Protein AF-A0A5B0MNG3-F1 (afdb_monomer_lite)

Radius of gyration: 22.54 Å; chains: 1; bounding box: 66×54×63 Å

Organism: NCBI:txid56615

Foldseek 3Di:
DPDPDDQEAEDEEALQQLSQVQLVQVLVVCCFQAVDDRHHYAYQYYDADPLHDLLSVLGPPLSDDPVVSVVSSVVSHDCPDPVNVVRNVVVLVVVLVVLVPDQADEEEEEAQQPSNLVSCLVNLVRYEYEYCDQFQQDFPDLWTFGDPRCVSPVVSVQSVQVSQRFYEHWACRQQLELPQKQWALVCLVVVVVLPDPRPPSNRPDVPCSHAPPLFQFDDDSLQSPCSRVQSSQVSSLVSLLVQLVVVVVVLVVVLVVLVPDPDDPVVNVVSVVVSVVCNVPRNSSNVSSVVQQVVRDPRGGIGIDGCSVVRSCCVSPPVNVVQQDDKFAWRKDDPDVPPCVTIIRIGGDPPGSYIYSNHGYCPVVSLVVSLVVVCSSVSSHRDHPVPDDVCVSRPDPPPPPDPPDDDDDD

pLDDT: mean 83.77, std 15.49, range [30.83, 97.44]

Sequence (410 aa):
MENTTPTKVFLHGGFWKLRDACAQAMWDYNRETFGITKPEIMTLHGSFGKGLQSFDHAEGKRLLSEEDIQNLKAASLDLNNHEYLKKIDEATKSLKETLKNNDFTTIALKTAPAGLVDIIEEFKHKVAIIWTGPVERVPKSSTWETKYNYYQAPEEGDKLLDMKVPIVIVSPWTGNARMSAIIDKKFMPQYRSLLPKGTIYIPTDLSFPGFHDLASMRLKPTSKFSYYIFALAEGLRDRMIESANVKAADLDAEEELIRSQHLSSAELEEKIDDINMRRASQLHLGFRWKSFRDMDTVDSVFREFCPVDHAVQFVTDPKMKKYVKEVVEVKINRPDKVGRKYQVDVTPERGTNVYIISQMDSKLLESKTQSMISWMATGEKSFNPATTNWQGVYGTRALKGLPSSSSSRN

Secondary structure (DSSP, 8-state):
----S-SEEEEESS-HHHHHHHHHHHHHHHHHHH-PPPPEEEEEE---GGG--HHHHHTTTTTS-HHHHHHHHHTTS-TTSHHHHHHHHHHHHHHHHHHHH-S-EEEEESS--TTTHHHHGGGGGGEEEEE--SEEEPTT-SEEEEPTTTTTSHHHHHHHHHT---EEE--TTTTT-S--SB-BTTTHHHHHHTSPTT-TTS-S-TT---BSSTTTPPP-TT-HHHHHHHHHHHHHHHHHHHHHHHHHHHHHHHHHHHHHS---HHHHHHHHHHHHHHHHHHHHHHHHHHHHHTT-BTTB----B-THHHHTHHHH-TTTGGGEEEEEEEEEE-S-SSS-TTEEEEEE-SS-SEEEEEEE-THHHHHHHHHHHHHHHTT-----TTTS-HHHHHSTTTTTTSPP------

Structure (mmCIF, N/CA/C/O backbone):
data_AF-A0A5B0MNG3-F1
#
_entry.id   AF-A0A5B0MNG3-F1
#
loop_
_atom_site.group_PDB
_atom_site.id
_atom_site.type_symbol
_atom_site.label_atom_id
_atom_site.label_alt_id
_atom_site.label_comp_id
_atom_site.label_asym_id
_atom_site.label_entity_id
_atom_site.label_seq_id
_atom_site.pdbx_PDB_ins_code
_atom_site.Cartn_x
_atom_site.Cartn_y
_atom_site.Cartn_z
_atom_site.occupancy
_atom_site.B_iso_or_equiv
_atom_site.auth_seq_id
_atom_site.auth_comp_id
_atom_site.auth_asym_id
_atom_site.a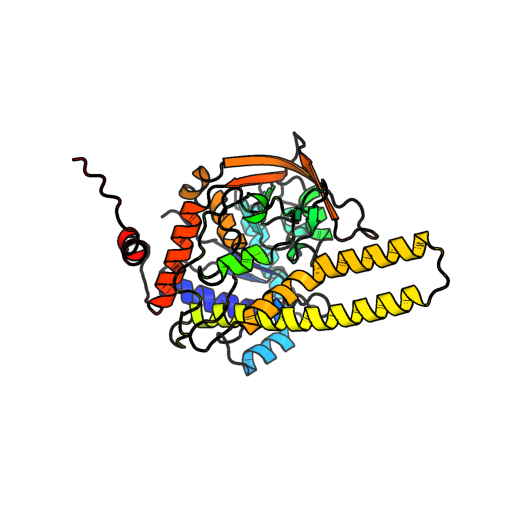uth_atom_id
_atom_site.pdbx_PDB_model_num
ATOM 1 N N . MET A 1 1 ? -23.322 9.751 10.390 1.00 39.62 1 MET A N 1
ATOM 2 C CA . MET A 1 1 ? -22.434 8.811 9.675 1.00 39.62 1 MET A CA 1
ATOM 3 C C . MET A 1 1 ? -21.941 7.845 10.722 1.00 39.62 1 MET A C 1
ATOM 5 O O . MET A 1 1 ? -21.240 8.285 11.618 1.00 39.62 1 MET A O 1
ATOM 9 N N . GLU A 1 2 ? -22.406 6.599 10.691 1.00 39.88 2 GLU A N 1
ATOM 10 C CA . GLU A 1 2 ? -21.869 5.562 11.576 1.00 39.88 2 GLU A CA 1
ATOM 11 C C . GLU A 1 2 ? -20.391 5.316 11.233 1.00 39.88 2 GLU A C 1
ATOM 13 O O . GLU A 1 2 ? -20.006 5.365 10.064 1.00 39.88 2 GLU A O 1
ATOM 18 N N . ASN A 1 3 ? -19.584 5.156 12.282 1.00 49.78 3 ASN A N 1
ATOM 19 C CA . ASN A 1 3 ? -18.121 5.141 12.328 1.00 49.78 3 ASN A CA 1
ATOM 20 C C . ASN A 1 3 ? -17.434 4.382 11.175 1.00 49.78 3 ASN A C 1
ATOM 22 O O . ASN A 1 3 ? -17.271 3.168 11.236 1.00 49.78 3 ASN A O 1
ATOM 26 N N . THR A 1 4 ? -16.930 5.103 10.167 1.00 65.06 4 THR A N 1
ATOM 27 C CA . THR A 1 4 ? -15.977 4.556 9.177 1.00 65.06 4 THR A CA 1
ATOM 28 C C . THR A 1 4 ? -14.515 4.710 9.606 1.00 65.06 4 THR A C 1
ATOM 30 O O . THR A 1 4 ? -13.620 4.243 8.905 1.00 65.06 4 THR A O 1
ATOM 33 N N . THR A 1 5 ? -14.253 5.393 10.723 1.00 81.00 5 THR A N 1
ATOM 34 C CA . THR A 1 5 ? -12.903 5.534 11.280 1.00 81.00 5 THR A CA 1
ATOM 35 C C . THR A 1 5 ? -12.585 4.306 12.131 1.00 81.00 5 THR A C 1
ATOM 37 O O . THR A 1 5 ? -13.405 3.950 12.981 1.00 81.00 5 THR A O 1
ATOM 40 N N . PRO A 1 6 ? -11.431 3.645 11.933 1.00 88.00 6 PRO A N 1
ATOM 41 C CA . PRO A 1 6 ? -11.033 2.537 12.792 1.00 88.00 6 PRO A CA 1
ATOM 42 C C . PRO A 1 6 ? -10.881 3.009 14.243 1.00 88.00 6 PRO A C 1
ATOM 44 O O . PRO A 1 6 ? -10.559 4.166 14.497 1.00 88.00 6 PRO A O 1
ATOM 47 N N . THR A 1 7 ? -11.086 2.107 15.200 1.00 90.69 7 THR A N 1
ATOM 48 C CA . THR A 1 7 ? -10.813 2.381 16.621 1.00 90.69 7 THR A CA 1
ATOM 49 C C . THR A 1 7 ? -9.324 2.263 16.945 1.00 90.69 7 THR A C 1
ATOM 51 O O . THR A 1 7 ? -8.815 2.999 17.789 1.00 90.69 7 THR A O 1
ATOM 54 N N . LYS A 1 8 ? -8.615 1.372 16.242 1.00 94.38 8 LYS A N 1
ATOM 55 C CA . LYS A 1 8 ? -7.176 1.140 16.383 1.00 94.38 8 LYS A CA 1
ATOM 56 C C . LYS A 1 8 ? -6.494 1.018 15.024 1.00 94.38 8 LYS A C 1
ATOM 58 O O . LYS A 1 8 ? -7.077 0.493 14.076 1.00 94.38 8 LYS A O 1
ATOM 63 N N . VAL A 1 9 ? -5.248 1.472 14.948 1.00 94.81 9 VAL A N 1
ATOM 64 C CA . VAL A 1 9 ? -4.362 1.325 13.790 1.00 94.81 9 VAL A CA 1
ATOM 65 C C . VAL A 1 9 ? -3.060 0.694 14.262 1.00 94.81 9 VAL A C 1
ATOM 67 O O . VAL A 1 9 ? -2.307 1.294 15.026 1.00 94.81 9 VAL A O 1
ATOM 70 N N . PHE A 1 10 ? -2.789 -0.515 13.780 1.00 94.38 10 PHE A N 1
ATOM 71 C CA . PHE A 1 10 ? -1.549 -1.224 14.062 1.00 94.38 10 PHE A CA 1
ATOM 72 C C . PHE A 1 10 ? -0.558 -1.005 12.922 1.00 94.38 10 PHE A C 1
ATOM 74 O O . PHE A 1 10 ? -0.834 -1.325 11.766 1.00 94.38 10 PHE A O 1
ATOM 81 N N . LEU A 1 11 ? 0.588 -0.425 13.254 1.00 93.38 11 LEU A N 1
ATOM 82 C CA . LEU A 1 11 ? 1.678 -0.149 12.336 1.00 93.38 11 LEU A CA 1
ATOM 83 C C . LEU A 1 11 ? 2.549 -1.389 12.190 1.00 93.38 11 LEU A C 1
ATOM 85 O O . LEU A 1 11 ? 2.867 -2.068 13.170 1.00 93.38 11 LEU A O 1
ATOM 89 N N . HIS A 1 12 ? 2.933 -1.660 10.950 1.00 88.31 12 HIS A N 1
ATOM 90 C CA . HIS A 1 12 ? 3.654 -2.862 10.581 1.00 88.31 12 HIS A CA 1
ATOM 91 C C . HIS A 1 12 ? 4.812 -2.539 9.635 1.00 88.31 12 HIS A C 1
ATOM 93 O O . HIS A 1 12 ? 4.650 -1.785 8.670 1.00 88.31 12 HIS A O 1
ATOM 99 N N . GLY A 1 13 ? 5.958 -3.167 9.890 1.00 87.56 13 GLY A N 1
ATOM 100 C CA . GLY A 1 13 ? 7.176 -3.080 9.096 1.00 87.56 13 GLY A CA 1
ATOM 101 C C . GLY A 1 13 ? 7.833 -1.698 9.107 1.00 87.56 13 GLY A C 1
ATOM 102 O O . GLY A 1 13 ? 7.415 -0.789 9.824 1.00 87.56 13 GLY A O 1
ATOM 103 N N . GLY A 1 14 ? 8.856 -1.541 8.268 1.00 89.81 14 GLY A N 1
ATOM 104 C CA . GLY A 1 14 ? 9.601 -0.293 8.101 1.00 89.81 14 GLY A CA 1
ATOM 105 C C . GLY A 1 14 ? 10.347 0.170 9.355 1.00 89.81 14 GLY A C 1
ATOM 106 O O . GLY A 1 14 ? 10.505 -0.568 10.330 1.00 89.81 14 GLY A O 1
ATOM 107 N N . PHE A 1 15 ? 10.814 1.419 9.326 1.00 95.25 15 PHE A N 1
ATOM 108 C CA . PHE A 1 15 ? 11.450 2.063 10.475 1.00 95.25 15 PHE A CA 1
ATOM 109 C C . PHE A 1 15 ? 10.381 2.433 11.509 1.00 95.25 15 PHE A C 1
ATOM 111 O O . PHE A 1 15 ? 9.723 3.465 11.378 1.00 95.25 15 PHE A O 1
ATOM 118 N N . TRP A 1 16 ? 10.183 1.583 12.518 1.00 94.50 16 TRP A N 1
ATOM 119 C CA . TRP A 1 16 ? 9.007 1.645 13.391 1.00 94.50 16 TRP A CA 1
ATOM 120 C C . TRP A 1 16 ? 8.792 3.003 14.078 1.00 94.50 16 TRP A C 1
ATOM 122 O O . TRP A 1 16 ? 7.658 3.478 14.117 1.00 94.50 16 TRP A O 1
ATOM 132 N N . LYS A 1 17 ? 9.856 3.681 14.540 1.00 96.44 17 LYS A N 1
ATOM 133 C CA . LYS A 1 17 ? 9.730 5.014 15.159 1.00 96.44 17 LYS A CA 1
ATOM 134 C C . LYS A 1 17 ? 9.356 6.087 14.145 1.00 96.44 17 LYS A C 1
ATOM 136 O O . LYS A 1 17 ? 8.537 6.954 14.437 1.00 96.44 17 LYS A O 1
ATOM 141 N N . LEU A 1 18 ? 9.945 6.033 12.948 1.00 96.81 18 LEU A N 1
ATOM 142 C CA . LEU A 1 18 ? 9.620 6.975 11.877 1.00 96.81 18 LEU A CA 1
ATOM 143 C C . LEU A 1 18 ? 8.167 6.798 11.425 1.00 96.81 18 LEU A C 1
ATOM 145 O O . LEU A 1 18 ? 7.448 7.784 11.266 1.00 96.81 18 LEU A O 1
ATOM 149 N N . ARG A 1 19 ? 7.735 5.546 11.253 1.00 95.31 19 ARG A N 1
ATOM 150 C CA . ARG A 1 19 ? 6.367 5.200 10.866 1.00 95.31 19 ARG A CA 1
ATOM 151 C C . ARG A 1 19 ? 5.354 5.639 11.914 1.00 95.31 19 ARG A C 1
ATOM 153 O O . ARG A 1 19 ? 4.344 6.232 11.547 1.00 95.31 19 ARG A O 1
ATOM 160 N N . ASP A 1 20 ? 5.639 5.408 13.196 1.00 96.31 20 ASP A N 1
ATOM 161 C CA . ASP A 1 20 ? 4.808 5.906 14.295 1.00 96.31 20 ASP A CA 1
ATOM 162 C C . ASP A 1 20 ? 4.703 7.431 14.261 1.00 96.31 20 ASP A C 1
ATOM 164 O O . ASP A 1 20 ? 3.600 7.957 14.140 1.00 96.31 20 ASP A O 1
ATOM 168 N N . ALA A 1 21 ? 5.825 8.153 14.216 1.00 96.94 21 ALA A N 1
ATOM 169 C CA . ALA A 1 21 ? 5.817 9.614 14.149 1.00 96.94 21 ALA A CA 1
ATOM 170 C C . ALA A 1 21 ? 5.014 10.155 12.948 1.00 96.94 21 ALA A C 1
ATOM 172 O O . ALA A 1 21 ? 4.206 11.077 13.098 1.00 96.94 21 ALA A O 1
ATOM 173 N N . CYS A 1 22 ? 5.180 9.556 11.763 1.00 96.19 22 CYS A N 1
ATOM 174 C CA . CYS A 1 22 ? 4.428 9.938 10.567 1.00 96.19 22 CYS A CA 1
ATOM 175 C C . CYS A 1 22 ? 2.927 9.651 10.715 1.00 96.19 22 CYS A C 1
ATOM 177 O O . CYS A 1 22 ? 2.098 10.511 10.404 1.00 96.19 22 CYS A O 1
ATOM 179 N N . ALA A 1 23 ? 2.567 8.463 11.210 1.00 95.56 23 ALA A N 1
ATOM 180 C CA . ALA A 1 23 ? 1.180 8.068 11.416 1.00 95.56 23 ALA A CA 1
ATOM 181 C C . ALA A 1 23 ? 0.486 8.978 12.436 1.00 95.56 23 ALA A C 1
ATOM 183 O O . A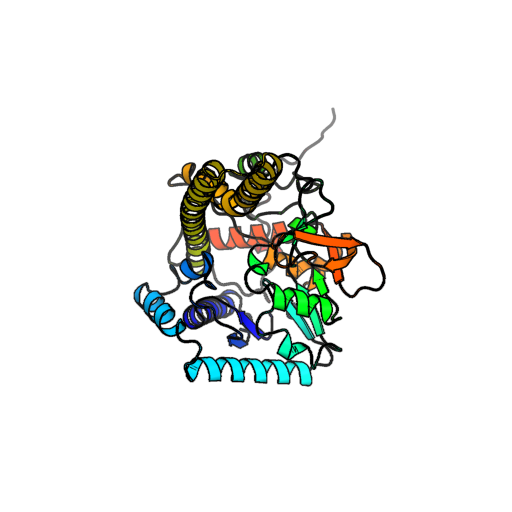LA A 1 23 ? -0.610 9.468 12.164 1.00 95.56 23 ALA A O 1
ATOM 184 N N . GLN A 1 24 ? 1.136 9.261 13.567 1.00 96.56 24 GLN A N 1
ATOM 185 C CA . GLN A 1 24 ? 0.634 10.179 14.589 1.00 96.56 24 GLN A CA 1
ATOM 186 C C . GLN A 1 24 ? 0.382 11.568 13.989 1.00 96.56 24 GLN A C 1
ATOM 188 O O . GLN A 1 24 ? -0.742 12.065 14.057 1.00 96.56 24 GLN A O 1
ATOM 193 N N . ALA A 1 25 ? 1.383 12.143 13.310 1.00 95.25 25 ALA A N 1
ATOM 194 C CA . ALA A 1 25 ? 1.299 13.481 12.727 1.00 95.25 25 ALA A CA 1
ATOM 195 C C . ALA A 1 25 ? 0.199 13.621 11.660 1.00 95.25 25 ALA A C 1
ATOM 197 O O . ALA A 1 25 ? -0.426 14.684 11.557 1.00 95.25 25 ALA A O 1
ATOM 198 N N . MET A 1 26 ? -0.041 12.572 10.864 1.00 94.12 26 MET A N 1
ATOM 199 C CA . MET A 1 26 ? -1.104 12.557 9.857 1.00 94.12 26 MET A CA 1
ATOM 200 C C . MET A 1 26 ? -2.486 12.321 10.459 1.00 94.12 26 MET A C 1
ATOM 202 O O . MET A 1 26 ? -3.450 12.944 10.020 1.00 94.12 26 MET A O 1
ATOM 206 N N . TRP A 1 27 ? -2.608 11.470 11.477 1.00 94.50 27 TRP A N 1
ATOM 207 C CA . TRP A 1 27 ? -3.884 11.268 12.160 1.00 94.50 27 TRP A CA 1
ATOM 208 C C . TRP A 1 27 ? -4.302 12.470 13.006 1.00 94.50 27 TRP A C 1
ATOM 210 O O . TRP A 1 27 ? -5.493 12.775 13.047 1.00 94.50 27 TRP A O 1
ATOM 220 N N . ASP A 1 28 ? -3.357 13.188 13.617 1.00 93.31 28 ASP A N 1
ATOM 221 C CA . ASP A 1 28 ? -3.643 14.467 14.279 1.00 93.31 28 ASP A CA 1
ATOM 222 C C . ASP A 1 28 ? -4.147 15.501 13.273 1.00 93.31 28 ASP A C 1
ATOM 224 O O . ASP A 1 28 ? -5.194 16.115 13.487 1.00 93.31 28 ASP A O 1
ATOM 228 N N . TYR A 1 29 ? -3.473 15.607 12.124 1.00 91.69 29 TYR A N 1
ATOM 229 C CA . TYR A 1 29 ? -3.918 16.477 11.041 1.00 91.69 29 TYR A CA 1
ATOM 230 C C . TYR A 1 29 ? -5.316 16.093 10.530 1.00 91.69 29 TYR A C 1
ATOM 232 O O . TYR A 1 29 ? -6.166 16.964 10.360 1.00 91.69 29 TYR A O 1
ATOM 240 N N . ASN A 1 30 ? -5.595 14.802 10.331 1.00 89.50 30 ASN A N 1
ATOM 241 C CA . ASN A 1 30 ? -6.908 14.326 9.888 1.00 89.50 30 ASN A CA 1
ATOM 242 C C . ASN A 1 30 ? -8.001 14.602 10.932 1.00 89.50 30 ASN A C 1
ATOM 244 O O . ASN A 1 30 ? -9.099 15.014 10.566 1.00 89.50 30 ASN A O 1
ATOM 248 N N . ARG A 1 31 ? -7.712 14.419 12.227 1.00 89.88 31 ARG A N 1
ATOM 249 C CA . ARG A 1 31 ? -8.623 14.779 13.326 1.00 89.88 31 ARG A CA 1
ATOM 250 C C . ARG A 1 31 ? -8.973 16.263 13.280 1.00 89.88 31 ARG A C 1
ATOM 252 O O . ARG A 1 31 ? -10.144 16.608 13.367 1.00 89.88 31 ARG A O 1
ATOM 259 N N . GLU A 1 32 ? -7.981 17.135 13.134 1.00 88.56 32 GLU A N 1
ATOM 260 C CA . GLU A 1 32 ? -8.184 18.591 13.104 1.00 88.56 32 GLU A CA 1
ATOM 261 C C . GLU A 1 32 ? -8.899 19.052 11.831 1.00 88.56 32 GLU A C 1
ATOM 263 O O . GLU A 1 32 ? -9.796 19.892 11.874 1.00 88.56 32 GLU A O 1
ATOM 268 N N . THR A 1 33 ? -8.533 18.467 10.695 1.00 86.62 33 THR A N 1
ATOM 269 C CA . THR A 1 33 ? -9.063 18.834 9.380 1.00 86.62 33 THR A CA 1
ATOM 270 C C . THR A 1 33 ? -10.485 18.343 9.174 1.00 86.62 33 THR A C 1
ATOM 272 O O . THR A 1 33 ? -11.275 19.063 8.570 1.00 86.62 33 THR A O 1
ATOM 275 N N . PHE A 1 34 ? -10.799 17.135 9.653 1.00 84.94 34 PHE A N 1
ATOM 276 C CA . PHE A 1 34 ? -12.069 16.450 9.410 1.00 84.94 34 PHE A CA 1
ATOM 277 C C . PHE A 1 34 ? -12.921 16.273 10.674 1.00 84.94 34 PHE A C 1
ATOM 279 O O . PHE A 1 34 ? -13.953 15.618 10.610 1.00 84.94 34 PHE A O 1
ATOM 286 N N . GLY A 1 35 ? -12.514 16.772 11.842 1.00 85.12 35 GLY A N 1
ATOM 287 C CA . GLY A 1 35 ? -13.282 16.617 13.086 1.00 85.12 35 GLY A CA 1
ATOM 288 C C . GLY A 1 35 ? -13.590 15.160 13.469 1.00 85.12 35 GLY A C 1
ATOM 289 O O . GLY A 1 35 ? -14.636 14.895 14.059 1.00 85.12 35 GLY A O 1
ATOM 290 N N . ILE A 1 36 ? -12.731 14.209 13.088 1.00 86.38 36 ILE A N 1
ATOM 291 C CA . ILE A 1 36 ? -12.908 12.774 13.368 1.00 86.38 36 ILE A CA 1
ATOM 292 C C . ILE A 1 36 ? -12.156 12.353 14.629 1.00 86.38 36 ILE A C 1
ATOM 294 O O . ILE A 1 36 ? -11.116 12.918 14.946 1.00 86.38 36 ILE A O 1
ATOM 298 N N . THR A 1 37 ? -12.618 11.308 15.314 1.00 89.56 37 THR A N 1
ATOM 299 C CA . THR A 1 37 ? -11.865 10.707 16.424 1.00 89.56 37 THR A CA 1
ATOM 300 C C . THR A 1 37 ? -10.580 10.062 15.907 1.00 89.56 37 THR A C 1
ATOM 302 O O . THR A 1 37 ? -10.618 9.256 14.980 1.00 89.56 37 THR A O 1
ATOM 305 N N . LYS A 1 38 ? -9.441 10.404 16.512 1.00 93.00 38 LYS A N 1
ATOM 306 C CA . LYS A 1 38 ? -8.156 9.763 16.215 1.00 93.00 38 LYS A CA 1
ATOM 307 C C . LYS A 1 38 ? -8.147 8.333 16.786 1.00 93.00 38 LYS A C 1
ATOM 309 O O . LYS A 1 38 ? -8.469 8.187 17.966 1.00 93.00 38 LYS A O 1
ATOM 314 N N . PRO A 1 39 ? -7.790 7.302 15.996 1.00 94.62 39 PRO A N 1
ATOM 315 C CA . PRO A 1 39 ? -7.616 5.947 16.509 1.00 94.62 39 PRO A CA 1
ATOM 316 C C . PRO A 1 39 ? -6.438 5.867 17.478 1.00 94.62 39 PRO A C 1
ATOM 318 O O . PRO A 1 39 ? -5.504 6.668 17.415 1.00 94.62 39 PRO A O 1
ATOM 321 N N . GLU A 1 40 ? -6.429 4.835 18.313 1.00 96.00 40 GLU A N 1
ATOM 322 C CA . GLU A 1 40 ? -5.208 4.435 19.010 1.00 96.00 40 GLU A CA 1
ATOM 323 C C . GLU A 1 40 ? -4.222 3.844 17.996 1.00 96.00 40 GLU A C 1
ATOM 325 O O . GLU A 1 40 ? -4.538 2.883 17.293 1.00 96.00 40 GLU A O 1
ATOM 330 N N . ILE A 1 41 ? -3.039 4.446 17.890 1.00 96.94 41 ILE A N 1
ATOM 331 C CA . ILE A 1 41 ? -1.996 4.043 16.944 1.00 96.94 41 ILE A CA 1
ATOM 332 C C . ILE A 1 41 ? -0.907 3.323 17.728 1.00 96.94 41 ILE A C 1
ATOM 334 O O . ILE A 1 41 ? -0.391 3.864 18.706 1.00 96.94 41 ILE A O 1
ATOM 338 N N . MET A 1 42 ? -0.568 2.108 17.307 1.00 96.44 42 MET A N 1
ATOM 339 C CA . MET A 1 42 ? 0.406 1.264 17.999 1.00 96.44 42 MET A CA 1
ATOM 340 C C . MET A 1 42 ? 1.302 0.540 17.005 1.00 96.44 42 MET A C 1
ATOM 342 O O . MET A 1 42 ? 0.856 0.162 15.928 1.00 96.44 42 MET A O 1
ATOM 346 N N . THR A 1 43 ? 2.554 0.287 17.376 1.00 94.88 43 THR A N 1
ATOM 347 C CA . THR A 1 43 ? 3.463 -0.542 16.572 1.00 94.88 43 THR A CA 1
ATOM 348 C C . THR A 1 43 ? 3.270 -2.011 16.920 1.00 94.88 43 THR A C 1
ATOM 350 O O . THR A 1 43 ? 3.405 -2.378 18.081 1.00 94.88 43 THR A O 1
ATOM 353 N N . LEU A 1 44 ? 2.985 -2.844 15.917 1.00 93.06 44 LEU A N 1
ATOM 354 C CA . LEU A 1 44 ? 2.849 -4.296 16.072 1.00 93.06 44 LEU A CA 1
ATOM 355 C C . LEU A 1 44 ? 4.065 -5.065 15.539 1.00 93.06 44 LEU A C 1
ATOM 357 O O . LEU A 1 44 ? 4.328 -6.180 15.976 1.00 93.06 44 LEU A O 1
ATOM 361 N N . HIS A 1 45 ? 4.819 -4.471 14.612 1.00 91.44 45 HIS A N 1
ATOM 362 C CA . HIS A 1 45 ? 6.032 -5.062 14.049 1.00 91.44 45 HIS A CA 1
ATOM 363 C C . HIS A 1 45 ? 6.881 -3.987 13.353 1.00 91.44 45 HIS A C 1
ATOM 365 O O . HIS A 1 45 ? 6.327 -3.134 12.659 1.00 91.44 45 HIS A O 1
ATOM 371 N N . GLY A 1 46 ? 8.207 -4.038 13.499 1.00 90.75 46 GLY A N 1
ATOM 372 C CA . GLY A 1 46 ? 9.180 -3.217 12.764 1.00 90.75 46 GLY A CA 1
ATOM 373 C C . GLY A 1 46 ? 10.041 -4.045 11.804 1.00 90.75 46 GLY A C 1
ATOM 374 O O . GLY A 1 46 ? 10.096 -5.265 11.903 1.00 90.75 46 GLY A O 1
ATOM 375 N N . SER A 1 47 ? 10.734 -3.395 10.867 1.00 89.12 47 SER A N 1
ATOM 376 C CA . SER A 1 47 ? 11.664 -4.057 9.938 1.00 89.12 47 SER A CA 1
ATOM 377 C C . SER A 1 47 ? 13.085 -3.518 10.072 1.00 89.12 47 SER A C 1
ATOM 379 O O . SER A 1 47 ? 13.296 -2.352 10.392 1.00 89.12 47 SER A O 1
ATOM 381 N N . PHE A 1 48 ? 14.067 -4.364 9.760 1.00 86.69 48 PHE A N 1
ATOM 382 C CA . PHE A 1 48 ? 15.483 -4.000 9.716 1.00 86.69 48 PHE A CA 1
ATOM 383 C C . PHE A 1 48 ? 16.193 -4.709 8.554 1.00 86.69 48 PHE A C 1
ATOM 385 O O . PHE A 1 48 ? 15.694 -5.700 8.011 1.00 86.69 48 PHE A O 1
ATOM 392 N N . GLY A 1 49 ? 17.365 -4.201 8.163 1.00 84.56 49 GLY A N 1
ATOM 393 C CA . GLY A 1 49 ? 18.218 -4.817 7.142 1.00 84.56 49 GLY A CA 1
ATOM 394 C C . GLY A 1 49 ? 17.473 -5.114 5.836 1.00 84.56 49 GLY A C 1
ATOM 395 O O . GLY A 1 49 ? 16.838 -4.234 5.260 1.00 84.56 49 GLY A O 1
ATOM 396 N N . LYS A 1 50 ? 17.520 -6.377 5.388 1.00 76.19 50 LYS A N 1
ATOM 397 C CA . LYS A 1 50 ? 16.873 -6.845 4.146 1.00 76.19 50 LYS A CA 1
ATOM 398 C C . LYS A 1 50 ? 15.334 -6.810 4.181 1.00 76.19 50 LYS A C 1
ATOM 400 O O . LYS A 1 50 ? 14.715 -7.005 3.140 1.00 76.19 50 LYS A O 1
ATOM 405 N N . GLY A 1 51 ? 14.720 -6.586 5.346 1.00 78.94 51 GLY A N 1
ATOM 406 C CA . GLY A 1 51 ? 13.269 -6.422 5.472 1.00 78.94 51 GLY A CA 1
ATOM 407 C C . GLY A 1 51 ? 12.765 -5.050 5.007 1.00 78.94 51 GLY A C 1
ATOM 408 O O . GLY A 1 51 ? 11.596 -4.929 4.642 1.00 78.94 51 GLY A O 1
ATOM 409 N N . LEU A 1 52 ? 13.637 -4.035 4.984 1.00 86.81 52 LEU A N 1
ATOM 410 C CA . LEU A 1 52 ? 13.289 -2.677 4.561 1.00 86.81 52 LEU A CA 1
ATOM 411 C C . LEU A 1 52 ? 13.043 -2.599 3.047 1.00 86.81 52 LEU A C 1
ATOM 413 O O . LEU A 1 52 ? 13.754 -3.204 2.246 1.00 86.81 52 LEU A O 1
ATOM 417 N N . GLN A 1 53 ? 12.030 -1.830 2.662 1.00 83.44 53 GLN A N 1
ATOM 418 C CA . GLN A 1 53 ? 11.576 -1.637 1.289 1.00 83.44 53 GLN A CA 1
ATOM 419 C C . GLN A 1 53 ? 11.813 -0.213 0.783 1.00 83.44 53 GLN A C 1
ATOM 421 O O . GLN A 1 53 ? 11.941 0.736 1.555 1.00 83.44 53 GLN A O 1
ATOM 426 N N . SER A 1 54 ? 11.739 -0.031 -0.540 1.00 86.50 54 SER A N 1
ATOM 427 C CA . SER A 1 54 ? 11.829 1.280 -1.202 1.00 86.50 54 SER A CA 1
ATOM 428 C C . SER A 1 54 ? 10.906 2.340 -0.585 1.00 86.50 54 SER A C 1
ATOM 430 O O . SER A 1 54 ? 11.297 3.502 -0.470 1.00 86.50 54 SER A O 1
ATOM 432 N N . PHE A 1 55 ? 9.705 1.945 -0.147 1.00 83.69 55 PHE A N 1
ATOM 433 C CA . PHE A 1 55 ? 8.754 2.841 0.518 1.00 83.69 55 PHE A CA 1
ATOM 434 C C . PHE A 1 55 ? 9.236 3.314 1.897 1.00 83.69 55 PHE A C 1
ATOM 436 O O . PHE A 1 55 ? 9.112 4.496 2.209 1.00 83.69 55 PHE A O 1
ATOM 443 N N . ASP A 1 56 ? 9.856 2.435 2.690 1.00 88.69 56 ASP A N 1
ATOM 444 C CA . ASP A 1 56 ? 10.377 2.769 4.025 1.00 88.69 56 ASP A CA 1
ATOM 445 C C . ASP A 1 56 ? 11.472 3.846 3.937 1.00 88.69 56 ASP A C 1
ATOM 447 O O . ASP A 1 56 ? 11.633 4.690 4.819 1.00 88.69 56 ASP A O 1
ATOM 451 N N . HIS A 1 57 ? 12.212 3.870 2.826 1.00 90.31 57 HIS A N 1
ATOM 452 C CA . HIS A 1 57 ? 13.238 4.879 2.568 1.00 90.31 57 HIS A CA 1
ATOM 453 C C . HIS A 1 57 ? 12.683 6.216 2.054 1.00 90.31 57 HIS A C 1
ATOM 455 O O . HIS A 1 57 ? 13.403 7.220 2.117 1.00 90.31 57 HIS A O 1
ATOM 461 N N . ALA A 1 58 ? 11.441 6.249 1.561 1.00 90.62 58 ALA A N 1
ATOM 462 C CA . ALA A 1 58 ? 10.750 7.460 1.111 1.00 90.62 58 ALA A CA 1
ATOM 463 C C . ALA A 1 58 ? 9.920 8.139 2.221 1.00 90.62 58 ALA A C 1
ATOM 465 O O . ALA A 1 58 ? 9.553 9.306 2.078 1.00 90.62 58 ALA A O 1
ATOM 466 N N . GLU A 1 59 ? 9.647 7.430 3.319 1.00 91.81 59 GLU A N 1
ATOM 467 C CA . GLU A 1 59 ? 8.792 7.875 4.424 1.00 91.81 59 GLU A CA 1
ATOM 468 C C . GLU A 1 59 ? 9.332 9.124 5.156 1.00 91.81 59 GLU A C 1
ATOM 470 O O . GLU A 1 59 ? 10.540 9.347 5.255 1.00 91.81 59 GLU A O 1
ATOM 475 N N . GLY A 1 60 ? 8.414 9.959 5.658 1.00 90.31 60 GLY A N 1
ATOM 476 C CA . GLY A 1 60 ? 8.696 11.149 6.476 1.00 90.31 60 GLY A CA 1
ATOM 477 C C . GLY A 1 60 ? 8.986 12.450 5.724 1.00 90.31 60 GLY A C 1
ATOM 478 O O . GLY A 1 60 ? 8.781 13.531 6.284 1.00 90.31 60 GLY A O 1
ATOM 479 N N . LYS A 1 61 ? 9.401 12.385 4.452 1.00 90.50 61 LYS A N 1
ATOM 480 C CA . LYS A 1 61 ? 9.736 13.579 3.656 1.00 90.50 61 LYS A CA 1
ATOM 481 C C . LYS A 1 61 ? 8.587 14.587 3.639 1.00 90.50 61 LYS A C 1
ATOM 483 O O . LYS A 1 61 ? 7.448 14.220 3.377 1.00 90.50 61 LYS A O 1
ATOM 488 N N . ARG A 1 62 ? 8.905 15.869 3.861 1.00 89.56 62 ARG A N 1
ATOM 489 C CA . ARG A 1 62 ? 7.947 16.998 3.899 1.00 89.56 62 ARG A CA 1
ATOM 490 C C . ARG A 1 62 ? 6.905 16.950 5.028 1.00 89.56 62 ARG A C 1
ATOM 492 O O . ARG A 1 62 ? 6.089 17.864 5.111 1.00 89.56 62 ARG A O 1
ATOM 499 N N . LEU A 1 63 ? 6.955 15.942 5.898 1.00 92.31 63 LEU A N 1
ATOM 500 C CA . LEU A 1 63 ? 6.136 15.849 7.106 1.00 92.31 63 LEU A CA 1
ATOM 501 C C . LEU A 1 63 ? 6.959 16.132 8.367 1.00 92.31 63 LEU A C 1
ATOM 503 O O . LEU A 1 63 ? 6.479 16.822 9.262 1.00 92.31 63 LEU A O 1
ATOM 507 N N . LEU A 1 64 ? 8.190 15.620 8.404 1.00 93.56 64 LEU A N 1
ATOM 508 C CA . LEU A 1 64 ? 9.166 15.796 9.479 1.00 93.56 64 LEU A CA 1
ATOM 509 C C . LEU A 1 64 ? 10.430 16.486 8.938 1.00 93.56 64 LEU A C 1
ATOM 511 O O . LEU A 1 64 ? 10.621 16.572 7.719 1.00 93.56 64 LEU A O 1
ATOM 515 N N . SER A 1 65 ? 11.285 16.990 9.834 1.00 93.94 65 SER A N 1
ATOM 516 C CA . SER A 1 65 ? 12.593 17.524 9.441 1.00 93.94 65 SER A CA 1
ATOM 517 C C . SER A 1 65 ? 13.527 16.394 8.981 1.00 93.94 65 SER A C 1
ATOM 519 O O . SER A 1 65 ? 13.361 15.244 9.384 1.00 93.94 65 SER A O 1
ATOM 521 N N . GLU A 1 66 ? 14.512 16.695 8.127 1.00 94.56 66 GLU A N 1
ATOM 522 C CA . GLU A 1 66 ? 15.463 15.668 7.665 1.00 94.56 66 GLU A CA 1
ATOM 523 C C . GLU A 1 66 ? 16.275 15.086 8.831 1.00 94.56 66 GLU A C 1
ATOM 525 O O . GLU A 1 66 ? 16.500 13.881 8.881 1.00 94.56 66 GLU A O 1
ATOM 530 N N . GLU A 1 67 ? 16.645 15.923 9.802 1.00 96.88 67 GLU A N 1
ATOM 531 C CA . GLU A 1 67 ? 17.323 15.491 11.026 1.00 96.88 67 GLU A CA 1
ATOM 532 C C . GLU A 1 67 ? 16.467 14.493 11.819 1.00 96.88 67 GLU A C 1
ATOM 534 O O . GLU A 1 67 ? 16.938 13.401 12.143 1.00 96.88 67 GLU A O 1
ATOM 539 N N . ASP A 1 68 ? 15.185 14.804 12.047 1.00 97.38 68 ASP A N 1
ATOM 540 C CA . ASP A 1 68 ? 14.262 13.893 12.734 1.00 97.38 68 ASP A CA 1
ATOM 541 C C . ASP A 1 68 ? 14.113 12.571 11.980 1.00 97.38 68 ASP A C 1
ATOM 543 O O . ASP A 1 68 ? 14.112 11.503 12.591 1.00 97.38 68 ASP A O 1
ATOM 547 N N . ILE A 1 69 ? 14.020 12.616 10.647 1.00 96.50 69 ILE A N 1
ATOM 548 C CA . ILE A 1 69 ? 13.917 11.409 9.819 1.00 96.50 69 ILE A CA 1
ATOM 549 C C . ILE A 1 69 ? 15.137 10.511 10.035 1.00 96.50 69 ILE A C 1
ATOM 551 O O . ILE A 1 69 ? 14.971 9.310 10.256 1.00 96.50 69 ILE A O 1
ATOM 555 N N . GLN A 1 70 ? 16.352 11.063 9.979 1.00 96.94 70 GLN A N 1
ATOM 556 C CA . GLN A 1 70 ? 17.572 10.273 10.160 1.00 96.94 70 GLN A CA 1
ATOM 557 C C . GLN A 1 70 ? 17.688 9.728 11.588 1.00 96.94 70 GLN A C 1
ATOM 559 O O . GLN A 1 70 ? 17.977 8.541 11.767 1.00 96.94 70 GLN A O 1
ATOM 564 N N . ASN A 1 71 ? 17.367 10.543 12.595 1.00 97.44 71 ASN A N 1
ATOM 565 C CA . ASN A 1 71 ? 17.383 10.137 13.999 1.00 97.44 71 ASN A CA 1
ATOM 566 C C . ASN A 1 71 ? 16.388 8.999 14.275 1.00 97.44 71 ASN A C 1
ATOM 568 O O . ASN A 1 71 ? 16.742 7.986 14.882 1.00 97.44 71 ASN A O 1
ATOM 572 N N . LEU A 1 72 ? 15.152 9.118 13.781 1.00 97.06 72 LEU A N 1
ATOM 573 C CA . LEU A 1 72 ? 14.116 8.097 13.951 1.00 97.06 72 LEU A CA 1
ATOM 574 C C . LEU A 1 72 ? 14.450 6.809 13.191 1.00 97.06 72 LEU A C 1
ATOM 576 O O . LEU A 1 72 ? 14.181 5.719 13.702 1.00 97.06 72 LEU A O 1
ATOM 580 N N . LYS A 1 73 ? 15.065 6.905 12.002 1.00 96.38 73 LYS A N 1
ATOM 581 C CA . LYS A 1 73 ? 15.562 5.733 11.263 1.00 96.38 73 LYS A CA 1
ATOM 582 C C . LYS A 1 73 ? 16.631 4.998 12.055 1.00 96.38 73 LYS A C 1
ATOM 584 O O . LYS A 1 73 ? 16.480 3.800 12.274 1.00 96.38 73 LYS A O 1
ATOM 589 N N . ALA A 1 74 ? 17.657 5.706 12.527 1.00 95.12 74 ALA A N 1
ATOM 590 C CA . ALA A 1 74 ? 18.739 5.119 13.313 1.00 95.12 74 ALA A CA 1
ATOM 591 C C . ALA A 1 74 ? 18.210 4.443 14.589 1.00 95.12 74 ALA A C 1
ATOM 593 O O . ALA A 1 74 ? 18.539 3.291 14.870 1.00 95.12 74 ALA A O 1
ATOM 594 N N . ALA A 1 75 ? 17.301 5.110 15.304 1.00 94.50 75 ALA A N 1
ATOM 595 C CA . ALA A 1 75 ? 16.682 4.582 16.517 1.00 94.50 75 ALA A CA 1
ATOM 596 C C . ALA A 1 75 ? 15.694 3.420 16.275 1.00 94.50 75 ALA A C 1
ATOM 598 O O . ALA A 1 75 ? 15.225 2.810 17.237 1.00 94.50 75 ALA A O 1
ATOM 599 N N . SER A 1 76 ? 15.371 3.104 15.016 1.00 95.31 76 SER A N 1
ATOM 600 C CA . SER A 1 76 ? 14.500 1.980 14.648 1.00 95.31 76 SER A CA 1
ATOM 601 C C . SER A 1 76 ? 15.261 0.691 14.314 1.00 95.31 76 SER A C 1
ATOM 603 O O . SER A 1 76 ? 14.619 -0.328 14.079 1.00 95.31 76 SER A O 1
ATOM 605 N N . LEU A 1 77 ? 16.599 0.721 14.250 1.00 92.75 77 LEU A N 1
ATOM 606 C CA . LEU A 1 77 ? 17.396 -0.403 13.739 1.00 92.75 77 LEU A CA 1
ATOM 607 C C . LEU A 1 77 ? 17.607 -1.539 14.749 1.00 92.75 77 LEU A C 1
ATOM 609 O O . LEU A 1 77 ? 17.827 -2.675 14.332 1.00 92.75 77 LEU A O 1
ATOM 613 N N . ASP A 1 78 ? 17.541 -1.254 16.051 1.00 91.31 78 ASP A N 1
ATOM 614 C CA . ASP A 1 78 ? 17.679 -2.269 17.098 1.00 91.31 78 ASP A CA 1
ATOM 615 C C . ASP A 1 78 ? 16.305 -2.776 17.554 1.00 91.31 78 ASP A C 1
ATOM 617 O O . ASP A 1 78 ? 15.630 -2.144 18.368 1.00 91.31 78 ASP A O 1
ATOM 621 N N . LEU A 1 79 ? 15.897 -3.933 17.025 1.00 88.94 79 LEU A N 1
ATOM 622 C CA . LEU A 1 79 ? 14.647 -4.604 17.401 1.00 88.94 79 LEU A CA 1
ATOM 623 C C . LEU A 1 79 ? 14.775 -5.483 18.658 1.00 88.94 79 LEU A C 1
ATOM 625 O O . LEU A 1 79 ? 13.809 -6.136 19.040 1.00 88.94 79 LEU A O 1
ATOM 629 N N . ASN A 1 80 ? 15.939 -5.507 19.312 1.00 91.38 80 ASN A N 1
ATOM 630 C CA . ASN A 1 80 ? 16.128 -6.179 20.600 1.00 91.38 80 ASN A CA 1
ATOM 631 C C . ASN A 1 80 ? 16.131 -5.195 21.774 1.00 91.38 80 ASN A C 1
ATOM 633 O O . ASN A 1 80 ? 16.182 -5.619 22.931 1.00 91.38 80 ASN A O 1
ATOM 637 N N . ASN A 1 81 ? 16.075 -3.886 21.510 1.00 93.12 81 ASN A N 1
ATOM 638 C CA . ASN A 1 81 ? 16.058 -2.909 22.587 1.00 93.12 81 ASN A CA 1
ATOM 639 C C . ASN A 1 81 ? 14.768 -3.005 23.422 1.00 93.12 81 ASN A C 1
ATOM 641 O O . ASN A 1 81 ? 13.683 -3.353 22.945 1.00 93.12 81 ASN A O 1
ATOM 645 N N . HIS A 1 82 ? 14.892 -2.664 24.705 1.00 95.00 82 HIS A N 1
ATOM 646 C CA . HIS A 1 82 ? 13.797 -2.769 25.669 1.00 95.00 82 HIS A CA 1
ATOM 647 C C . HIS A 1 82 ? 12.585 -1.894 25.297 1.00 95.00 82 HIS A C 1
ATOM 649 O O . HIS A 1 82 ? 11.447 -2.245 25.599 1.00 95.00 82 HIS A O 1
ATOM 655 N N . GLU A 1 83 ? 12.807 -0.750 24.644 1.00 95.69 83 GLU A N 1
ATOM 656 C CA . GLU A 1 83 ? 11.731 0.158 24.233 1.00 95.69 83 GLU A CA 1
ATOM 657 C C . GLU A 1 83 ? 10.827 -0.476 23.168 1.00 95.69 83 GLU A C 1
ATOM 659 O O . GLU A 1 83 ? 9.606 -0.475 23.323 1.00 95.69 83 GLU A O 1
ATOM 664 N N . TYR A 1 84 ? 11.416 -1.057 22.123 1.00 95.62 84 TYR A N 1
ATOM 665 C CA . TYR A 1 84 ? 10.699 -1.739 21.054 1.00 95.62 84 TYR A CA 1
ATOM 666 C C . TYR A 1 84 ? 9.935 -2.946 21.596 1.00 95.62 84 TYR A C 1
ATOM 668 O O . TYR A 1 84 ? 8.732 -3.056 21.370 1.00 95.62 84 TYR A O 1
ATOM 676 N N . LEU A 1 85 ? 10.592 -3.805 22.384 1.00 96.19 85 LEU A N 1
ATOM 677 C CA . LEU A 1 85 ? 9.943 -4.980 22.978 1.00 96.19 85 LEU A CA 1
ATOM 678 C C . LEU A 1 85 ? 8.741 -4.589 23.846 1.00 96.19 85 LEU A C 1
ATOM 680 O O . LEU A 1 85 ? 7.674 -5.193 23.734 1.00 96.19 85 LEU A O 1
ATOM 684 N N . LYS A 1 86 ? 8.878 -3.529 24.655 1.00 96.69 86 LYS A N 1
ATOM 685 C CA . LYS A 1 86 ? 7.772 -2.988 25.450 1.00 96.69 86 LYS A CA 1
ATOM 686 C C . LYS A 1 86 ? 6.627 -2.486 24.564 1.00 96.69 86 LYS A C 1
ATOM 688 O O . LYS A 1 86 ? 5.470 -2.756 24.869 1.00 96.69 86 LYS A O 1
ATOM 693 N N . LYS A 1 87 ? 6.926 -1.795 23.459 1.00 95.44 87 LYS A N 1
ATOM 694 C CA . LYS A 1 87 ? 5.908 -1.318 22.507 1.00 95.44 87 LYS A CA 1
ATOM 695 C C . LYS A 1 87 ? 5.132 -2.461 21.856 1.00 95.44 87 LYS A C 1
ATOM 697 O O . LYS A 1 87 ? 3.909 -2.368 21.758 1.00 95.44 87 LYS A O 1
ATOM 702 N N . ILE A 1 88 ? 5.815 -3.535 21.459 1.00 95.56 88 ILE A N 1
ATOM 703 C CA . ILE A 1 88 ? 5.163 -4.722 20.891 1.00 95.56 88 ILE A CA 1
ATOM 704 C C . ILE A 1 88 ? 4.293 -5.431 21.937 1.00 95.56 88 ILE A C 1
ATOM 706 O O . ILE A 1 88 ? 3.169 -5.829 21.625 1.00 95.56 88 ILE A O 1
ATOM 710 N N . ASP A 1 89 ? 4.763 -5.553 23.181 1.00 96.62 89 ASP A N 1
ATOM 711 C CA . ASP A 1 89 ? 3.987 -6.142 24.280 1.00 96.62 89 ASP A CA 1
ATOM 712 C C . ASP A 1 89 ? 2.724 -5.318 24.598 1.00 96.62 89 ASP A C 1
ATOM 714 O O . ASP A 1 89 ? 1.628 -5.874 24.698 1.00 96.62 89 ASP A O 1
ATOM 718 N N . GLU A 1 90 ? 2.842 -3.988 24.667 1.00 97.00 90 GLU A N 1
ATOM 719 C CA . GLU A 1 90 ? 1.707 -3.069 24.836 1.00 97.00 90 GLU A CA 1
ATOM 720 C C . GLU A 1 90 ? 0.682 -3.227 23.699 1.00 97.00 90 GLU A C 1
ATOM 722 O O . GLU A 1 90 ? -0.514 -3.385 23.960 1.00 97.00 90 GLU A O 1
ATOM 727 N N . ALA A 1 91 ? 1.138 -3.241 22.441 1.00 96.44 91 ALA A N 1
ATOM 728 C CA . ALA A 1 91 ? 0.272 -3.424 21.276 1.00 96.44 91 ALA A CA 1
ATOM 729 C C . ALA A 1 91 ? -0.429 -4.788 21.279 1.00 96.44 91 ALA A C 1
ATOM 731 O O . ALA A 1 91 ? -1.633 -4.875 21.023 1.00 96.44 91 ALA A O 1
ATOM 732 N N . THR A 1 92 ? 0.304 -5.843 21.633 1.00 96.31 92 THR A N 1
ATOM 733 C CA . THR A 1 92 ? -0.216 -7.209 21.722 1.00 96.31 92 THR A CA 1
ATOM 734 C C . THR A 1 92 ? -1.294 -7.320 22.792 1.00 96.31 92 THR A C 1
ATOM 736 O O . THR A 1 92 ? -2.378 -7.839 22.522 1.00 96.31 92 THR A O 1
ATOM 739 N N . LYS A 1 93 ? -1.040 -6.793 23.995 1.00 96.94 93 LYS A N 1
ATOM 740 C CA . LYS A 1 93 ? -2.016 -6.775 25.094 1.00 96.94 93 LYS A CA 1
ATOM 741 C C . LYS A 1 93 ? -3.273 -5.996 24.714 1.00 96.94 93 LYS A C 1
ATOM 743 O O . LYS A 1 93 ? -4.373 -6.516 24.881 1.00 96.94 93 LYS A O 1
ATOM 748 N N . SER A 1 94 ? -3.106 -4.808 24.131 1.00 96.56 94 SER A N 1
ATOM 749 C CA . SER A 1 94 ? -4.207 -3.947 23.675 1.00 96.56 94 SER A CA 1
ATOM 750 C C . SER A 1 94 ? -5.081 -4.638 22.612 1.00 96.56 94 SER A C 1
ATOM 752 O O . SER A 1 94 ? -6.317 -4.596 22.681 1.00 96.56 94 SER A O 1
ATOM 754 N N . LEU A 1 95 ? -4.466 -5.349 21.656 1.00 95.88 95 LEU A N 1
ATOM 755 C CA . LEU A 1 95 ? -5.196 -6.144 20.665 1.00 95.88 95 LEU A CA 1
ATOM 756 C C . LEU A 1 95 ? -5.914 -7.338 21.306 1.00 95.88 95 LEU A C 1
ATOM 758 O O . LEU A 1 95 ? -7.103 -7.526 21.056 1.00 95.88 95 LEU A O 1
ATOM 762 N N . LYS A 1 96 ? -5.238 -8.119 22.158 1.00 96.81 96 LYS A N 1
ATOM 763 C CA . LYS A 1 96 ? -5.848 -9.267 22.850 1.00 96.81 96 LYS A CA 1
ATOM 764 C C . LYS A 1 96 ? -7.036 -8.857 23.714 1.00 96.81 96 LYS A C 1
ATOM 766 O O . LYS A 1 96 ? -8.057 -9.536 23.696 1.00 96.81 96 LYS A O 1
ATOM 771 N N . GLU A 1 97 ? -6.934 -7.745 24.436 1.00 96.88 97 GLU A N 1
ATOM 772 C CA . GLU A 1 97 ? -8.035 -7.206 25.234 1.00 96.88 97 GLU A CA 1
ATOM 773 C C . GLU A 1 97 ? -9.230 -6.818 24.354 1.00 96.88 97 GLU A C 1
ATOM 775 O O . GLU A 1 97 ? -10.364 -7.195 24.646 1.00 96.88 97 GLU A O 1
ATOM 780 N N . THR A 1 98 ? -8.975 -6.151 23.226 1.00 95.69 98 THR A N 1
ATOM 781 C CA . THR A 1 98 ? -10.024 -5.804 22.252 1.00 95.69 98 THR A CA 1
ATOM 782 C C . THR A 1 98 ? -10.708 -7.046 21.706 1.00 95.69 98 THR A C 1
ATOM 784 O O . THR A 1 98 ? -11.934 -7.126 21.693 1.00 95.69 98 THR A O 1
ATOM 787 N N . LEU A 1 99 ? -9.918 -8.037 21.286 1.00 96.44 99 LEU A N 1
ATOM 788 C CA . LEU A 1 99 ? -10.444 -9.297 20.787 1.00 96.44 99 LEU A CA 1
ATOM 789 C C . LEU A 1 99 ? -11.260 -9.990 21.868 1.00 96.44 99 LEU A C 1
ATOM 791 O O . LEU A 1 99 ? -12.369 -10.408 21.573 1.00 96.44 99 LEU A O 1
ATOM 795 N N . LYS A 1 100 ? -10.774 -10.061 23.114 1.00 96.94 100 LYS A N 1
ATOM 796 C CA . LYS A 1 100 ? -11.477 -10.668 24.252 1.00 96.94 100 LYS A CA 1
ATOM 797 C C . LYS A 1 100 ? -12.836 -10.017 24.512 1.00 96.94 100 LYS A C 1
ATOM 799 O O . LYS A 1 100 ? -13.802 -10.757 24.671 1.00 96.94 100 LYS A O 1
ATOM 804 N N . ASN A 1 101 ? -12.893 -8.687 24.520 1.00 95.94 101 ASN A N 1
ATOM 805 C CA . ASN A 1 101 ? -14.078 -7.918 24.903 1.00 95.94 101 ASN A CA 1
ATOM 806 C C . ASN A 1 101 ? -15.130 -7.812 23.790 1.00 95.94 101 ASN A C 1
ATOM 808 O O . ASN A 1 101 ? -16.305 -7.624 24.087 1.00 95.94 101 ASN A O 1
ATOM 812 N N . ASN A 1 102 ? -14.726 -7.928 22.525 1.00 95.50 102 ASN A N 1
ATOM 813 C CA . ASN A 1 102 ? -15.655 -7.888 21.402 1.00 95.50 102 ASN A CA 1
ATOM 814 C C . ASN A 1 102 ? -16.292 -9.262 21.144 1.00 95.50 102 ASN A C 1
ATOM 816 O O . ASN A 1 102 ? -15.604 -10.289 21.157 1.00 95.50 102 ASN A O 1
ATOM 820 N N . ASP A 1 103 ? -17.578 -9.258 20.783 1.00 95.56 103 ASP A N 1
ATOM 821 C CA . ASP A 1 103 ? -18.279 -10.443 20.265 1.00 95.56 103 ASP A CA 1
ATOM 822 C C . ASP A 1 103 ? -17.724 -10.870 18.902 1.00 95.56 103 ASP A C 1
ATOM 824 O O . ASP A 1 103 ? -17.595 -12.056 18.607 1.00 95.56 103 ASP A O 1
ATOM 828 N N . PHE A 1 104 ? -17.373 -9.887 18.069 1.00 95.06 104 PHE A N 1
ATOM 829 C CA . PHE A 1 104 ? -16.793 -10.096 16.751 1.00 95.06 104 PHE A CA 1
ATOM 830 C C . PHE A 1 104 ? -15.901 -8.918 16.358 1.00 95.06 104 PHE A C 1
ATOM 832 O O . PHE A 1 104 ? -16.230 -7.763 16.624 1.00 95.06 104 PHE A O 1
ATOM 839 N N . THR A 1 105 ? -14.774 -9.194 15.703 1.00 94.94 105 THR A N 1
ATOM 840 C CA . THR A 1 105 ? -13.824 -8.171 15.251 1.00 94.94 105 THR A CA 1
ATOM 841 C C . THR A 1 105 ? -13.503 -8.347 13.773 1.00 94.94 105 THR A C 1
ATOM 843 O O . THR A 1 105 ? -13.149 -9.430 13.318 1.00 94.94 105 THR A O 1
ATOM 846 N N . THR A 1 106 ? -13.592 -7.259 13.010 1.00 93.69 106 THR A N 1
ATOM 847 C CA . THR A 1 106 ? -13.105 -7.218 11.626 1.00 93.69 106 THR A CA 1
ATOM 848 C C . THR A 1 106 ? -11.758 -6.513 11.584 1.00 93.69 106 THR A C 1
ATOM 850 O O . THR A 1 106 ? -11.634 -5.402 12.097 1.00 93.69 106 THR A O 1
ATOM 853 N N . ILE A 1 107 ? -10.761 -7.133 10.955 1.00 95.00 107 ILE A N 1
ATOM 854 C CA . ILE A 1 107 ? -9.416 -6.572 10.805 1.00 95.00 107 ILE A CA 1
ATOM 855 C C . ILE A 1 107 ? -9.141 -6.348 9.319 1.00 95.00 107 ILE A C 1
ATOM 857 O O . ILE A 1 107 ? -9.223 -7.276 8.516 1.00 95.00 107 ILE A O 1
ATOM 861 N N . ALA A 1 108 ? -8.815 -5.109 8.948 1.00 93.62 108 ALA A N 1
ATOM 862 C CA . ALA A 1 108 ? -8.417 -4.767 7.588 1.00 93.62 108 ALA A CA 1
ATOM 863 C C . ALA A 1 108 ? -6.889 -4.781 7.453 1.00 93.62 108 ALA A C 1
ATOM 865 O O . ALA A 1 108 ? -6.189 -4.167 8.256 1.00 93.62 108 ALA A O 1
ATOM 866 N N . LEU A 1 109 ? -6.380 -5.454 6.424 1.00 91.44 109 LEU A N 1
ATOM 867 C CA . LEU A 1 109 ? -4.954 -5.657 6.190 1.00 91.44 109 LEU A CA 1
ATOM 868 C C . LEU A 1 109 ? -4.560 -5.161 4.803 1.00 91.44 109 LEU A C 1
ATOM 870 O O . LEU A 1 109 ? -5.181 -5.531 3.806 1.00 91.44 109 LEU A O 1
ATOM 874 N N . LYS A 1 110 ? -3.482 -4.377 4.736 1.00 86.44 110 LYS A N 1
ATOM 875 C CA . LYS A 1 110 ? -2.861 -3.932 3.479 1.00 86.44 110 LYS A CA 1
ATOM 876 C C . LYS A 1 110 ? -1.661 -4.786 3.060 1.00 86.44 110 LYS A C 1
ATOM 878 O O . LYS A 1 110 ? -1.371 -4.911 1.867 1.00 86.44 110 LYS A O 1
ATOM 883 N N . THR A 1 111 ? -0.938 -5.341 4.020 1.00 83.44 111 THR A N 1
ATOM 884 C CA . THR A 1 111 ? 0.295 -6.109 3.800 1.00 83.44 111 THR A CA 1
ATOM 885 C C . THR A 1 111 ? 0.142 -7.524 4.339 1.00 83.44 111 THR A C 1
ATOM 887 O O . THR A 1 111 ? -0.927 -7.884 4.838 1.00 83.44 111 THR A O 1
ATOM 890 N N . ALA A 1 112 ? 1.188 -8.341 4.219 1.00 82.31 112 ALA A N 1
ATOM 891 C CA . ALA A 1 112 ? 1.263 -9.589 4.965 1.00 82.31 112 ALA A CA 1
ATOM 892 C C . ALA A 1 112 ? 1.096 -9.345 6.489 1.00 82.31 112 ALA A C 1
ATOM 894 O O . ALA A 1 112 ? 1.535 -8.302 6.987 1.00 82.31 112 ALA A O 1
ATOM 895 N N . PRO A 1 113 ? 0.451 -10.274 7.218 1.00 87.31 113 PRO A N 1
ATOM 896 C CA . PRO A 1 113 ? 0.032 -10.112 8.615 1.00 87.31 113 PRO A CA 1
ATOM 897 C C . PRO A 1 113 ? 1.141 -10.434 9.637 1.00 87.31 113 PRO A C 1
ATOM 899 O O . PRO A 1 113 ? 0.875 -11.101 10.641 1.00 87.31 113 PRO A O 1
ATOM 902 N N . ALA A 1 114 ? 2.388 -10.015 9.407 1.00 86.88 114 ALA A N 1
ATOM 903 C CA . ALA A 1 114 ? 3.462 -10.343 10.349 1.00 86.88 114 ALA A CA 1
ATOM 904 C C . ALA A 1 114 ? 3.201 -9.735 11.744 1.00 86.88 114 ALA A C 1
ATOM 906 O O . ALA A 1 114 ? 2.586 -8.677 11.892 1.00 86.88 114 ALA A O 1
ATOM 907 N N . GLY A 1 115 ? 3.549 -10.485 12.792 1.00 85.69 115 GLY A N 1
ATOM 908 C CA . GLY A 1 115 ? 3.215 -10.156 14.185 1.00 85.69 115 GLY A CA 1
ATOM 909 C C . GLY A 1 115 ? 1.723 -10.242 14.561 1.00 85.69 115 GLY A C 1
ATOM 910 O O . GLY A 1 115 ? 1.407 -10.247 15.745 1.00 85.69 115 GLY A O 1
ATOM 911 N N . LEU A 1 116 ? 0.795 -10.344 13.600 1.00 92.69 116 LEU A N 1
ATOM 912 C CA . LEU A 1 116 ? -0.647 -10.416 13.871 1.00 92.69 116 LEU A CA 1
ATOM 913 C C . LEU A 1 116 ? -1.151 -11.852 14.041 1.00 92.69 116 LEU A C 1
ATOM 915 O O . LEU A 1 116 ? -1.963 -12.108 14.927 1.00 92.69 116 LEU A O 1
ATOM 919 N N . VAL A 1 117 ? -0.707 -12.765 13.171 1.00 93.00 117 VAL A N 1
ATOM 920 C CA . VAL A 1 117 ? -1.238 -14.139 13.051 1.00 93.00 117 VAL A CA 1
ATOM 921 C C . VAL A 1 117 ? -1.263 -14.859 14.397 1.00 93.00 117 VAL A C 1
ATOM 923 O O . VAL A 1 117 ? -2.308 -15.362 14.803 1.00 93.00 117 VAL A O 1
ATOM 926 N N . ASP A 1 118 ? -0.145 -14.837 15.121 1.00 91.00 118 ASP A N 1
ATOM 927 C CA . ASP A 1 118 ? -0.012 -15.548 16.397 1.00 91.00 118 ASP A CA 1
ATOM 928 C C . ASP A 1 118 ? -0.938 -14.970 17.483 1.00 91.00 118 ASP A C 1
ATOM 930 O O . ASP A 1 118 ? -1.360 -15.678 18.396 1.00 91.00 118 ASP A O 1
ATOM 934 N N . ILE A 1 119 ? -1.299 -13.686 17.379 1.00 94.38 119 ILE A N 1
ATOM 935 C CA . ILE A 1 119 ? -2.218 -13.030 18.315 1.00 94.38 119 ILE A CA 1
ATOM 936 C C . ILE A 1 119 ? -3.658 -13.454 18.036 1.00 94.38 119 ILE A C 1
ATOM 938 O O . ILE A 1 119 ? -4.409 -13.719 18.973 1.00 94.38 119 ILE A O 1
ATOM 942 N N . ILE A 1 120 ? -4.058 -13.498 16.763 1.00 96.19 120 ILE A N 1
ATOM 943 C CA . ILE A 1 120 ? -5.451 -13.762 16.384 1.00 96.19 120 ILE A CA 1
ATOM 944 C C . ILE A 1 120 ? -5.806 -15.252 16.370 1.00 96.19 120 ILE A C 1
ATOM 946 O O . ILE A 1 120 ? -6.992 -15.560 16.438 1.00 96.19 120 ILE A O 1
ATOM 950 N N . GLU A 1 121 ? -4.829 -16.165 16.336 1.00 95.31 121 GLU A N 1
ATOM 951 C CA . GLU A 1 121 ? -5.054 -17.622 16.361 1.00 95.31 121 GLU A CA 1
ATOM 952 C C . GLU A 1 121 ? -5.958 -18.045 17.534 1.00 95.31 121 GLU A C 1
ATOM 954 O O . GLU A 1 121 ? -6.932 -18.776 17.349 1.00 95.31 121 GLU A O 1
ATOM 959 N N . GLU A 1 122 ? -5.697 -17.509 18.730 1.00 94.75 122 GLU A N 1
ATOM 960 C CA . GLU A 1 122 ? -6.480 -17.750 19.955 1.00 94.75 122 GLU A CA 1
ATOM 961 C C . GLU A 1 122 ? -7.948 -17.288 19.817 1.00 94.75 122 GLU A C 1
ATOM 963 O O . GLU A 1 122 ? -8.863 -17.853 20.419 1.00 94.75 122 GLU A O 1
ATOM 968 N N . PHE A 1 123 ? -8.197 -16.287 18.970 1.00 96.62 123 PHE A N 1
ATOM 969 C CA . PHE A 1 123 ? -9.491 -15.619 18.807 1.00 96.62 123 PHE A CA 1
ATOM 970 C C . PHE A 1 123 ? -10.138 -15.863 17.438 1.00 96.62 123 PHE A C 1
ATOM 972 O O . PHE A 1 123 ? -11.142 -15.227 17.114 1.00 96.62 123 PHE A O 1
ATOM 979 N N . LYS A 1 124 ? -9.610 -16.791 16.632 1.00 95.56 124 LYS A N 1
ATOM 980 C CA . LYS A 1 124 ? -10.004 -16.988 15.225 1.00 95.56 124 LYS A CA 1
ATOM 981 C C . LYS A 1 124 ? -11.503 -17.205 14.991 1.00 95.56 124 LYS A C 1
ATOM 983 O O . LYS A 1 124 ? -12.031 -16.825 13.954 1.00 95.56 124 LYS A O 1
ATOM 988 N N . HIS A 1 125 ? -12.215 -17.750 15.975 1.00 95.75 125 HIS A N 1
ATOM 989 C CA . HIS A 1 125 ? -13.663 -17.984 15.927 1.00 95.75 125 HIS A CA 1
ATOM 990 C C . HIS A 1 125 ? -14.511 -16.697 15.929 1.00 95.75 125 HIS A C 1
ATOM 992 O O . HIS A 1 125 ? -15.699 -16.758 15.623 1.00 95.75 125 HIS A O 1
ATOM 998 N N . LYS A 1 126 ? -13.924 -15.541 16.259 1.00 96.12 126 LYS A N 1
ATOM 999 C CA . LYS A 1 126 ? -14.605 -14.236 16.299 1.00 96.12 126 LYS A CA 1
ATOM 1000 C C . LYS A 1 126 ? -13.899 -13.143 15.499 1.00 96.12 126 LYS A C 1
ATOM 1002 O O . LYS A 1 126 ? -14.101 -11.953 15.746 1.00 96.12 126 LYS A O 1
ATOM 1007 N N . VAL A 1 127 ? -13.054 -13.538 14.551 1.00 97.12 127 VAL A N 1
ATOM 1008 C CA . VAL A 1 127 ? -12.306 -12.621 13.690 1.00 97.12 127 VAL A CA 1
ATOM 1009 C C . VAL A 1 127 ? -12.691 -12.852 12.236 1.00 97.12 127 VAL A C 1
ATOM 1011 O O . VAL A 1 127 ? -12.718 -13.990 11.780 1.00 97.12 127 VAL A O 1
ATOM 1014 N N . ALA A 1 128 ? -12.927 -11.772 11.492 1.00 96.25 128 ALA A N 1
ATOM 1015 C CA . ALA A 1 128 ? -12.876 -11.780 10.031 1.00 96.25 128 ALA A CA 1
ATOM 1016 C C . ALA A 1 128 ? -11.793 -10.834 9.524 1.00 96.25 128 ALA A C 1
ATOM 1018 O O . ALA A 1 128 ? -11.523 -9.782 10.109 1.00 96.25 128 ALA A O 1
ATOM 1019 N N . ILE A 1 129 ? -11.213 -11.198 8.389 1.00 96.69 129 ILE A N 1
ATOM 1020 C CA . ILE A 1 129 ? -10.160 -10.441 7.735 1.00 96.69 129 ILE A CA 1
ATOM 1021 C C . ILE A 1 129 ? -10.688 -9.836 6.441 1.00 96.69 129 ILE A C 1
ATOM 1023 O O . ILE A 1 129 ? -11.265 -10.523 5.601 1.00 96.69 129 ILE A O 1
ATOM 1027 N N . ILE A 1 130 ? -10.420 -8.550 6.243 1.00 94.69 130 ILE A N 1
ATOM 1028 C CA . ILE A 1 130 ? -10.527 -7.891 4.943 1.00 94.69 130 ILE A CA 1
ATOM 1029 C C . ILE A 1 130 ? -9.104 -7.637 4.472 1.00 94.69 130 ILE A C 1
ATOM 1031 O O . ILE A 1 130 ? -8.415 -6.777 5.013 1.00 94.69 130 ILE A O 1
ATOM 1035 N N . TRP A 1 131 ? -8.639 -8.389 3.486 1.00 93.06 131 TRP A N 1
ATOM 1036 C CA . TRP A 1 131 ? -7.252 -8.328 3.048 1.00 93.06 131 TRP A CA 1
ATOM 1037 C C . TRP A 1 131 ? -7.150 -7.783 1.638 1.00 93.06 131 TRP A C 1
ATOM 1039 O O . TRP A 1 131 ? -7.886 -8.179 0.745 1.00 93.06 131 TRP A O 1
ATOM 1049 N N . THR A 1 132 ? -6.165 -6.939 1.381 1.00 88.50 132 THR A N 1
ATOM 1050 C CA . THR A 1 132 ? -5.806 -6.542 0.013 1.00 88.50 132 THR A CA 1
ATOM 1051 C C . THR A 1 132 ? -5.281 -7.700 -0.841 1.00 88.50 132 THR A C 1
ATOM 1053 O O . THR A 1 132 ? -5.197 -7.594 -2.071 1.00 88.50 132 THR A O 1
ATOM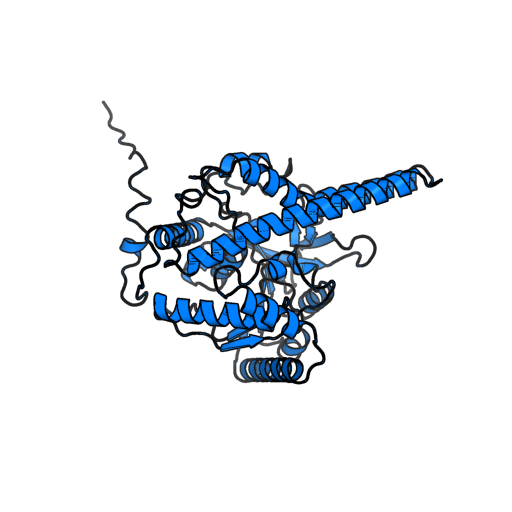 1056 N N . GLY A 1 133 ? -5.000 -8.825 -0.184 1.00 84.31 133 GLY A N 1
ATOM 1057 C CA . GLY A 1 133 ? -4.750 -10.129 -0.764 1.00 84.31 133 GLY A CA 1
ATOM 1058 C C . GLY A 1 133 ? -3.275 -10.389 -1.057 1.00 84.31 133 GLY A C 1
ATOM 1059 O O . GLY A 1 133 ? -2.494 -9.448 -1.206 1.00 84.31 133 GLY A O 1
ATOM 1060 N N . PRO A 1 134 ? -2.902 -11.670 -1.192 1.00 83.75 134 PRO A N 1
ATOM 1061 C CA . PRO A 1 134 ? -1.532 -12.084 -1.474 1.00 83.75 134 PRO A CA 1
ATOM 1062 C C . PRO A 1 134 ? -1.164 -12.017 -2.960 1.00 83.75 134 PRO A C 1
ATOM 1064 O O . PRO A 1 134 ? 0.005 -12.157 -3.302 1.00 83.75 134 PRO A O 1
ATOM 1067 N N . VAL A 1 135 ? -2.146 -11.811 -3.843 1.00 80.00 135 VAL A N 1
ATOM 1068 C CA . VAL A 1 135 ? -2.013 -12.093 -5.276 1.00 80.00 135 VAL A CA 1
ATOM 1069 C C . VAL A 1 135 ? -2.493 -10.978 -6.205 1.00 80.00 135 VAL A C 1
ATOM 1071 O O . VAL A 1 135 ? -3.436 -10.238 -5.894 1.00 80.00 135 VAL A O 1
ATOM 1074 N N . GLU A 1 136 ? -1.864 -10.916 -7.376 1.00 74.19 136 GLU A N 1
ATOM 1075 C CA . GLU A 1 136 ? -2.300 -10.266 -8.621 1.00 74.19 136 GLU A CA 1
ATOM 1076 C C . GLU A 1 136 ? -2.356 -11.383 -9.671 1.00 74.19 136 GLU A C 1
ATOM 1078 O O . GLU A 1 136 ? -1.390 -12.131 -9.771 1.00 74.19 136 GLU A O 1
ATOM 1083 N N . ARG A 1 137 ? -3.456 -11.607 -10.418 1.00 65.81 137 ARG A N 1
ATOM 1084 C CA . ARG A 1 137 ? -3.408 -12.698 -11.424 1.00 65.81 137 ARG A CA 1
ATOM 1085 C C . ARG A 1 137 ? -2.527 -12.308 -12.587 1.00 65.81 137 ARG A C 1
ATOM 1087 O O . ARG A 1 137 ? -2.342 -11.135 -12.916 1.00 65.81 137 ARG A O 1
ATOM 1094 N N . VAL A 1 138 ? -1.986 -13.344 -13.201 1.00 57.81 138 VAL A N 1
ATOM 1095 C CA . VAL A 1 138 ? -1.130 -13.229 -14.366 1.00 57.81 138 VAL A CA 1
ATOM 1096 C C . VAL A 1 138 ? -2.004 -13.345 -15.611 1.00 57.81 138 VAL A C 1
ATOM 1098 O O . VAL A 1 138 ? -2.973 -14.117 -15.635 1.00 57.81 138 VAL A O 1
ATOM 1101 N N . PRO A 1 139 ? -1.722 -12.582 -16.673 1.00 51.06 139 PRO A N 1
ATOM 1102 C CA . PRO A 1 139 ? -2.446 -12.719 -17.924 1.00 51.06 139 PRO A CA 1
ATOM 1103 C C . PRO A 1 139 ? -2.358 -14.136 -18.497 1.00 51.06 139 PRO A C 1
ATOM 1105 O O . PRO A 1 139 ? -1.271 -14.681 -18.639 1.00 51.06 139 PRO A O 1
ATOM 1108 N N . LYS A 1 140 ? -3.506 -14.705 -18.889 1.00 54.19 140 LYS A N 1
ATOM 1109 C CA . LYS A 1 140 ? -3.621 -16.003 -19.588 1.00 54.19 140 LYS A CA 1
ATOM 1110 C C . LYS A 1 140 ? -3.008 -17.203 -18.845 1.00 54.19 140 LYS A C 1
ATOM 1112 O O . LYS A 1 140 ? -2.772 -18.231 -19.470 1.00 54.19 140 LYS A O 1
ATOM 1117 N N . SER A 1 141 ? -2.815 -17.094 -17.531 1.00 58.78 141 SER A N 1
ATOM 1118 C CA . SER A 1 141 ? -2.374 -18.194 -16.672 1.00 58.78 141 SER A CA 1
ATOM 1119 C C . SER A 1 141 ? -3.460 -18.582 -15.668 1.00 58.78 141 SER A C 1
ATOM 1121 O O . SER A 1 141 ? -4.266 -17.744 -15.252 1.00 58.78 141 SER A O 1
ATOM 1123 N N . SER A 1 142 ? -3.475 -19.855 -15.270 1.00 60.53 142 SER A N 1
ATOM 1124 C CA . SER A 1 142 ? -4.185 -20.317 -14.071 1.00 60.53 142 SER A CA 1
ATOM 1125 C C . SER A 1 142 ? -3.442 -19.946 -12.781 1.00 60.53 142 SER A C 1
ATOM 1127 O O . SER A 1 142 ? -4.047 -19.953 -11.711 1.00 60.53 142 SER A O 1
ATOM 1129 N N . THR A 1 143 ? -2.155 -19.600 -12.876 1.00 62.84 143 THR A N 1
ATOM 1130 C CA . THR A 1 143 ? -1.324 -19.151 -11.753 1.00 62.84 143 THR A CA 1
ATOM 1131 C C . THR A 1 143 ? -1.418 -17.640 -11.552 1.00 62.84 143 THR A C 1
ATOM 1133 O O . THR A 1 143 ? -1.646 -16.863 -12.486 1.00 62.84 143 THR A O 1
ATOM 1136 N N . TRP A 1 144 ? -1.274 -17.221 -10.299 1.00 77.50 144 TRP A N 1
ATOM 1137 C CA . TRP A 1 144 ? -1.275 -15.827 -9.883 1.00 77.50 144 TRP A CA 1
ATOM 1138 C C . TRP A 1 144 ? 0.129 -15.442 -9.417 1.00 77.50 144 TRP A C 1
ATOM 1140 O O . TRP A 1 144 ? 0.880 -16.274 -8.909 1.00 77.50 144 TRP A O 1
ATOM 1150 N N . GLU A 1 145 ? 0.486 -14.179 -9.605 1.00 74.12 145 GLU A N 1
ATOM 1151 C CA . GLU A 1 145 ? 1.732 -13.608 -9.121 1.00 74.12 145 GLU A CA 1
ATOM 1152 C C . GLU A 1 145 ? 1.546 -13.124 -7.690 1.00 74.12 145 GLU A C 1
ATOM 1154 O O . GLU A 1 145 ? 0.518 -12.552 -7.311 1.00 74.12 145 GLU A O 1
ATOM 1159 N N . THR A 1 146 ? 2.574 -13.336 -6.883 1.00 75.19 146 THR A N 1
ATOM 1160 C CA . THR A 1 146 ? 2.624 -12.806 -5.532 1.00 75.19 146 THR A CA 1
ATOM 1161 C C . THR A 1 146 ? 2.716 -11.273 -5.561 1.00 75.19 146 THR A C 1
ATOM 1163 O O . THR A 1 146 ? 3.565 -10.680 -6.231 1.00 75.19 146 THR A O 1
ATOM 1166 N N . LYS A 1 147 ? 1.865 -10.606 -4.775 1.00 77.56 147 LYS A N 1
ATOM 1167 C CA . LYS A 1 147 ? 1.893 -9.150 -4.585 1.00 77.56 147 LYS A CA 1
ATOM 1168 C C . LYS A 1 147 ? 3.183 -8.691 -3.925 1.00 77.56 147 LYS A C 1
ATOM 1170 O O . LYS A 1 147 ? 3.660 -9.316 -2.979 1.00 77.56 147 LYS A O 1
ATOM 1175 N N . TYR A 1 148 ? 3.644 -7.497 -4.306 1.00 72.25 148 TYR A N 1
ATOM 1176 C CA . TYR A 1 148 ? 4.810 -6.841 -3.702 1.00 72.25 148 TYR A CA 1
ATOM 1177 C C . TYR A 1 148 ? 4.789 -6.859 -2.157 1.00 72.25 148 TYR A C 1
ATOM 1179 O O . TYR A 1 148 ? 5.774 -7.216 -1.516 1.00 72.25 148 TYR A O 1
ATOM 1187 N N . ASN A 1 149 ? 3.634 -6.558 -1.556 1.00 70.50 149 ASN A N 1
ATOM 1188 C CA . ASN A 1 149 ? 3.466 -6.489 -0.100 1.00 70.50 149 ASN A CA 1
ATOM 1189 C C . ASN A 1 149 ? 3.366 -7.852 0.607 1.00 70.50 149 ASN A C 1
ATOM 1191 O O . ASN A 1 149 ? 3.409 -7.897 1.836 1.00 70.50 149 ASN A O 1
ATOM 1195 N N . TYR A 1 150 ? 3.192 -8.946 -0.135 1.00 78.25 150 TYR A N 1
ATOM 1196 C CA . TYR A 1 150 ? 3.160 -10.291 0.434 1.00 78.25 150 TYR A CA 1
ATOM 1197 C C . TYR A 1 150 ? 4.571 -10.885 0.565 1.00 78.25 150 TYR A C 1
ATOM 1199 O O . TYR A 1 150 ? 4.827 -11.620 1.514 1.00 78.25 150 TYR A O 1
ATOM 1207 N N . TYR A 1 151 ? 5.525 -10.498 -0.296 1.00 73.00 151 TYR A N 1
ATOM 1208 C CA . TYR A 1 151 ? 6.919 -10.979 -0.226 1.00 73.00 151 TYR A CA 1
ATOM 1209 C C . TYR A 1 151 ? 7.631 -10.711 1.098 1.00 73.00 151 TYR A C 1
ATOM 1211 O O . TYR A 1 151 ? 8.637 -11.357 1.379 1.00 73.00 151 TYR A O 1
ATOM 1219 N N . GLN A 1 152 ? 7.150 -9.749 1.883 1.00 72.50 152 GLN A N 1
ATOM 1220 C CA . GLN A 1 152 ? 7.782 -9.354 3.139 1.00 72.50 152 GLN A CA 1
ATOM 1221 C C . GLN A 1 152 ? 7.667 -10.428 4.222 1.00 72.50 152 GLN A C 1
ATOM 1223 O O . GLN A 1 152 ? 8.583 -10.586 5.019 1.00 72.50 152 GLN A O 1
ATOM 1228 N N . ALA A 1 153 ? 6.535 -11.126 4.251 1.00 80.25 153 ALA A N 1
ATOM 1229 C CA . ALA A 1 153 ? 6.176 -12.084 5.290 1.00 80.25 153 ALA A CA 1
ATOM 1230 C C . ALA A 1 153 ? 5.251 -13.163 4.685 1.00 80.25 153 ALA A C 1
ATOM 1232 O O . ALA A 1 153 ? 4.070 -13.267 5.037 1.00 80.25 153 ALA A O 1
ATOM 1233 N N . PRO A 1 154 ? 5.739 -13.914 3.673 1.00 82.38 154 PRO A N 1
ATOM 1234 C CA . PRO A 1 154 ? 4.912 -14.867 2.941 1.00 82.38 154 PRO A CA 1
ATOM 1235 C C . PRO A 1 154 ? 4.479 -16.036 3.830 1.00 82.38 154 PRO A C 1
ATOM 1237 O O . PRO A 1 154 ? 3.399 -16.581 3.637 1.00 82.38 154 PRO A O 1
ATOM 1240 N N . GLU A 1 155 ? 5.285 -16.405 4.826 1.00 86.19 155 GLU A N 1
ATOM 1241 C CA . GLU A 1 155 ? 4.962 -17.488 5.758 1.00 86.19 155 GLU A CA 1
ATOM 1242 C C . GLU A 1 155 ? 3.813 -17.105 6.690 1.00 86.19 155 GLU A C 1
ATOM 1244 O O . GLU A 1 155 ? 2.929 -17.911 6.954 1.00 86.19 155 GLU A O 1
ATOM 1249 N N . GLU A 1 156 ? 3.761 -15.860 7.147 1.00 88.50 156 GLU A N 1
ATOM 1250 C CA . GLU A 1 156 ? 2.661 -15.325 7.941 1.00 88.50 156 GLU A CA 1
ATOM 1251 C C . GLU A 1 156 ? 1.397 -15.183 7.094 1.00 88.50 156 GLU A C 1
ATOM 1253 O O . GLU A 1 156 ? 0.290 -15.443 7.564 1.00 88.50 156 GLU A O 1
ATOM 1258 N N . GLY A 1 157 ? 1.555 -14.842 5.817 1.00 89.69 157 GLY A N 1
ATOM 1259 C CA . GLY A 1 157 ? 0.473 -14.916 4.846 1.00 89.69 157 GLY A CA 1
ATOM 1260 C C . GLY A 1 157 ? -0.076 -16.337 4.666 1.00 89.69 157 GLY A C 1
ATOM 1261 O O . GLY A 1 157 ? -1.291 -16.514 4.702 1.00 89.69 157 GLY A O 1
ATOM 1262 N N . ASP A 1 158 ? 0.799 -17.340 4.513 1.00 88.88 158 ASP A N 1
ATOM 1263 C CA . ASP A 1 158 ? 0.422 -18.763 4.447 1.00 88.88 158 ASP A CA 1
ATOM 1264 C C . ASP A 1 158 ? -0.335 -19.185 5.719 1.00 88.88 158 ASP A C 1
ATOM 1266 O O . ASP A 1 158 ? -1.450 -19.698 5.638 1.00 88.88 158 ASP A O 1
ATOM 1270 N N . LYS A 1 159 ? 0.220 -18.886 6.903 1.00 91.56 159 LYS A N 1
ATOM 1271 C CA . LYS A 1 159 ? -0.414 -19.202 8.193 1.00 91.56 159 LYS A CA 1
ATOM 1272 C C . LYS A 1 159 ? -1.817 -18.602 8.305 1.00 91.56 159 LYS A C 1
ATOM 1274 O O . LYS A 1 159 ? -2.728 -19.267 8.788 1.00 91.56 159 LYS A O 1
ATOM 1279 N N . LEU A 1 160 ? -2.011 -17.360 7.851 1.00 93.38 160 LEU A N 1
ATOM 1280 C CA . LEU A 1 160 ? -3.327 -16.722 7.875 1.00 93.38 160 LEU A CA 1
ATOM 1281 C C . LEU A 1 160 ? -4.337 -17.437 6.969 1.00 93.38 160 LEU A C 1
ATOM 1283 O O . LEU A 1 160 ? -5.487 -17.618 7.367 1.00 93.38 160 LEU A O 1
ATOM 1287 N N . LEU A 1 161 ? -3.923 -17.843 5.765 1.00 92.00 161 LEU A N 1
ATOM 1288 C CA . LEU A 1 161 ? -4.779 -18.601 4.846 1.00 92.00 161 LEU A CA 1
ATOM 1289 C C . LEU A 1 161 ? -5.197 -19.951 5.459 1.00 92.00 161 LEU A C 1
ATOM 1291 O O . LEU A 1 161 ? -6.358 -20.355 5.332 1.00 92.00 161 LEU A O 1
ATOM 1295 N N . ASP A 1 162 ? -4.288 -20.597 6.191 1.00 91.88 162 ASP A N 1
ATOM 1296 C CA . ASP A 1 162 ? -4.519 -21.885 6.851 1.00 91.88 162 ASP A CA 1
ATOM 1297 C C . ASP A 1 162 ? -5.357 -21.787 8.139 1.00 91.88 162 ASP A C 1
ATOM 1299 O O . ASP A 1 162 ? -6.013 -22.760 8.516 1.00 91.88 162 ASP A O 1
ATOM 1303 N N . MET A 1 163 ? -5.411 -20.612 8.777 1.00 93.31 163 MET A N 1
ATOM 1304 C CA . MET A 1 163 ? -6.054 -20.367 10.081 1.00 93.31 163 MET A CA 1
ATOM 1305 C C . MET A 1 163 ? -7.570 -20.636 10.116 1.00 93.31 163 MET A C 1
ATOM 1307 O O . MET A 1 163 ? -8.155 -20.774 11.190 1.00 93.31 163 MET A O 1
ATOM 1311 N N . LYS A 1 164 ? -8.229 -20.723 8.954 1.00 93.38 164 LYS A N 1
ATOM 1312 C CA . LYS A 1 164 ? -9.691 -20.908 8.812 1.00 93.38 164 LYS A CA 1
ATOM 1313 C C . LYS A 1 164 ? -10.554 -19.751 9.335 1.00 93.38 164 LYS A C 1
ATOM 1315 O O . LYS A 1 164 ? -11.758 -19.922 9.514 1.00 93.38 164 LYS A O 1
ATOM 1320 N N . VAL A 1 165 ? -9.983 -18.557 9.510 1.00 95.88 165 VAL A N 1
ATOM 1321 C CA . VAL A 1 165 ? -10.769 -17.316 9.663 1.00 95.88 165 VAL A CA 1
ATOM 1322 C C . VAL A 1 165 ? -11.452 -16.957 8.339 1.00 95.88 165 VAL A C 1
ATOM 1324 O O . VAL A 1 165 ? -10.860 -17.191 7.287 1.00 95.88 165 VAL A O 1
ATOM 1327 N N . PRO A 1 166 ? -12.653 -16.356 8.328 1.00 96.69 166 PRO A N 1
ATOM 1328 C CA . PRO A 1 166 ? -13.211 -15.772 7.113 1.00 96.69 166 PRO A CA 1
ATOM 1329 C C . PRO A 1 166 ? -12.308 -14.654 6.569 1.00 96.69 166 PRO A C 1
ATOM 1331 O O . PRO A 1 166 ? -12.000 -13.699 7.285 1.00 96.69 166 PRO A O 1
ATOM 1334 N N . ILE A 1 167 ? -11.905 -14.750 5.301 1.00 96.44 167 ILE A N 1
ATOM 1335 C CA . ILE A 1 167 ? -11.057 -13.767 4.614 1.00 96.44 167 ILE A CA 1
ATOM 1336 C C . ILE A 1 167 ? -11.775 -13.265 3.365 1.00 96.44 167 ILE A C 1
ATOM 1338 O O . ILE A 1 167 ? -12.081 -14.041 2.463 1.00 96.44 167 ILE A O 1
ATOM 1342 N N . VAL A 1 168 ? -11.978 -11.953 3.271 1.00 94.94 168 VAL A N 1
ATOM 1343 C CA . VAL A 1 168 ? -12.420 -11.283 2.044 1.00 94.94 168 VAL A CA 1
ATOM 1344 C C . VAL A 1 168 ? -11.229 -10.578 1.412 1.00 94.94 168 VAL A C 1
ATOM 1346 O O . VAL A 1 168 ? -10.695 -9.618 1.966 1.00 94.94 168 VAL A O 1
ATOM 1349 N N . ILE A 1 169 ? -10.821 -11.043 0.237 1.00 92.69 169 ILE A N 1
ATOM 1350 C CA . ILE A 1 169 ? -9.773 -10.438 -0.573 1.00 92.69 169 ILE A CA 1
ATOM 1351 C C . ILE A 1 169 ? -10.366 -9.329 -1.436 1.00 92.69 169 ILE A C 1
ATOM 1353 O O . ILE A 1 169 ? -11.263 -9.550 -2.255 1.00 92.69 169 ILE A O 1
ATOM 1357 N N . VAL A 1 170 ? -9.818 -8.127 -1.269 1.00 89.06 170 VAL A N 1
ATOM 1358 C CA . VAL A 1 170 ? -10.281 -6.907 -1.916 1.00 89.06 170 VAL A CA 1
ATOM 1359 C C . VAL A 1 170 ? -9.131 -6.140 -2.560 1.00 89.06 170 VAL A C 1
ATOM 1361 O O . VAL A 1 170 ? -8.269 -5.559 -1.912 1.00 89.06 170 VAL A O 1
ATOM 1364 N N . SER A 1 171 ? -9.114 -6.086 -3.884 1.00 81.94 171 SER A N 1
ATOM 1365 C CA . SER A 1 171 ? -8.159 -5.270 -4.627 1.00 81.94 171 SER A CA 1
ATOM 1366 C C . SER A 1 171 ? -8.802 -4.824 -5.935 1.00 81.94 171 SER A C 1
ATOM 1368 O O . SER A 1 171 ? -9.475 -5.634 -6.568 1.00 81.94 171 SER A O 1
ATOM 1370 N N . PRO A 1 172 ? -8.602 -3.574 -6.389 1.00 72.00 172 PRO A N 1
ATOM 1371 C CA . PRO A 1 172 ? -9.164 -3.117 -7.660 1.00 72.00 172 PRO A CA 1
ATOM 1372 C C . PRO A 1 172 ? -8.715 -3.975 -8.847 1.00 72.00 172 PRO A C 1
ATOM 1374 O O . PRO A 1 172 ? -9.488 -4.199 -9.772 1.00 72.00 172 PRO A O 1
ATOM 1377 N N . TRP A 1 173 ? -7.499 -4.523 -8.772 1.00 72.62 173 TRP A N 1
ATOM 1378 C CA . TRP A 1 173 ? -6.945 -5.427 -9.776 1.00 72.62 173 TRP A CA 1
ATOM 1379 C C . TRP A 1 173 ? -7.614 -6.804 -9.759 1.00 72.62 173 TRP A C 1
ATOM 1381 O O . TRP A 1 173 ? -7.881 -7.366 -10.815 1.00 72.62 173 TRP A O 1
ATOM 1391 N N . THR A 1 174 ? -7.939 -7.347 -8.580 1.00 68.75 174 THR A N 1
ATOM 1392 C CA . THR A 1 174 ? -8.627 -8.647 -8.481 1.00 68.75 174 THR A CA 1
ATOM 1393 C C . THR A 1 174 ? -10.116 -8.531 -8.778 1.00 68.75 174 THR A C 1
ATOM 1395 O O . THR A 1 174 ? -10.669 -9.410 -9.427 1.00 68.75 174 THR A O 1
ATOM 1398 N N . GLY A 1 175 ? -10.744 -7.430 -8.360 1.00 65.38 175 GLY A N 1
ATOM 1399 C CA . GLY A 1 175 ? -12.161 -7.156 -8.582 1.00 65.38 175 GLY A CA 1
ATOM 1400 C C . GLY A 1 175 ? -12.479 -6.509 -9.917 1.00 65.38 175 GLY A C 1
ATOM 1401 O O . GLY A 1 175 ? -13.584 -5.997 -10.075 1.00 65.38 175 GLY A O 1
ATOM 1402 N N . ASN A 1 176 ? -11.524 -6.497 -10.853 1.00 73.81 176 ASN A N 1
ATOM 1403 C CA . ASN A 1 176 ? -11.738 -6.032 -12.220 1.00 73.81 176 ASN A CA 1
ATOM 1404 C C . ASN A 1 176 ? -12.373 -4.625 -12.290 1.00 73.81 176 ASN A C 1
ATOM 1406 O O . ASN A 1 176 ? -13.242 -4.344 -13.115 1.00 73.81 176 ASN A O 1
ATOM 1410 N N . ALA A 1 177 ? -11.973 -3.751 -11.365 1.00 79.50 177 ALA A N 1
ATOM 1411 C CA . ALA A 1 177 ? -12.508 -2.406 -11.236 1.00 79.50 177 ALA A CA 1
ATOM 1412 C C . ALA A 1 177 ? -11.968 -1.505 -12.349 1.00 79.50 177 ALA A C 1
ATOM 1414 O O . ALA A 1 177 ? -10.766 -1.522 -12.615 1.00 79.50 177 ALA A O 1
ATOM 1415 N N . ARG A 1 178 ? -12.806 -0.628 -12.923 1.00 81.75 178 ARG A N 1
ATOM 1416 C CA . ARG A 1 178 ? -12.345 0.332 -13.947 1.00 81.75 178 ARG A CA 1
ATOM 1417 C C . ARG A 1 178 ? -11.253 1.290 -13.467 1.00 81.75 178 ARG A C 1
ATOM 1419 O O . ARG A 1 178 ? -10.399 1.695 -14.251 1.00 81.75 178 ARG A O 1
ATOM 1426 N N . MET A 1 179 ? -11.238 1.613 -12.175 1.00 86.00 179 MET A N 1
ATOM 1427 C CA . MET A 1 179 ? -10.163 2.370 -11.535 1.00 86.00 179 MET A CA 1
ATOM 1428 C C . MET A 1 179 ? -9.096 1.434 -10.944 1.00 86.00 179 MET A C 1
ATOM 1430 O O . MET A 1 179 ? -9.164 1.065 -9.771 1.00 86.00 179 MET A O 1
ATOM 1434 N N . SER A 1 180 ? -8.079 1.087 -11.736 1.00 79.81 180 SER A N 1
ATOM 1435 C CA . SER A 1 180 ? -6.945 0.245 -11.307 1.00 79.81 180 SER A CA 1
ATOM 1436 C C . SER A 1 180 ? -5.760 1.030 -10.724 1.00 79.81 180 SER A C 1
ATOM 1438 O O . SER A 1 180 ? -4.965 0.478 -9.960 1.00 79.81 180 SER A O 1
ATOM 1440 N N . ALA A 1 181 ? -5.667 2.327 -11.026 1.00 87.19 181 ALA A N 1
ATOM 1441 C CA . ALA A 1 181 ? -4.653 3.240 -10.507 1.00 87.19 181 ALA A CA 1
ATOM 1442 C C . ALA A 1 181 ? -5.214 4.662 -10.349 1.00 87.19 181 ALA A C 1
ATOM 1444 O O . ALA A 1 181 ? -6.125 5.069 -11.076 1.00 87.19 181 ALA A O 1
ATOM 1445 N N . ILE A 1 182 ? -4.658 5.432 -9.410 1.00 92.12 182 ILE A N 1
ATOM 1446 C CA . ILE A 1 182 ? -4.970 6.857 -9.246 1.00 92.12 182 ILE A CA 1
ATOM 1447 C C . ILE A 1 182 ? -3.905 7.655 -9.986 1.00 92.12 182 ILE A C 1
ATOM 1449 O O . ILE A 1 182 ? -2.805 7.858 -9.478 1.00 92.12 182 ILE A O 1
ATOM 1453 N N . ILE A 1 183 ? -4.238 8.053 -11.211 1.00 91.94 183 ILE A N 1
ATOM 1454 C CA . ILE A 1 183 ? -3.349 8.744 -12.147 1.00 91.94 183 ILE A CA 1
ATOM 1455 C C . ILE A 1 183 ? -4.140 9.865 -12.822 1.00 91.94 183 ILE A C 1
ATOM 1457 O O . ILE A 1 183 ? -5.349 9.738 -13.041 1.00 91.94 183 ILE A O 1
ATOM 1461 N N . ASP A 1 184 ? -3.463 10.959 -13.163 1.00 94.62 184 ASP A N 1
ATOM 1462 C CA . ASP A 1 184 ? -4.058 12.038 -13.947 1.00 94.62 184 ASP A CA 1
ATOM 1463 C C . ASP A 1 184 ? -4.493 11.559 -15.343 1.00 94.62 184 ASP A C 1
ATOM 1465 O O . ASP A 1 184 ? -3.810 10.769 -16.002 1.00 94.62 184 ASP A O 1
ATOM 1469 N N . LYS A 1 185 ? -5.612 12.092 -15.832 1.00 94.00 185 LYS A N 1
ATOM 1470 C CA . LYS A 1 185 ? -6.161 11.787 -17.154 1.00 94.00 185 LYS A CA 1
ATOM 1471 C C . LYS A 1 185 ? -5.177 12.018 -18.300 1.00 94.00 185 LYS A C 1
ATOM 1473 O O . LYS A 1 185 ? -5.248 11.320 -19.305 1.00 94.00 185 LYS A O 1
ATOM 1478 N N . LYS A 1 186 ? -4.234 12.957 -18.155 1.00 92.44 186 LYS A N 1
ATOM 1479 C CA . LYS A 1 186 ? -3.194 13.235 -19.154 1.00 92.44 186 LYS A CA 1
ATOM 1480 C C . LYS A 1 186 ? -2.266 12.037 -19.365 1.00 92.44 186 LYS A C 1
ATOM 1482 O O . LYS A 1 186 ? -1.841 11.790 -20.489 1.00 92.44 186 LYS A O 1
ATOM 1487 N N . PHE A 1 187 ? -1.959 11.294 -18.303 1.00 91.62 187 PHE A N 1
ATOM 1488 C CA . PHE A 1 187 ? -1.040 10.154 -18.358 1.00 91.62 187 PHE A CA 1
ATOM 1489 C C . PHE A 1 187 ? -1.756 8.819 -18.598 1.00 91.62 187 PHE A C 1
ATOM 1491 O O . PHE A 1 187 ? -1.114 7.856 -19.010 1.00 91.62 187 PHE A O 1
ATOM 1498 N N . MET A 1 188 ? -3.076 8.750 -18.393 1.00 88.62 188 MET A N 1
ATOM 1499 C CA . MET A 1 188 ? -3.859 7.514 -18.511 1.00 88.62 188 MET A CA 1
ATOM 1500 C C . MET A 1 188 ? -3.720 6.788 -19.871 1.00 88.62 188 MET A C 1
ATOM 1502 O O . MET A 1 188 ? -3.579 5.562 -19.861 1.00 88.62 188 MET A O 1
ATOM 1506 N N . PRO A 1 189 ? -3.703 7.463 -21.042 1.00 87.31 189 PRO A N 1
ATOM 1507 C CA . PRO A 1 189 ? -3.497 6.777 -22.322 1.00 87.31 189 PRO A CA 1
ATOM 1508 C C . PRO A 1 189 ? -2.142 6.064 -22.403 1.00 87.31 189 PRO A C 1
ATOM 1510 O O . PRO A 1 189 ? -2.076 4.901 -22.799 1.00 87.31 189 PRO A O 1
ATOM 1513 N N . GLN A 1 190 ? -1.075 6.734 -21.964 1.00 87.81 190 GLN A N 1
ATOM 1514 C CA . GLN A 1 190 ? 0.272 6.167 -21.953 1.00 87.81 190 GLN A CA 1
ATOM 1515 C C . GLN A 1 190 ? 0.427 5.097 -20.862 1.00 87.81 190 GLN A C 1
ATOM 1517 O O . GLN A 1 190 ? 1.119 4.105 -21.056 1.00 87.81 190 GLN A O 1
ATOM 1522 N N . TYR A 1 191 ? -0.254 5.244 -19.723 1.00 86.50 191 TYR A N 1
ATOM 1523 C CA . TYR A 1 191 ? -0.315 4.199 -18.696 1.00 86.50 191 TYR A CA 1
ATOM 1524 C C . TYR A 1 191 ? -0.827 2.890 -19.285 1.00 86.50 191 TYR A C 1
ATOM 1526 O O . TYR A 1 191 ? -0.194 1.853 -19.112 1.00 86.50 191 TYR A O 1
ATOM 1534 N N . ARG A 1 192 ? -1.912 2.955 -20.060 1.00 82.19 192 ARG A N 1
ATOM 1535 C CA . ARG A 1 192 ? -2.511 1.786 -20.711 1.00 82.19 192 ARG A CA 1
ATOM 1536 C C . ARG A 1 192 ? -1.623 1.176 -21.788 1.00 82.19 192 ARG A C 1
ATOM 1538 O O . ARG A 1 192 ? -1.603 -0.043 -21.905 1.00 82.19 192 ARG A O 1
ATOM 1545 N N . SER A 1 193 ? -0.899 1.990 -22.561 1.00 82.25 193 SER A N 1
ATOM 1546 C CA . SER A 1 193 ? 0.002 1.482 -23.607 1.00 82.25 193 SER A CA 1
ATOM 1547 C C . SER A 1 193 ? 1.216 0.741 -23.038 1.00 82.25 193 SER A C 1
ATOM 1549 O O . SER A 1 193 ? 1.770 -0.124 -23.714 1.00 82.25 193 SER A O 1
ATOM 1551 N N . LEU A 1 194 ? 1.597 1.052 -21.796 1.00 79.50 194 LEU A N 1
ATOM 1552 C CA . LEU A 1 194 ? 2.705 0.422 -21.080 1.00 79.50 194 LEU A CA 1
ATOM 1553 C C . LEU A 1 194 ? 2.281 -0.765 -20.203 1.00 79.50 194 LEU A C 1
ATOM 1555 O O . LEU A 1 194 ? 3.148 -1.388 -19.594 1.00 79.50 194 LEU A O 1
ATOM 1559 N N . LEU A 1 195 ? 0.987 -1.102 -20.124 1.00 73.19 195 LEU A N 1
ATOM 1560 C CA . LEU A 1 195 ? 0.552 -2.322 -19.440 1.00 73.19 195 LEU A CA 1
ATOM 1561 C C . LEU A 1 195 ? 1.005 -3.570 -20.227 1.00 73.19 195 LEU A C 1
ATOM 1563 O O . LEU A 1 195 ? 1.027 -3.540 -21.461 1.00 73.19 195 LEU A O 1
ATOM 1567 N N . PRO A 1 196 ? 1.347 -4.685 -19.551 1.00 65.44 196 PRO A N 1
ATOM 1568 C CA . PRO A 1 196 ? 1.819 -5.893 -20.227 1.00 65.44 196 PRO A CA 1
ATOM 1569 C C . PRO A 1 196 ? 0.833 -6.388 -21.294 1.00 65.44 196 PRO A C 1
ATOM 1571 O O . PRO A 1 196 ? -0.356 -6.556 -21.019 1.00 65.44 196 PRO A O 1
ATOM 1574 N N . LYS A 1 197 ? 1.302 -6.646 -22.523 1.00 57.47 197 LYS A N 1
ATOM 1575 C CA . LYS A 1 197 ? 0.439 -7.103 -23.627 1.00 57.47 197 LYS A CA 1
ATOM 1576 C C . LYS A 1 197 ? -0.301 -8.388 -23.249 1.00 57.47 197 LYS A C 1
ATOM 1578 O O . LYS A 1 197 ? 0.280 -9.321 -22.710 1.00 57.47 197 LYS A O 1
ATOM 1583 N N . GLY A 1 198 ? -1.590 -8.453 -23.578 1.00 52.72 198 GLY A N 1
ATOM 1584 C CA . GLY A 1 198 ? -2.420 -9.619 -23.277 1.00 52.72 198 GLY A CA 1
ATOM 1585 C C . GLY A 1 198 ? -2.911 -9.692 -21.833 1.00 52.72 198 GLY A C 1
ATOM 1586 O O . GLY A 1 198 ? -3.593 -10.667 -21.519 1.00 52.72 198 GLY A O 1
ATOM 1587 N N . THR A 1 199 ? -2.637 -8.676 -20.997 1.00 52.16 199 THR A N 1
ATOM 1588 C CA . THR A 1 199 ? -3.349 -8.468 -19.730 1.00 52.16 199 THR A CA 1
ATOM 1589 C C . THR A 1 199 ? -4.850 -8.535 -19.973 1.00 52.16 199 THR A C 1
ATOM 1591 O O . THR A 1 199 ? -5.460 -7.626 -20.518 1.00 52.16 199 THR A O 1
ATOM 1594 N N . ILE A 1 200 ? -5.475 -9.612 -19.496 1.00 42.31 200 ILE A N 1
ATOM 1595 C CA . ILE A 1 200 ? -6.940 -9.714 -19.372 1.00 42.31 200 ILE A CA 1
ATOM 1596 C C . ILE A 1 200 ? -7.476 -8.756 -18.282 1.00 42.31 200 ILE A C 1
ATOM 1598 O O . ILE A 1 200 ? -8.669 -8.712 -18.018 1.00 42.31 200 ILE A O 1
ATOM 1602 N N . TYR A 1 201 ? -6.555 -8.016 -17.657 1.00 49.62 201 TYR A N 1
ATOM 1603 C CA . TYR A 1 201 ? -6.712 -6.994 -16.625 1.00 49.62 201 TYR A CA 1
ATOM 1604 C C . TYR A 1 201 ? -6.721 -5.573 -17.125 1.00 49.62 201 TYR A C 1
ATOM 1606 O O . TYR A 1 201 ? -6.658 -4.626 -16.341 1.00 49.62 201 TYR A O 1
ATOM 1614 N N . ILE A 1 202 ? -6.847 -5.411 -18.433 1.00 49.47 202 ILE A N 1
ATOM 1615 C CA . ILE A 1 202 ? -7.622 -4.285 -18.904 1.00 49.47 202 ILE A CA 1
ATOM 1616 C C . ILE A 1 202 ? -8.911 -4.329 -18.072 1.00 49.47 202 ILE A C 1
ATOM 1618 O O . ILE A 1 202 ? -9.591 -5.357 -18.145 1.00 49.47 202 ILE A O 1
ATOM 1622 N N . PRO A 1 203 ? -9.207 -3.329 -17.216 1.00 53.34 203 PRO A N 1
ATOM 1623 C CA . PRO A 1 203 ? -10.496 -3.321 -16.556 1.00 53.34 203 PRO A CA 1
ATOM 1624 C C . PRO A 1 203 ? -11.543 -3.617 -17.613 1.00 53.34 203 PRO A C 1
ATOM 1626 O O . PRO A 1 203 ? -11.439 -3.071 -18.713 1.00 53.34 203 PRO A O 1
ATOM 1629 N N . THR A 1 204 ? -12.507 -4.486 -17.305 1.00 47.47 204 THR A N 1
ATOM 1630 C CA . THR A 1 204 ? -13.609 -4.821 -18.235 1.00 47.47 204 THR A CA 1
ATOM 1631 C C . THR A 1 204 ? -14.156 -3.588 -18.945 1.00 47.47 204 THR A C 1
ATOM 1633 O O . THR A 1 204 ? -14.616 -3.674 -20.081 1.00 47.47 204 THR A O 1
ATOM 1636 N N . ASP A 1 205 ? -14.027 -2.439 -18.283 1.00 59.19 205 ASP A N 1
ATOM 1637 C CA . ASP A 1 205 ? -14.238 -1.124 -18.826 1.00 59.19 205 ASP A CA 1
ATOM 1638 C C . ASP A 1 205 ? -12.983 -0.205 -18.782 1.00 59.19 205 ASP A C 1
ATOM 1640 O O . ASP A 1 205 ? -12.621 0.356 -17.744 1.00 59.19 205 ASP A O 1
ATOM 1644 N N . LEU A 1 206 ? -12.363 0.043 -19.946 1.00 66.62 206 LEU A N 1
ATOM 1645 C CA . LEU A 1 206 ? -11.377 1.120 -20.163 1.00 66.62 206 LEU A CA 1
ATOM 1646 C C . LEU A 1 206 ? -12.014 2.524 -20.212 1.00 66.62 206 LEU A C 1
ATOM 1648 O O . LEU A 1 206 ? -11.353 3.489 -20.606 1.00 66.62 206 LEU A O 1
ATOM 1652 N N . SER A 1 207 ? -13.277 2.705 -19.829 1.00 77.56 207 SER A N 1
ATOM 1653 C CA . SER A 1 207 ? -13.908 4.028 -19.843 1.00 77.56 207 SER A CA 1
ATOM 1654 C C . SER A 1 207 ? -13.313 4.994 -18.832 1.00 77.56 207 SER A C 1
ATOM 1656 O O . SER A 1 207 ? -13.491 6.194 -19.012 1.00 77.56 207 SER A O 1
ATOM 1658 N N . PHE A 1 208 ? -12.626 4.526 -17.778 1.00 86.12 208 PHE A N 1
ATOM 1659 C CA . PHE A 1 208 ? -12.129 5.422 -16.733 1.00 86.12 208 PHE A CA 1
ATOM 1660 C C . PHE A 1 208 ? -11.024 6.347 -17.273 1.00 86.12 208 PHE A C 1
ATOM 1662 O O . PHE A 1 208 ? -9.904 5.888 -17.494 1.00 86.12 208 PHE A O 1
ATOM 1669 N N . PRO A 1 209 ? -11.279 7.651 -17.467 1.00 87.94 209 PRO A N 1
ATOM 1670 C CA . PRO A 1 209 ? -10.350 8.510 -18.193 1.00 87.94 209 PRO A CA 1
ATOM 1671 C C . PRO A 1 209 ? -9.117 8.903 -17.369 1.00 87.94 209 PRO A C 1
ATOM 1673 O O . PRO A 1 209 ? -8.203 9.496 -17.926 1.00 87.94 209 PRO A O 1
ATOM 1676 N N . GLY A 1 210 ? -9.075 8.581 -16.072 1.00 91.19 210 GLY A N 1
ATOM 1677 C CA . GLY A 1 210 ? -8.132 9.147 -15.109 1.00 91.19 210 GLY A CA 1
ATOM 1678 C C . GLY A 1 210 ? -8.724 10.340 -14.358 1.00 91.19 210 GLY A C 1
ATOM 1679 O O . GLY A 1 210 ? -9.853 10.763 -14.608 1.00 91.19 210 GLY A O 1
ATOM 1680 N N . PHE A 1 211 ? -7.957 10.869 -13.409 1.00 94.56 211 PHE A N 1
ATOM 1681 C CA . PHE A 1 211 ? -8.367 11.979 -12.551 1.00 94.56 211 PHE A CA 1
ATOM 1682 C C . PHE A 1 211 ? -8.006 13.341 -13.141 1.00 94.56 211 PHE A C 1
ATOM 1684 O O . PHE A 1 211 ? -7.048 13.480 -13.895 1.00 94.56 211 PHE A O 1
ATOM 1691 N N . HIS A 1 212 ? -8.769 14.363 -12.783 1.00 93.75 212 HIS A N 1
ATOM 1692 C CA . HIS A 1 212 ? -8.493 15.744 -13.155 1.00 93.75 212 HIS A CA 1
ATOM 1693 C C . HIS A 1 212 ? -7.542 16.406 -12.155 1.00 93.75 212 HIS A C 1
ATOM 1695 O O . HIS A 1 212 ? -7.636 16.153 -10.953 1.00 93.75 212 HIS A O 1
ATOM 1701 N N . ASP A 1 213 ? -6.706 17.308 -12.669 1.00 89.44 213 ASP A N 1
ATOM 1702 C CA . ASP A 1 213 ? -5.867 18.264 -11.935 1.00 89.44 213 ASP A CA 1
ATOM 1703 C C . ASP A 1 213 ? -4.739 17.663 -11.079 1.00 89.44 213 ASP A C 1
ATOM 1705 O O . ASP A 1 213 ? -4.001 18.411 -10.440 1.00 89.44 213 ASP A O 1
ATOM 1709 N N . LEU A 1 214 ? -4.558 16.340 -11.070 1.00 92.50 214 LEU A N 1
ATOM 1710 C CA . LEU A 1 214 ? -3.562 15.667 -10.234 1.00 92.50 214 LEU A CA 1
ATOM 1711 C C . LEU A 1 214 ? -2.129 15.957 -10.705 1.00 92.50 214 LEU A C 1
ATOM 1713 O O . LEU A 1 214 ? -1.237 16.178 -9.883 1.00 92.50 214 LEU A O 1
ATOM 1717 N N . ALA A 1 215 ? -1.913 15.996 -12.022 1.00 92.12 215 ALA A N 1
ATOM 1718 C CA . ALA A 1 215 ? -0.602 16.272 -12.609 1.00 92.12 215 ALA A CA 1
ATOM 1719 C C . ALA A 1 215 ? -0.195 17.746 -12.475 1.00 92.12 215 ALA A C 1
ATOM 1721 O O . ALA A 1 215 ? 0.978 18.049 -12.263 1.00 92.12 215 ALA A O 1
ATOM 1722 N N . SER A 1 216 ? -1.164 18.657 -12.584 1.00 90.69 216 SER A N 1
ATOM 1723 C CA . SER A 1 216 ? -0.951 20.109 -12.549 1.00 90.69 216 SER A CA 1
ATOM 1724 C C . SER A 1 216 ? -1.011 20.710 -11.144 1.00 90.69 216 SER A C 1
ATOM 1726 O O . SER A 1 216 ? -0.853 21.921 -10.974 1.00 90.69 216 SER A O 1
ATOM 1728 N N . MET A 1 217 ? -1.295 19.898 -10.122 1.00 88.88 217 MET A N 1
ATOM 1729 C CA . MET A 1 217 ? -1.426 20.388 -8.757 1.00 88.88 217 MET A CA 1
ATOM 1730 C C . MET A 1 217 ? -0.081 20.900 -8.237 1.00 88.88 217 MET A C 1
ATOM 1732 O O . MET A 1 217 ? 0.901 20.159 -8.156 1.00 88.88 217 MET A O 1
ATOM 1736 N N . ARG A 1 218 ? -0.057 22.181 -7.858 1.00 78.69 218 ARG A N 1
ATOM 1737 C CA . ARG A 1 218 ? 1.114 22.818 -7.253 1.00 78.69 218 ARG A CA 1
ATOM 1738 C C . ARG A 1 218 ? 1.164 22.516 -5.765 1.00 78.69 218 ARG A C 1
ATOM 1740 O O . ARG A 1 218 ? 0.203 22.777 -5.043 1.00 78.69 218 ARG A O 1
ATOM 1747 N N . LEU A 1 219 ? 2.315 22.030 -5.318 1.00 74.50 219 LEU A N 1
ATOM 1748 C CA . LEU A 1 219 ? 2.590 21.790 -3.913 1.00 74.50 219 LEU A CA 1
ATOM 1749 C C . LEU A 1 219 ? 2.674 23.104 -3.143 1.00 74.50 219 LEU A C 1
ATOM 1751 O O . LEU A 1 219 ? 3.503 23.963 -3.443 1.00 74.50 219 LEU A O 1
ATOM 1755 N N . LYS A 1 220 ? 1.815 23.248 -2.135 1.00 81.31 220 LYS A N 1
ATOM 1756 C CA . LYS A 1 220 ? 1.858 24.362 -1.191 1.00 81.31 220 LYS A CA 1
ATOM 1757 C C . LYS A 1 220 ? 2.322 23.825 0.158 1.00 81.31 220 LYS A C 1
ATOM 1759 O O . LYS A 1 220 ? 1.675 22.915 0.666 1.00 81.31 220 LYS A O 1
ATOM 1764 N N . PRO A 1 221 ? 3.362 24.401 0.785 1.00 77.38 221 PRO A N 1
ATOM 1765 C CA . PRO A 1 221 ? 3.798 23.975 2.117 1.00 77.38 221 PRO A CA 1
ATOM 1766 C C . PRO A 1 221 ? 2.696 24.046 3.186 1.00 77.38 221 PRO A C 1
ATOM 1768 O O . PRO A 1 221 ? 2.748 23.324 4.173 1.00 77.38 221 PRO A O 1
ATOM 1771 N N . THR A 1 222 ? 1.678 24.889 2.984 1.00 80.69 222 THR A N 1
ATOM 1772 C CA . THR A 1 222 ? 0.511 25.002 3.874 1.00 80.69 222 THR A CA 1
ATOM 1773 C C . THR A 1 222 ? -0.505 23.864 3.715 1.00 80.69 222 THR A C 1
ATOM 1775 O O . THR A 1 222 ? -1.404 23.744 4.538 1.00 80.69 222 THR A O 1
ATOM 1778 N N . SER A 1 223 ? -0.397 23.045 2.667 1.00 87.06 223 SER A N 1
ATOM 1779 C CA . SER A 1 223 ? -1.278 21.905 2.384 1.00 87.06 223 SER A CA 1
ATOM 1780 C C . SER A 1 223 ? -0.594 20.614 2.833 1.00 87.06 223 SER A C 1
ATOM 1782 O O . SER A 1 223 ? -0.023 19.881 2.028 1.00 87.06 223 SER A O 1
ATOM 1784 N N . LYS A 1 224 ? -0.578 20.393 4.156 1.00 89.44 224 LYS A N 1
ATOM 1785 C CA . LYS A 1 224 ? 0.214 19.349 4.826 1.00 89.44 224 LYS A CA 1
ATOM 1786 C C . LYS A 1 224 ? -0.015 17.952 4.237 1.00 89.44 224 LYS A C 1
ATOM 1788 O O . LYS A 1 224 ? 0.957 17.219 4.063 1.00 89.44 224 LYS A O 1
ATOM 1793 N N . PHE A 1 225 ? -1.257 17.584 3.911 1.00 91.38 225 PHE A N 1
ATOM 1794 C CA . PHE A 1 225 ? -1.576 16.245 3.409 1.00 91.38 225 PHE A CA 1
ATOM 1795 C C . PHE A 1 225 ? -0.996 16.007 2.010 1.00 91.38 225 PHE A C 1
ATOM 1797 O O . PHE A 1 225 ? -0.230 15.064 1.823 1.00 91.38 225 PHE A O 1
ATOM 1804 N N . SER A 1 226 ? -1.303 16.874 1.044 1.00 91.31 226 SER A N 1
ATOM 1805 C CA . SER A 1 226 ? -0.813 16.804 -0.339 1.00 91.31 226 SER A CA 1
ATOM 1806 C C . SER A 1 226 ? 0.698 16.973 -0.401 1.00 91.31 226 SER A C 1
ATOM 1808 O O . SER A 1 226 ? 1.361 16.271 -1.162 1.00 91.31 226 SER A O 1
ATOM 1810 N N . TYR A 1 227 ? 1.263 17.843 0.441 1.00 90.38 227 TYR A N 1
ATOM 1811 C CA . TYR A 1 227 ? 2.705 18.051 0.518 1.00 90.38 227 TYR A CA 1
ATOM 1812 C C . TYR A 1 227 ? 3.448 16.788 0.954 1.00 90.38 227 TYR A C 1
ATOM 1814 O O . TYR A 1 227 ? 4.457 16.434 0.345 1.00 90.38 227 TYR A O 1
ATOM 1822 N N . TYR A 1 228 ? 2.909 16.066 1.939 1.00 92.44 228 TYR A N 1
ATOM 1823 C CA . TYR A 1 228 ? 3.447 14.779 2.365 1.00 92.44 228 TYR A CA 1
ATOM 1824 C C . TYR A 1 228 ? 3.198 13.665 1.337 1.00 92.44 228 TYR A C 1
ATOM 1826 O O . TYR A 1 228 ? 4.143 13.013 0.895 1.00 92.44 228 TYR A O 1
ATOM 1834 N N . ILE A 1 229 ? 1.950 13.445 0.913 1.00 91.38 229 ILE A N 1
ATOM 1835 C CA . ILE A 1 229 ? 1.599 12.301 0.058 1.00 91.38 229 ILE A CA 1
ATOM 1836 C C . ILE A 1 229 ? 2.239 12.386 -1.334 1.00 91.38 229 ILE A C 1
ATOM 1838 O O . ILE A 1 229 ? 2.618 11.358 -1.894 1.00 91.38 229 ILE A O 1
ATOM 1842 N N . PHE A 1 230 ? 2.428 13.586 -1.891 1.00 92.31 230 PHE A N 1
ATOM 1843 C CA . PHE A 1 230 ? 3.117 13.731 -3.176 1.00 92.31 230 PHE A CA 1
ATOM 1844 C C . PHE A 1 230 ? 4.619 13.537 -3.021 1.00 92.31 230 PHE A C 1
ATOM 1846 O O . PHE A 1 230 ? 5.208 12.844 -3.843 1.00 92.31 230 PHE A O 1
ATOM 1853 N N . ALA A 1 231 ? 5.230 14.058 -1.951 1.00 90.75 231 ALA A N 1
ATOM 1854 C CA . ALA A 1 231 ? 6.638 13.792 -1.664 1.00 90.75 231 ALA A CA 1
ATOM 1855 C C . ALA A 1 231 ? 6.905 12.296 -1.449 1.00 90.75 231 ALA A C 1
ATOM 1857 O O . ALA A 1 231 ? 7.948 11.788 -1.861 1.00 90.75 231 ALA A O 1
ATOM 1858 N N . LEU A 1 232 ? 5.950 11.583 -0.850 1.00 90.88 232 LEU A N 1
ATOM 1859 C CA . LEU A 1 232 ? 6.004 10.138 -0.677 1.00 90.88 232 LEU A CA 1
ATOM 1860 C C . LEU A 1 232 ? 5.887 9.398 -2.014 1.00 90.88 232 LEU A C 1
ATOM 1862 O O . LEU A 1 232 ? 6.681 8.499 -2.272 1.00 90.88 232 LEU A O 1
ATOM 1866 N N . ALA A 1 233 ? 4.949 9.788 -2.882 1.00 91.12 233 ALA A N 1
ATOM 1867 C CA . ALA A 1 233 ? 4.795 9.182 -4.206 1.00 91.12 233 ALA A CA 1
ATOM 1868 C C . ALA A 1 233 ? 6.004 9.444 -5.116 1.00 91.12 233 ALA A C 1
ATOM 1870 O O . ALA A 1 233 ? 6.513 8.519 -5.744 1.00 91.12 233 ALA A O 1
ATOM 1871 N N . GLU A 1 234 ? 6.499 10.681 -5.152 1.00 91.62 234 GLU A N 1
ATOM 1872 C CA . GLU A 1 234 ? 7.693 11.067 -5.912 1.00 91.62 234 GLU A CA 1
ATOM 1873 C C . GLU A 1 234 ? 8.944 10.372 -5.351 1.00 91.62 234 GLU A C 1
ATOM 1875 O O . GLU A 1 234 ? 9.723 9.784 -6.098 1.00 91.62 234 GLU A O 1
ATOM 1880 N N . GLY A 1 235 ? 9.098 10.339 -4.024 1.00 91.75 235 GLY A N 1
ATOM 1881 C CA . GLY A 1 235 ? 10.197 9.640 -3.363 1.00 91.75 235 GLY A CA 1
ATOM 1882 C C . GLY A 1 235 ? 10.177 8.130 -3.601 1.00 91.75 235 GLY A C 1
ATOM 1883 O O . GLY A 1 235 ? 11.224 7.544 -3.871 1.00 91.75 235 GLY A O 1
ATOM 1884 N N . LEU A 1 236 ? 9.001 7.498 -3.540 1.00 91.75 236 LEU A N 1
ATOM 1885 C CA . LEU A 1 236 ? 8.827 6.082 -3.862 1.00 91.75 236 LEU A CA 1
ATOM 1886 C C . LEU A 1 236 ? 9.183 5.810 -5.323 1.00 91.75 236 LEU A C 1
ATOM 1888 O O . LEU A 1 236 ? 9.887 4.842 -5.606 1.00 91.75 236 LEU A O 1
ATOM 1892 N N . ARG A 1 237 ? 8.719 6.666 -6.239 1.00 92.56 237 ARG A N 1
ATOM 1893 C CA . ARG A 1 237 ? 9.025 6.569 -7.666 1.00 92.56 237 ARG A CA 1
ATOM 1894 C C . ARG A 1 237 ? 10.528 6.527 -7.900 1.00 92.56 237 ARG A C 1
ATOM 1896 O O . ARG A 1 237 ? 11.021 5.606 -8.546 1.00 92.56 237 ARG A O 1
ATOM 1903 N N . ASP A 1 238 ? 11.252 7.477 -7.321 1.00 92.56 238 ASP A N 1
ATOM 1904 C CA . ASP A 1 238 ? 12.696 7.584 -7.501 1.00 92.56 238 ASP A CA 1
ATOM 1905 C C . ASP A 1 238 ? 13.436 6.380 -6.891 1.00 92.56 238 ASP A C 1
ATOM 1907 O O . ASP A 1 238 ? 14.310 5.806 -7.542 1.00 92.56 238 ASP A O 1
ATOM 1911 N N . ARG A 1 239 ? 13.023 5.915 -5.700 1.00 92.50 239 ARG A N 1
ATOM 1912 C CA . ARG A 1 239 ? 13.586 4.705 -5.067 1.00 92.50 239 ARG A CA 1
ATOM 1913 C C . ARG A 1 239 ? 13.314 3.428 -5.857 1.00 92.50 239 ARG A C 1
ATOM 1915 O O . ARG A 1 239 ? 14.168 2.550 -5.915 1.00 92.50 239 ARG A O 1
ATOM 1922 N N . MET A 1 240 ? 12.146 3.308 -6.480 1.00 91.12 240 MET A N 1
ATOM 1923 C CA . MET A 1 240 ? 11.827 2.156 -7.325 1.00 91.12 240 MET A CA 1
ATOM 1924 C C . MET A 1 240 ? 12.609 2.165 -8.639 1.00 91.12 240 MET A C 1
ATOM 1926 O O . MET A 1 240 ? 13.017 1.100 -9.093 1.00 91.12 240 MET A O 1
ATOM 1930 N N . ILE A 1 241 ? 12.864 3.339 -9.228 1.00 93.31 241 ILE A N 1
ATOM 1931 C CA . ILE A 1 241 ? 13.741 3.470 -10.403 1.00 93.31 241 ILE A CA 1
ATOM 1932 C C . ILE A 1 241 ? 15.174 3.059 -10.043 1.00 93.31 241 ILE A C 1
ATOM 1934 O O . ILE A 1 241 ? 15.784 2.273 -10.763 1.00 93.31 241 ILE A O 1
ATOM 1938 N N . GLU A 1 242 ? 15.698 3.557 -8.922 1.00 93.12 242 GLU A N 1
ATOM 1939 C CA . GLU A 1 242 ? 17.021 3.187 -8.405 1.00 93.12 242 GLU A CA 1
ATOM 1940 C C . GLU A 1 242 ? 17.121 1.673 -8.166 1.00 93.12 242 GLU A C 1
ATOM 1942 O O . GLU A 1 242 ? 18.012 1.021 -8.708 1.00 93.12 242 GLU A O 1
ATOM 1947 N N . SER A 1 243 ? 16.156 1.097 -7.441 1.00 90.44 243 SER A N 1
ATOM 1948 C CA . SER A 1 243 ? 16.114 -0.342 -7.161 1.00 90.44 243 SER A CA 1
ATOM 1949 C C . SER A 1 243 ? 16.031 -1.187 -8.434 1.00 90.44 243 SER A C 1
ATOM 1951 O O . SER A 1 243 ? 16.704 -2.212 -8.522 1.00 90.44 243 SER A O 1
ATOM 1953 N N . ALA A 1 244 ? 15.244 -0.767 -9.430 1.00 91.75 244 ALA A N 1
ATOM 1954 C CA . ALA A 1 244 ? 15.147 -1.474 -10.704 1.00 91.75 244 ALA A CA 1
ATOM 1955 C C . ALA A 1 244 ? 16.470 -1.443 -11.481 1.00 91.75 244 ALA A C 1
ATOM 1957 O O . ALA A 1 244 ? 16.859 -2.463 -12.035 1.00 91.75 244 ALA A O 1
ATOM 1958 N N . ASN A 1 245 ? 17.194 -0.319 -11.486 1.00 93.81 245 ASN A N 1
ATOM 1959 C CA . ASN A 1 245 ? 18.497 -0.247 -12.153 1.00 93.81 245 ASN A CA 1
ATOM 1960 C C . ASN A 1 245 ? 19.528 -1.182 -11.499 1.00 93.81 245 ASN A C 1
ATOM 1962 O O . ASN A 1 245 ? 20.248 -1.872 -12.212 1.00 93.81 245 ASN A O 1
ATOM 1966 N N . VAL A 1 246 ? 19.575 -1.235 -10.161 1.00 93.06 246 VAL A N 1
ATOM 1967 C CA . VAL A 1 246 ? 20.479 -2.145 -9.431 1.00 93.06 246 VAL A CA 1
ATOM 1968 C C . VAL A 1 246 ? 20.134 -3.603 -9.736 1.00 93.06 246 VAL A C 1
ATOM 1970 O O . VAL A 1 246 ? 20.995 -4.360 -10.167 1.00 93.06 246 VAL A O 1
ATOM 1973 N N . LYS A 1 247 ? 18.856 -3.982 -9.611 1.00 91.44 247 LYS A N 1
ATOM 1974 C CA . LYS A 1 247 ? 18.405 -5.351 -9.903 1.00 91.44 247 LYS A CA 1
ATOM 1975 C C . LYS A 1 247 ? 18.628 -5.754 -11.358 1.00 91.44 247 LYS A C 1
ATOM 1977 O O . LYS A 1 247 ? 18.878 -6.922 -11.621 1.00 91.44 247 LYS A O 1
ATOM 1982 N N . ALA A 1 248 ? 18.497 -4.820 -12.299 1.00 94.25 248 ALA A N 1
ATOM 1983 C CA . ALA A 1 248 ? 18.785 -5.086 -13.702 1.00 94.25 248 ALA A CA 1
ATOM 1984 C C . ALA A 1 248 ? 20.262 -5.450 -13.892 1.00 94.25 248 ALA A C 1
ATOM 1986 O O . ALA A 1 248 ? 20.542 -6.482 -14.484 1.00 94.25 248 ALA A O 1
ATOM 1987 N N . ALA A 1 249 ? 21.177 -4.672 -13.304 1.00 95.31 249 ALA A N 1
ATOM 1988 C CA . ALA A 1 249 ? 22.607 -4.965 -13.356 1.00 95.31 249 ALA A CA 1
ATOM 1989 C C . ALA A 1 249 ? 22.952 -6.320 -12.710 1.00 95.31 249 ALA A C 1
ATOM 1991 O O . ALA A 1 249 ? 23.735 -7.080 -13.276 1.00 95.31 249 ALA A O 1
ATOM 1992 N N . ASP A 1 250 ? 22.330 -6.652 -11.573 1.00 94.06 250 ASP A N 1
ATOM 1993 C CA . ASP A 1 250 ? 22.516 -7.953 -10.916 1.00 94.06 250 ASP A CA 1
ATOM 1994 C C . ASP A 1 250 ? 22.042 -9.114 -11.809 1.00 94.06 250 ASP A C 1
ATOM 1996 O O . ASP A 1 250 ? 22.735 -10.120 -11.939 1.00 94.06 250 ASP A O 1
ATOM 2000 N N . LEU A 1 251 ? 20.875 -8.971 -12.450 1.00 93.81 251 LEU A N 1
ATOM 2001 C CA . LEU A 1 251 ? 20.317 -9.980 -13.358 1.00 93.81 251 LEU A CA 1
ATOM 2002 C C . LEU A 1 251 ? 21.140 -10.125 -14.645 1.00 93.81 251 LEU A C 1
ATOM 2004 O O . LEU A 1 251 ? 21.279 -11.235 -15.150 1.00 93.81 251 LEU A O 1
ATOM 2008 N N . ASP A 1 252 ? 21.690 -9.028 -15.168 1.00 95.19 252 ASP A N 1
ATOM 2009 C CA . ASP A 1 252 ? 22.568 -9.046 -16.341 1.00 95.19 252 ASP A CA 1
ATOM 2010 C C . ASP A 1 252 ? 23.878 -9.793 -16.032 1.00 95.19 252 ASP A C 1
ATOM 2012 O O . ASP A 1 252 ? 24.302 -10.645 -16.813 1.00 95.19 252 ASP A O 1
ATOM 2016 N N . ALA A 1 253 ? 24.473 -9.545 -14.860 1.00 95.69 253 ALA A N 1
ATOM 2017 C CA . ALA A 1 253 ? 25.661 -10.264 -14.399 1.00 95.69 253 ALA A CA 1
ATOM 2018 C C . ALA A 1 253 ? 25.376 -11.755 -14.121 1.00 95.69 253 ALA A C 1
ATOM 2020 O O . ALA A 1 253 ? 26.194 -12.621 -14.441 1.00 95.69 253 ALA A O 1
ATOM 2021 N N . GLU A 1 254 ? 24.212 -12.071 -13.545 1.00 94.44 254 GLU A N 1
ATOM 2022 C CA . GLU A 1 254 ? 23.761 -13.448 -13.308 1.00 94.44 254 GLU A CA 1
ATOM 2023 C C . GLU A 1 254 ? 23.566 -14.208 -14.633 1.00 94.44 254 GLU A C 1
ATOM 2025 O O . GLU A 1 254 ? 24.006 -15.353 -14.765 1.00 94.44 254 GLU A O 1
ATOM 2030 N N . GLU A 1 255 ? 22.979 -13.559 -15.643 1.00 94.81 255 GLU A N 1
ATOM 2031 C CA . GLU A 1 255 ? 22.818 -14.124 -16.984 1.00 94.81 255 GLU A CA 1
ATOM 2032 C C . GLU A 1 255 ? 24.167 -14.408 -17.654 1.00 94.81 255 GLU A C 1
ATOM 2034 O O . GLU A 1 255 ? 24.364 -15.497 -18.199 1.00 94.81 255 GLU A O 1
ATOM 2039 N N . GLU A 1 256 ? 25.105 -13.460 -17.603 1.00 95.31 256 GLU A N 1
ATOM 2040 C CA . GLU A 1 256 ? 26.447 -13.633 -18.166 1.00 95.31 256 GLU A CA 1
ATOM 2041 C C . GLU A 1 256 ? 27.176 -14.817 -17.515 1.00 95.31 256 GLU A C 1
ATOM 2043 O O . GLU A 1 256 ? 27.731 -15.675 -18.210 1.00 95.31 256 GLU A O 1
ATOM 2048 N N . LEU A 1 257 ? 27.088 -14.933 -16.185 1.00 94.75 257 LEU A N 1
ATOM 2049 C CA . LEU A 1 257 ? 27.652 -16.059 -15.448 1.00 94.75 257 LEU A CA 1
ATOM 2050 C C . LEU A 1 257 ? 27.029 -17.389 -15.889 1.00 94.75 257 LEU A C 1
ATOM 2052 O O . LEU A 1 257 ? 27.762 -18.342 -16.148 1.00 94.75 257 LEU A O 1
ATOM 2056 N N . ILE A 1 258 ? 25.702 -17.471 -16.004 1.00 93.38 258 ILE A N 1
ATOM 2057 C CA . ILE A 1 258 ? 25.006 -18.688 -16.446 1.00 93.38 258 ILE A CA 1
ATOM 2058 C C . ILE A 1 258 ? 25.432 -19.083 -17.862 1.00 93.38 258 ILE A C 1
ATOM 2060 O O . ILE A 1 258 ? 25.716 -20.255 -18.107 1.00 93.38 258 ILE A O 1
ATOM 2064 N N . ARG A 1 259 ? 25.541 -18.117 -18.781 1.00 92.81 259 ARG A N 1
ATOM 2065 C CA . ARG A 1 259 ? 25.981 -18.363 -20.165 1.00 92.81 259 ARG A CA 1
ATOM 2066 C C . ARG A 1 259 ? 27.434 -18.827 -20.259 1.00 92.81 259 ARG A C 1
ATOM 2068 O O . ARG A 1 259 ? 27.779 -19.515 -21.214 1.00 92.81 259 ARG A O 1
ATOM 2075 N N . SER A 1 260 ? 28.270 -18.474 -19.282 1.00 93.19 260 SER A N 1
ATOM 2076 C CA . SER A 1 260 ? 29.664 -18.929 -19.199 1.00 93.19 260 SER A CA 1
ATOM 2077 C C . SER A 1 260 ? 29.825 -20.354 -18.642 1.00 93.19 260 SER A C 1
ATOM 2079 O O . SER A 1 260 ? 30.903 -20.937 -18.752 1.00 93.19 260 SER A O 1
ATOM 2081 N N . GLN A 1 261 ? 28.775 -20.933 -18.046 1.00 92.12 261 GLN A N 1
ATOM 2082 C CA . GLN A 1 261 ? 28.808 -22.287 -17.489 1.00 92.12 261 GLN A CA 1
ATOM 2083 C C . GLN A 1 261 ? 28.621 -23.344 -18.589 1.00 92.12 261 GLN A C 1
ATOM 2085 O O . GLN A 1 261 ? 27.826 -23.178 -19.512 1.00 92.12 261 GLN A O 1
ATOM 2090 N N . HIS A 1 262 ? 29.303 -24.485 -18.457 1.00 87.94 262 HIS A N 1
ATOM 2091 C CA . HIS A 1 262 ? 29.100 -25.657 -19.318 1.00 87.94 262 HIS A CA 1
ATOM 2092 C C . HIS A 1 262 ? 27.833 -26.435 -18.920 1.00 87.94 262 HIS A C 1
ATOM 2094 O O . HIS A 1 262 ? 27.911 -27.560 -18.432 1.00 87.94 262 HIS A O 1
ATOM 2100 N N . LEU A 1 263 ? 26.670 -25.807 -19.091 1.00 91.75 263 LEU A N 1
ATOM 2101 C CA . LEU A 1 263 ? 25.359 -26.411 -18.843 1.00 91.75 263 LEU A CA 1
ATOM 2102 C C . LEU A 1 263 ? 24.860 -27.163 -20.079 1.00 91.75 263 LEU A C 1
ATOM 2104 O O . LEU A 1 263 ? 25.226 -26.836 -21.212 1.00 91.75 263 LEU A O 1
ATOM 2108 N N . SER A 1 264 ? 23.983 -28.147 -19.876 1.00 93.12 264 SER A N 1
ATOM 2109 C CA . SER A 1 264 ? 23.203 -28.691 -20.988 1.00 93.12 264 SER A CA 1
ATOM 2110 C C . SER A 1 264 ? 22.259 -27.623 -21.558 1.00 93.12 264 SER A C 1
ATOM 2112 O O . SER A 1 264 ? 21.901 -26.659 -20.879 1.00 93.12 264 SER A O 1
ATOM 2114 N N . SER A 1 265 ? 21.817 -27.788 -22.810 1.00 90.75 265 SER A N 1
ATOM 2115 C CA . SER A 1 265 ? 20.906 -26.825 -23.447 1.00 90.75 265 SER A CA 1
ATOM 2116 C C . SER A 1 265 ? 19.601 -26.636 -22.668 1.00 90.75 265 SER A C 1
ATOM 2118 O O . SER A 1 265 ? 19.133 -25.509 -22.560 1.00 90.75 265 SER A O 1
ATOM 2120 N N . ALA A 1 266 ? 19.058 -27.712 -22.086 1.00 91.81 266 ALA A N 1
ATOM 2121 C CA . ALA A 1 266 ? 17.829 -27.659 -21.296 1.00 91.81 266 ALA A CA 1
ATOM 2122 C C . ALA A 1 266 ? 18.018 -26.891 -19.975 1.00 91.81 266 ALA A C 1
ATOM 2124 O O . ALA A 1 266 ? 17.195 -26.050 -19.631 1.00 91.81 266 ALA A O 1
ATOM 2125 N N . GLU A 1 267 ? 19.126 -27.125 -19.263 1.00 89.31 267 GLU A N 1
ATOM 2126 C CA . GLU A 1 267 ? 19.440 -26.398 -18.021 1.00 89.31 267 GLU A CA 1
ATOM 2127 C C . GLU A 1 267 ? 19.727 -24.915 -18.277 1.00 89.31 267 GLU A C 1
ATOM 2129 O O . GLU A 1 267 ? 19.401 -24.059 -17.455 1.00 89.31 267 GLU A O 1
ATOM 2134 N N . LEU A 1 268 ? 20.359 -24.599 -19.411 1.00 90.62 268 LEU A N 1
ATOM 2135 C CA . LEU A 1 268 ? 20.589 -23.219 -19.819 1.00 90.62 268 LEU A CA 1
ATOM 2136 C C . LEU A 1 268 ? 19.261 -22.510 -20.114 1.00 90.62 268 LEU A C 1
ATOM 2138 O O . LEU A 1 268 ? 19.055 -21.403 -19.627 1.00 90.62 268 LEU A O 1
ATOM 2142 N N . GLU A 1 269 ? 18.369 -23.138 -20.881 1.00 90.06 269 GLU A N 1
ATOM 2143 C CA . GLU A 1 269 ? 17.045 -22.591 -21.203 1.00 90.06 269 GLU A CA 1
ATOM 2144 C C . GLU A 1 269 ? 16.230 -22.319 -19.932 1.00 90.06 269 GLU A C 1
ATOM 2146 O O . GLU A 1 269 ? 15.781 -21.193 -19.729 1.00 90.06 269 GLU A O 1
ATOM 2151 N N . GLU A 1 270 ? 16.156 -23.288 -19.014 1.00 87.12 270 GLU A N 1
ATOM 2152 C CA . GLU A 1 270 ? 15.437 -23.147 -17.742 1.00 87.12 270 GLU A CA 1
ATOM 2153 C C . GLU A 1 270 ? 15.946 -21.963 -16.903 1.00 87.12 270 GLU A C 1
ATOM 2155 O O . GLU A 1 270 ? 15.160 -21.151 -16.408 1.00 87.12 270 GLU A O 1
ATOM 2160 N N . LYS A 1 271 ? 17.270 -21.821 -16.763 1.00 87.00 271 LYS A N 1
ATOM 2161 C CA . LYS A 1 271 ? 17.865 -20.727 -15.983 1.00 87.00 271 LYS A CA 1
ATOM 2162 C C . LYS A 1 271 ? 17.661 -19.356 -16.629 1.00 87.00 271 LYS A C 1
ATOM 2164 O O . LYS A 1 271 ? 17.441 -18.372 -15.925 1.00 87.00 271 LYS A O 1
ATOM 2169 N N . ILE A 1 272 ? 17.746 -19.272 -17.957 1.00 89.88 272 ILE A N 1
ATOM 2170 C CA . ILE A 1 272 ? 17.500 -18.020 -18.685 1.00 89.88 272 ILE A CA 1
ATOM 2171 C C . ILE A 1 272 ? 16.024 -17.622 -18.587 1.00 89.88 272 ILE A C 1
ATOM 2173 O O . ILE A 1 272 ? 15.717 -16.440 -18.410 1.00 89.88 272 ILE A O 1
ATOM 2177 N N . ASP A 1 273 ? 15.112 -18.589 -18.636 1.00 82.44 273 ASP A N 1
ATOM 2178 C CA . ASP A 1 273 ? 13.685 -18.344 -18.454 1.00 82.44 273 ASP A CA 1
ATOM 2179 C C . ASP A 1 273 ? 13.353 -17.843 -17.041 1.00 82.44 273 ASP A C 1
ATOM 2181 O O . ASP A 1 273 ? 12.558 -16.906 -16.905 1.00 82.44 273 ASP A O 1
ATOM 2185 N N . ASP A 1 274 ? 14.011 -18.360 -15.994 1.00 82.06 274 ASP A N 1
ATOM 2186 C CA . ASP A 1 274 ? 13.881 -17.812 -14.633 1.00 82.06 274 ASP A CA 1
ATOM 2187 C C . ASP A 1 274 ? 14.337 -16.345 -14.556 1.00 82.06 274 ASP A C 1
ATOM 2189 O O . ASP A 1 274 ? 13.614 -15.491 -14.030 1.00 82.06 274 ASP A O 1
ATOM 2193 N N . ILE A 1 275 ? 15.489 -16.009 -15.152 1.00 85.50 275 ILE A N 1
ATOM 2194 C CA . ILE A 1 275 ? 15.969 -14.619 -15.224 1.00 85.50 275 ILE A CA 1
ATOM 2195 C C . ILE A 1 275 ? 14.947 -13.732 -15.937 1.00 85.50 275 ILE A C 1
ATOM 2197 O O . ILE A 1 275 ? 14.615 -12.648 -15.449 1.00 85.50 275 ILE A O 1
ATOM 2201 N N . ASN A 1 276 ? 14.408 -14.181 -17.069 1.00 82.38 276 ASN A N 1
ATOM 2202 C CA . ASN A 1 276 ? 13.416 -13.422 -17.827 1.00 82.38 276 ASN A CA 1
ATOM 2203 C C . ASN A 1 276 ? 12.123 -13.205 -17.025 1.00 82.38 276 ASN A C 1
ATOM 2205 O O . ASN A 1 276 ? 11.578 -12.095 -17.016 1.00 82.38 276 ASN A O 1
ATOM 2209 N N . MET A 1 277 ? 11.669 -14.217 -16.282 1.00 76.56 277 MET A N 1
ATOM 2210 C CA . MET A 1 277 ? 10.531 -14.104 -15.367 1.00 76.56 277 MET A CA 1
ATOM 2211 C C . MET A 1 277 ? 10.815 -13.110 -14.228 1.00 76.56 277 MET A C 1
ATOM 2213 O O . MET A 1 277 ? 9.972 -12.265 -13.895 1.00 76.56 277 MET A O 1
ATOM 2217 N N . ARG A 1 278 ? 12.018 -13.143 -13.644 1.00 79.31 278 ARG A N 1
ATOM 2218 C CA . ARG A 1 278 ? 12.450 -12.180 -12.617 1.00 79.31 278 ARG A CA 1
ATOM 2219 C C . ARG A 1 278 ? 12.533 -10.759 -13.171 1.00 79.31 278 ARG A C 1
ATOM 2221 O O . ARG A 1 278 ? 12.079 -9.834 -12.503 1.00 79.31 278 ARG A O 1
ATOM 2228 N N . ARG A 1 279 ? 13.020 -10.558 -14.400 1.00 83.25 279 ARG A N 1
ATOM 2229 C CA . ARG A 1 279 ? 13.014 -9.239 -15.060 1.00 83.25 279 ARG A CA 1
ATOM 2230 C C . ARG A 1 279 ? 11.593 -8.703 -15.226 1.00 83.25 279 ARG A C 1
ATOM 2232 O O . ARG A 1 279 ? 11.327 -7.555 -14.862 1.00 83.25 279 ARG A O 1
ATOM 2239 N N . ALA A 1 280 ? 10.680 -9.534 -15.728 1.00 76.44 280 ALA A N 1
ATOM 2240 C CA . ALA A 1 280 ? 9.285 -9.155 -15.936 1.00 76.44 280 ALA A CA 1
ATOM 2241 C C . ALA A 1 280 ? 8.594 -8.747 -14.623 1.00 76.44 280 ALA A C 1
ATOM 2243 O O . ALA A 1 280 ? 7.937 -7.708 -14.574 1.00 76.44 280 ALA A O 1
ATOM 2244 N N . SER A 1 281 ? 8.800 -9.514 -13.550 1.00 72.44 281 SER A N 1
ATOM 2245 C CA . SER A 1 281 ? 8.156 -9.272 -12.251 1.00 72.44 281 SER A CA 1
ATOM 2246 C C . SER A 1 281 ? 8.809 -8.150 -11.432 1.00 72.44 281 SER A C 1
ATOM 2248 O O . SER A 1 281 ? 8.115 -7.377 -10.773 1.00 72.44 281 SER A O 1
ATOM 2250 N N . GLN A 1 282 ? 10.140 -8.019 -11.458 1.00 77.94 282 GLN A N 1
ATOM 2251 C CA . GLN A 1 282 ? 10.863 -7.133 -10.536 1.00 77.94 282 GLN A CA 1
ATOM 2252 C C . GLN A 1 282 ? 11.212 -5.760 -11.121 1.00 77.94 282 GLN A C 1
ATOM 2254 O O . GLN A 1 282 ? 11.394 -4.815 -10.350 1.00 77.94 282 GLN A O 1
ATOM 2259 N N . LEU A 1 283 ? 11.319 -5.630 -12.449 1.00 84.75 283 LEU A N 1
ATOM 2260 C CA . LEU A 1 283 ? 11.818 -4.405 -13.092 1.00 84.75 283 LEU A CA 1
ATOM 2261 C C . LEU A 1 283 ? 10.715 -3.558 -13.736 1.00 84.75 283 LEU A C 1
ATOM 2263 O O . LEU A 1 283 ? 10.873 -2.341 -13.871 1.00 84.75 283 LEU A O 1
ATOM 2267 N N . HIS A 1 284 ? 9.587 -4.175 -14.108 1.00 81.81 284 HIS A N 1
ATOM 2268 C CA . HIS A 1 284 ? 8.531 -3.535 -14.899 1.00 81.81 284 HIS A CA 1
ATOM 2269 C C . HIS A 1 284 ? 8.041 -2.210 -14.296 1.00 81.81 284 HIS A C 1
ATOM 2271 O O . HIS A 1 284 ? 7.941 -1.207 -15.004 1.00 81.81 284 HIS A O 1
ATOM 2277 N N . LEU A 1 285 ? 7.779 -2.177 -12.985 1.00 84.12 285 LEU A N 1
ATOM 2278 C CA . LEU A 1 285 ? 7.259 -0.981 -12.321 1.00 84.12 285 LEU A CA 1
ATOM 2279 C C . LEU A 1 285 ? 8.258 0.185 -12.351 1.00 84.12 285 LEU A C 1
ATOM 2281 O O . LEU A 1 285 ? 7.885 1.299 -12.718 1.00 84.12 285 LEU A O 1
ATOM 2285 N N . GLY A 1 286 ? 9.524 -0.072 -12.008 1.00 89.56 286 GLY A N 1
ATOM 2286 C CA . GLY A 1 286 ? 10.567 0.956 -11.985 1.00 89.56 286 GLY A CA 1
ATOM 2287 C C . GLY A 1 286 ? 10.830 1.540 -13.372 1.00 89.56 286 GLY A C 1
ATOM 2288 O O . GLY A 1 286 ? 10.884 2.759 -13.527 1.00 89.56 286 GLY A O 1
ATOM 2289 N N . PHE A 1 287 ? 10.903 0.701 -14.408 1.00 89.00 287 PHE A N 1
ATOM 2290 C CA . PHE A 1 287 ? 11.094 1.182 -15.778 1.00 89.00 287 PHE A CA 1
ATOM 2291 C C . PHE A 1 287 ? 9.873 1.913 -16.337 1.00 89.00 287 PHE A C 1
ATOM 2293 O O . PHE A 1 287 ? 10.038 2.961 -16.960 1.00 89.00 287 PHE A O 1
ATOM 2300 N N . ARG A 1 288 ? 8.652 1.445 -16.049 1.00 89.25 288 ARG A N 1
ATOM 2301 C CA . ARG A 1 288 ? 7.423 2.164 -16.413 1.00 89.25 288 ARG A CA 1
ATOM 2302 C C . ARG A 1 288 ? 7.407 3.563 -15.799 1.00 89.25 288 ARG A C 1
ATOM 2304 O O . ARG A 1 288 ? 7.133 4.544 -16.484 1.00 89.25 288 ARG A O 1
ATOM 2311 N N . TRP A 1 289 ? 7.733 3.669 -14.515 1.00 92.62 289 TRP A N 1
ATOM 2312 C CA . TRP A 1 289 ? 7.812 4.947 -13.812 1.00 92.62 289 TRP A CA 1
ATOM 2313 C C . TRP A 1 289 ? 8.928 5.856 -14.309 1.00 92.62 289 TRP A C 1
ATOM 2315 O O . TRP A 1 289 ? 8.717 7.065 -14.375 1.00 92.62 289 TRP A O 1
ATOM 2325 N N . LYS A 1 290 ? 10.074 5.297 -14.708 1.00 93.38 290 LYS A N 1
ATOM 2326 C CA . LYS A 1 290 ? 11.130 6.051 -15.390 1.00 93.38 290 LYS A CA 1
ATOM 2327 C C . LYS A 1 290 ? 10.591 6.698 -16.667 1.00 93.38 290 LYS A C 1
ATOM 2329 O O . LYS A 1 290 ? 10.708 7.908 -16.808 1.00 93.38 290 LYS A O 1
ATOM 2334 N N . SER A 1 291 ? 9.908 5.931 -17.523 1.00 91.75 291 SER A N 1
ATOM 2335 C CA . SER A 1 291 ? 9.311 6.461 -18.756 1.00 91.75 291 SER A CA 1
ATOM 2336 C C . SER A 1 291 ? 8.334 7.610 -18.502 1.00 91.75 291 SER A C 1
ATOM 2338 O O . SER A 1 291 ? 8.318 8.559 -19.274 1.00 91.75 291 SER A O 1
ATOM 2340 N N . PHE A 1 292 ? 7.540 7.556 -17.428 1.00 91.69 292 PHE A N 1
ATOM 2341 C CA . PHE A 1 292 ? 6.645 8.660 -17.069 1.00 91.69 292 PHE A CA 1
ATOM 2342 C C . PHE A 1 292 ? 7.368 9.873 -16.499 1.00 91.69 292 PHE A C 1
ATOM 2344 O O . PHE A 1 292 ? 7.038 10.996 -16.865 1.00 91.69 292 PHE A O 1
ATOM 2351 N N . ARG A 1 293 ? 8.345 9.654 -15.615 1.00 91.56 293 ARG A N 1
ATOM 2352 C CA . ARG A 1 293 ? 9.151 10.729 -15.031 1.00 91.56 293 ARG A CA 1
ATOM 2353 C C . ARG A 1 293 ? 9.878 11.520 -16.115 1.00 91.56 293 ARG A C 1
ATOM 2355 O O . ARG A 1 293 ? 9.976 12.735 -16.018 1.00 91.56 293 ARG A O 1
ATOM 2362 N N . ASP A 1 294 ? 10.344 10.850 -17.163 1.00 91.25 294 ASP A N 1
ATOM 2363 C CA . ASP A 1 294 ? 11.021 11.503 -18.285 1.00 91.25 294 ASP A CA 1
ATOM 2364 C C . ASP A 1 294 ? 10.054 12.374 -19.134 1.00 91.25 294 ASP A C 1
ATOM 2366 O O . ASP A 1 294 ? 10.500 13.158 -19.969 1.00 91.25 294 ASP A O 1
ATOM 2370 N N . MET A 1 295 ? 8.733 12.290 -18.895 1.00 89.81 295 MET A N 1
ATOM 2371 C CA . MET A 1 295 ? 7.698 13.175 -19.460 1.00 89.81 295 MET A CA 1
ATOM 2372 C C . MET A 1 295 ? 7.296 14.324 -18.514 1.00 89.81 295 MET A C 1
ATOM 2374 O O . MET A 1 295 ? 6.409 15.114 -18.865 1.00 89.81 295 MET A O 1
ATOM 2378 N N . ASP A 1 296 ? 7.882 14.405 -17.314 1.00 91.50 296 ASP A N 1
ATOM 2379 C CA . ASP A 1 296 ? 7.581 15.464 -16.351 1.00 91.50 296 ASP A CA 1
ATOM 2380 C C . ASP A 1 296 ? 7.983 16.836 -16.914 1.00 91.50 296 ASP A C 1
ATOM 2382 O O . ASP A 1 296 ? 8.994 17.012 -17.593 1.00 91.50 296 ASP A O 1
ATOM 2386 N N . THR A 1 297 ? 7.176 17.844 -16.602 1.00 90.19 297 THR A N 1
ATOM 2387 C CA . THR A 1 297 ? 7.446 19.253 -16.914 1.00 90.19 297 THR A CA 1
ATOM 2388 C C . THR A 1 297 ? 7.172 20.099 -15.676 1.00 90.19 297 THR A C 1
ATOM 2390 O O . THR A 1 297 ? 6.548 19.626 -14.725 1.00 90.19 297 THR A O 1
ATOM 2393 N N . VAL A 1 298 ? 7.565 21.375 -15.708 1.00 86.81 298 VAL A N 1
ATOM 2394 C CA . VAL A 1 298 ? 7.322 22.325 -14.604 1.00 86.81 298 VAL A CA 1
ATOM 2395 C C . VAL A 1 298 ? 5.840 22.396 -14.201 1.00 86.81 298 VAL A C 1
ATOM 2397 O O . VAL A 1 298 ? 5.535 22.539 -13.019 1.00 86.81 298 VAL A O 1
ATOM 2400 N N . ASP A 1 299 ? 4.917 22.243 -15.155 1.00 88.75 299 ASP A N 1
ATOM 2401 C CA . ASP A 1 299 ? 3.469 22.350 -14.919 1.00 88.75 299 ASP A CA 1
ATOM 2402 C C . ASP A 1 299 ? 2.734 20.998 -14.906 1.00 88.75 299 ASP A C 1
ATOM 2404 O O . ASP A 1 299 ? 1.507 20.954 -14.809 1.00 88.75 299 ASP A O 1
ATOM 2408 N N . SER A 1 300 ? 3.448 19.879 -15.039 1.00 92.00 300 SER A N 1
ATOM 2409 C CA . SER A 1 300 ? 2.830 18.556 -15.125 1.00 92.00 300 SER A CA 1
ATOM 2410 C C . SER A 1 300 ? 3.785 17.490 -14.624 1.00 92.00 300 SER A C 1
ATOM 2412 O O . SER A 1 300 ? 4.697 17.105 -15.351 1.00 92.00 300 SER A O 1
ATOM 2414 N N . VAL A 1 301 ? 3.510 16.971 -13.431 1.00 92.31 301 VAL A N 1
ATOM 2415 C CA . VAL A 1 301 ? 4.308 15.929 -12.776 1.00 92.31 301 VAL A CA 1
ATOM 2416 C C . VAL A 1 301 ? 3.499 14.640 -12.693 1.00 92.31 301 VAL A C 1
ATOM 2418 O O . VAL A 1 301 ? 2.359 14.635 -12.220 1.00 92.31 301 VAL A O 1
ATOM 2421 N N . PHE A 1 302 ? 4.078 13.535 -13.146 1.00 91.94 302 PHE A N 1
ATOM 2422 C CA . PHE A 1 302 ? 3.499 12.212 -13.022 1.00 91.94 302 PHE A CA 1
ATOM 2423 C C . PHE A 1 302 ? 3.504 11.751 -11.567 1.00 91.94 302 PHE A C 1
ATOM 2425 O O . PHE A 1 302 ? 4.549 11.648 -10.918 1.00 91.94 302 PHE A O 1
ATOM 2432 N N . ARG A 1 303 ? 2.309 11.406 -11.086 1.00 90.94 303 ARG A N 1
ATOM 2433 C CA . ARG A 1 303 ? 2.078 10.788 -9.783 1.00 90.94 303 ARG A CA 1
ATOM 2434 C C . ARG A 1 303 ? 1.101 9.639 -9.960 1.00 90.94 303 ARG A C 1
ATOM 2436 O O . ARG A 1 303 ? 0.029 9.817 -10.539 1.00 90.94 303 ARG A O 1
ATOM 2443 N N . GLU A 1 304 ? 1.476 8.480 -9.443 1.00 90.00 304 GLU A N 1
ATOM 2444 C CA . GLU A 1 304 ? 0.625 7.299 -9.384 1.00 90.00 304 GLU A CA 1
ATOM 2445 C C . GLU A 1 304 ? 0.418 6.914 -7.926 1.00 90.00 304 GLU A C 1
ATOM 2447 O O . GLU A 1 304 ? 1.382 6.748 -7.180 1.00 90.00 304 GLU A O 1
ATOM 2452 N N . PHE A 1 305 ? -0.844 6.744 -7.529 1.00 89.88 305 PHE A N 1
ATOM 2453 C CA . PHE A 1 305 ? -1.191 6.216 -6.212 1.00 89.88 305 PHE A CA 1
ATOM 2454 C C . PHE A 1 305 ? -1.914 4.880 -6.341 1.00 89.88 305 PHE A C 1
ATOM 2456 O O . PHE A 1 305 ? -2.736 4.664 -7.237 1.00 89.88 305 PHE A O 1
ATOM 2463 N N . CYS A 1 306 ? -1.614 3.986 -5.401 1.00 86.38 306 CYS A N 1
ATOM 2464 C CA . CYS A 1 306 ? -2.228 2.673 -5.304 1.00 86.38 306 CYS A CA 1
ATOM 2465 C C . CYS A 1 306 ? -3.652 2.797 -4.717 1.00 86.38 306 CYS A C 1
ATOM 2467 O O . CYS A 1 306 ? -3.792 3.199 -3.563 1.00 86.38 306 CYS A O 1
ATOM 2469 N N . PRO A 1 307 ? -4.724 2.417 -5.440 1.00 85.94 307 PRO A N 1
ATOM 2470 C CA . PRO A 1 307 ? -6.100 2.538 -4.941 1.00 85.94 307 PRO A CA 1
ATOM 2471 C C . PRO A 1 307 ? -6.504 1.437 -3.951 1.00 85.94 307 PRO A C 1
ATOM 2473 O O . PRO A 1 307 ? -7.633 1.419 -3.465 1.00 85.94 307 PRO A O 1
ATOM 2476 N N . VAL A 1 308 ? -5.611 0.487 -3.677 1.00 81.94 308 VAL A N 1
ATOM 2477 C CA . VAL A 1 308 ? -5.917 -0.755 -2.961 1.00 81.94 308 VAL A CA 1
ATOM 2478 C C . VAL A 1 308 ? -6.418 -0.512 -1.531 1.00 81.94 308 VAL A C 1
ATOM 2480 O O . VAL A 1 308 ? -7.321 -1.218 -1.098 1.00 81.94 308 VAL A O 1
ATOM 2483 N N . ASP A 1 309 ? -5.913 0.503 -0.821 1.00 82.94 309 ASP A N 1
ATOM 2484 C CA . ASP A 1 309 ? -6.415 0.833 0.527 1.00 82.94 309 ASP A CA 1
ATOM 2485 C C . ASP A 1 309 ? -7.852 1.350 0.487 1.00 82.94 309 ASP A C 1
ATOM 2487 O O . ASP A 1 309 ? -8.675 1.011 1.335 1.00 82.94 309 ASP A O 1
ATOM 2491 N N . HIS A 1 310 ? -8.200 2.122 -0.545 1.00 85.19 310 HIS A N 1
ATOM 2492 C CA . HIS A 1 310 ? -9.565 2.601 -0.696 1.00 85.19 310 HIS A CA 1
ATOM 2493 C C . HIS A 1 310 ? -10.548 1.477 -1.019 1.00 85.19 310 HIS A C 1
ATOM 2495 O O . HIS A 1 310 ? -11.728 1.601 -0.702 1.00 85.19 310 HIS A O 1
ATOM 2501 N N . ALA A 1 311 ? -10.079 0.379 -1.617 1.00 85.81 311 ALA A N 1
ATOM 2502 C CA . ALA A 1 311 ? -10.930 -0.748 -1.967 1.00 85.81 311 ALA A CA 1
ATOM 2503 C C . ALA A 1 311 ? -11.504 -1.454 -0.729 1.00 85.81 311 ALA A C 1
ATOM 2505 O O . ALA A 1 311 ? -12.602 -1.998 -0.800 1.00 85.81 311 ALA A O 1
ATOM 2506 N N . VAL A 1 312 ? -10.844 -1.353 0.431 1.00 88.56 312 VAL A N 1
ATOM 2507 C CA . VAL A 1 312 ? -11.392 -1.827 1.714 1.00 88.56 312 VAL A CA 1
ATOM 2508 C C . VAL A 1 312 ? -12.777 -1.219 1.992 1.00 88.56 312 VAL A C 1
ATOM 2510 O O . VAL A 1 312 ? -13.641 -1.902 2.545 1.00 88.56 312 VAL A O 1
ATOM 2513 N N . GLN A 1 313 ? -13.046 0.008 1.519 1.00 87.31 313 GLN A N 1
ATOM 2514 C CA . GLN A 1 313 ? -14.355 0.660 1.662 1.00 87.31 313 GLN A CA 1
ATOM 2515 C C . GLN A 1 313 ? -15.498 -0.114 0.997 1.00 87.31 313 GLN A C 1
ATOM 2517 O O . GLN A 1 313 ? -16.624 -0.005 1.468 1.00 87.31 313 GLN A O 1
ATOM 2522 N N . PHE A 1 314 ? -15.255 -0.933 -0.034 1.00 87.94 314 PHE A N 1
ATOM 2523 C CA . PHE A 1 314 ? -16.318 -1.757 -0.631 1.00 87.94 314 PHE A CA 1
ATOM 2524 C C . PHE A 1 314 ? -16.918 -2.760 0.351 1.00 87.94 314 PHE A C 1
ATOM 2526 O O . PHE A 1 314 ? -18.077 -3.148 0.202 1.00 87.94 314 PHE A O 1
ATOM 2533 N N . VAL A 1 315 ? -16.142 -3.154 1.359 1.00 88.06 315 VAL A N 1
ATOM 2534 C CA . VAL A 1 315 ? -16.563 -4.104 2.385 1.00 88.06 315 VAL A CA 1
ATOM 2535 C C . VAL A 1 315 ? -16.956 -3.377 3.674 1.00 88.06 315 VAL A C 1
ATOM 2537 O O . VAL A 1 315 ? -17.908 -3.792 4.339 1.00 88.06 315 VAL A O 1
ATOM 2540 N N . THR A 1 316 ? -16.280 -2.273 4.011 1.00 85.50 316 THR A N 1
ATOM 2541 C CA . THR A 1 316 ? -16.490 -1.560 5.281 1.00 85.50 316 THR A CA 1
ATOM 2542 C C . THR A 1 316 ? -17.532 -0.439 5.229 1.00 85.50 316 THR A C 1
ATOM 2544 O O . THR A 1 316 ? -18.192 -0.213 6.238 1.00 85.50 316 THR A O 1
ATOM 2547 N N . ASP A 1 317 ? -17.747 0.238 4.092 1.00 85.56 317 ASP A N 1
ATOM 2548 C CA . ASP A 1 317 ? -18.789 1.268 3.931 1.00 85.56 317 ASP A CA 1
ATOM 2549 C C . ASP A 1 317 ? -20.102 0.606 3.462 1.00 85.56 317 ASP A C 1
ATOM 2551 O O . ASP A 1 317 ? -20.175 0.116 2.327 1.00 85.56 317 ASP A O 1
ATOM 2555 N N . PRO A 1 318 ? -21.183 0.617 4.272 1.00 83.94 318 PRO A N 1
ATOM 2556 C CA . PRO A 1 318 ? -22.469 0.037 3.885 1.00 83.94 318 PRO A CA 1
ATOM 2557 C C . PRO A 1 318 ? -23.011 0.568 2.551 1.00 83.94 318 PRO A C 1
ATOM 2559 O O . PRO A 1 318 ? -23.652 -0.172 1.805 1.00 83.94 318 PRO A O 1
ATOM 2562 N N . LYS A 1 319 ? -22.723 1.831 2.202 1.00 84.50 319 LYS A N 1
ATOM 2563 C CA . LYS A 1 319 ? -23.167 2.439 0.938 1.00 84.50 319 LYS A CA 1
ATOM 2564 C C . LYS A 1 319 ? -22.397 1.915 -0.269 1.00 84.50 319 LYS A C 1
ATOM 2566 O O . LYS A 1 319 ? -22.911 2.007 -1.388 1.00 84.50 319 LYS A O 1
ATOM 2571 N N . MET A 1 320 ? -21.189 1.390 -0.063 1.00 86.56 320 MET A N 1
ATOM 2572 C CA . MET A 1 320 ? -20.363 0.826 -1.126 1.00 86.56 320 MET A CA 1
ATOM 2573 C C . MET A 1 320 ? -20.625 -0.661 -1.377 1.00 86.56 320 MET A C 1
ATOM 2575 O O . MET A 1 320 ? -20.375 -1.123 -2.487 1.00 86.56 320 MET A O 1
ATOM 2579 N N . LYS A 1 321 ? -21.206 -1.396 -0.419 1.00 86.81 321 LYS A N 1
ATOM 2580 C CA . LYS A 1 321 ? -21.480 -2.839 -0.566 1.00 86.81 321 LYS A CA 1
ATOM 2581 C C . LYS A 1 321 ? -22.269 -3.187 -1.835 1.00 86.81 321 LYS A C 1
ATOM 2583 O O . LYS A 1 321 ? -21.955 -4.163 -2.502 1.00 86.81 321 LYS A O 1
ATOM 2588 N N . LYS A 1 322 ? -23.224 -2.343 -2.250 1.00 87.38 322 LYS A N 1
ATOM 2589 C CA . LYS A 1 322 ? -24.018 -2.523 -3.492 1.00 87.38 322 LYS A CA 1
ATOM 2590 C C . LYS A 1 322 ? -23.207 -2.458 -4.802 1.00 87.38 322 LYS A C 1
ATOM 2592 O O . LYS A 1 322 ? -23.728 -2.741 -5.886 1.00 87.38 322 LYS A O 1
ATOM 2597 N N . TYR A 1 323 ? -21.961 -1.997 -4.726 1.00 88.69 323 TYR A N 1
ATOM 2598 C CA . TYR A 1 323 ? -21.047 -1.919 -5.861 1.00 88.69 323 TYR A CA 1
ATOM 2599 C C . TYR A 1 323 ? -20.159 -3.159 -5.983 1.00 88.69 323 TYR A C 1
ATOM 2601 O O . TYR A 1 323 ? -19.532 -3.325 -7.024 1.00 88.69 323 TYR A O 1
ATOM 2609 N N . VAL A 1 324 ? -20.159 -4.056 -4.993 1.00 90.75 324 VAL A N 1
ATOM 2610 C CA . VAL A 1 324 ? -19.641 -5.420 -5.149 1.00 90.75 324 VAL A CA 1
ATOM 2611 C C . VAL A 1 324 ? -20.611 -6.184 -6.052 1.00 90.75 324 VAL A C 1
ATOM 2613 O O . VAL A 1 324 ? -21.806 -6.240 -5.762 1.00 90.75 324 VAL A O 1
ATOM 2616 N N . LYS A 1 325 ? -20.124 -6.691 -7.188 1.00 89.50 325 LYS A N 1
ATOM 2617 C CA . LYS A 1 325 ? -20.952 -7.341 -8.221 1.00 89.50 325 LYS A CA 1
ATOM 2618 C C . LYS A 1 325 ? -20.816 -8.851 -8.212 1.00 89.50 325 LYS A C 1
ATOM 2620 O O . LYS A 1 325 ? -21.800 -9.543 -8.445 1.00 89.50 325 LYS A O 1
ATOM 2625 N N . GLU A 1 326 ? -19.624 -9.342 -7.910 1.00 90.25 326 GLU A N 1
ATOM 2626 C CA . GLU A 1 326 ? -19.342 -10.768 -7.874 1.00 90.25 326 GLU A CA 1
ATOM 2627 C C . GLU A 1 326 ? -18.315 -11.067 -6.782 1.00 90.25 326 GLU A C 1
ATOM 2629 O O . GLU A 1 326 ? -17.334 -10.335 -6.605 1.00 90.25 326 GLU A O 1
ATOM 2634 N N . VAL A 1 327 ? -18.572 -12.148 -6.050 1.00 92.50 327 VAL A N 1
ATOM 2635 C CA . VAL A 1 327 ? -17.677 -12.712 -5.044 1.00 92.50 327 VAL A CA 1
ATOM 2636 C C . VAL A 1 327 ? -17.538 -14.196 -5.341 1.00 92.50 327 VAL A C 1
ATOM 2638 O O . VAL A 1 327 ? -18.541 -14.892 -5.487 1.00 92.50 327 VAL A O 1
ATOM 2641 N N . VAL A 1 328 ? -16.299 -14.668 -5.424 1.00 92.06 328 VAL A N 1
ATOM 2642 C CA . VAL A 1 328 ? -15.969 -16.063 -5.714 1.00 92.06 328 VAL A CA 1
ATOM 2643 C C . VAL A 1 328 ? -15.267 -16.659 -4.508 1.00 92.06 328 VAL A C 1
ATOM 2645 O O . VAL A 1 328 ? -14.305 -16.094 -3.990 1.00 92.06 328 VAL A O 1
ATOM 2648 N N . GLU A 1 329 ? -15.758 -17.807 -4.070 1.00 95.25 329 GLU A N 1
ATOM 2649 C CA . GLU A 1 329 ? -15.116 -18.626 -3.051 1.00 95.25 329 GLU A CA 1
ATOM 2650 C C . GLU A 1 329 ? -13.949 -19.398 -3.673 1.00 95.25 329 GLU A C 1
ATOM 2652 O O . GLU A 1 329 ? -14.077 -19.984 -4.754 1.00 95.25 329 GLU A O 1
ATOM 2657 N N . VAL A 1 330 ? -12.785 -19.336 -3.031 1.00 92.88 330 VAL A N 1
ATOM 2658 C CA . VAL A 1 330 ? -11.542 -19.859 -3.597 1.00 92.88 330 VAL A CA 1
ATOM 2659 C C . VAL A 1 330 ? -10.704 -20.584 -2.561 1.00 92.88 330 VAL A C 1
ATOM 2661 O O . VAL A 1 330 ? -10.730 -20.283 -1.369 1.00 92.88 330 VAL A O 1
ATOM 2664 N N . LYS A 1 331 ? -9.874 -21.496 -3.045 1.00 91.69 331 LYS A N 1
ATOM 2665 C CA . LYS A 1 331 ? -8.691 -21.984 -2.351 1.00 91.69 331 LYS A CA 1
ATOM 2666 C C . LYS A 1 331 ? -7.473 -21.226 -2.859 1.00 91.69 331 LYS A C 1
ATOM 2668 O O . LYS A 1 331 ? -7.314 -21.060 -4.068 1.00 91.69 331 LYS A O 1
ATOM 2673 N N . ILE A 1 332 ? -6.620 -20.789 -1.936 1.00 89.38 332 ILE A N 1
ATOM 2674 C CA . ILE A 1 332 ? -5.346 -20.133 -2.240 1.00 89.38 332 ILE A CA 1
ATOM 2675 C C . ILE A 1 332 ? -4.224 -20.946 -1.609 1.00 89.38 332 ILE A C 1
ATOM 2677 O O . ILE A 1 332 ? -4.293 -21.252 -0.422 1.00 89.38 332 ILE A O 1
ATOM 2681 N N . ASN A 1 333 ? -3.210 -21.296 -2.397 1.00 84.75 333 ASN A N 1
ATOM 2682 C CA . ASN A 1 333 ? -2.030 -22.013 -1.923 1.00 84.75 333 ASN A CA 1
ATOM 2683 C C . ASN A 1 333 ? -0.778 -21.538 -2.665 1.00 84.75 333 ASN A C 1
ATOM 2685 O O . ASN A 1 333 ? -0.839 -21.241 -3.853 1.00 84.75 333 ASN A O 1
ATOM 2689 N N . ARG A 1 334 ? 0.370 -21.524 -1.991 1.00 81.06 334 ARG A N 1
ATOM 2690 C CA . ARG A 1 334 ? 1.675 -21.309 -2.619 1.00 81.06 334 ARG A CA 1
ATOM 2691 C C . ARG A 1 334 ? 2.331 -22.676 -2.885 1.00 81.06 334 ARG A C 1
ATOM 2693 O O . ARG A 1 334 ? 2.837 -23.277 -1.937 1.00 81.06 334 ARG A O 1
ATOM 2700 N N . PRO A 1 335 ? 2.299 -23.191 -4.132 1.00 65.81 335 PRO A N 1
ATOM 2701 C CA . PRO A 1 335 ? 2.612 -24.593 -4.433 1.00 65.81 335 PRO A CA 1
ATOM 2702 C C . PRO A 1 335 ? 4.082 -24.963 -4.210 1.00 65.81 335 PRO A C 1
ATOM 2704 O O . PRO A 1 335 ? 4.368 -26.080 -3.791 1.00 65.81 335 PRO A O 1
ATOM 2707 N N . ASP A 1 336 ? 5.009 -24.034 -4.450 1.00 69.25 336 ASP A N 1
ATOM 2708 C CA . ASP A 1 336 ? 6.440 -24.249 -4.246 1.00 69.25 336 ASP A CA 1
ATOM 2709 C C . ASP A 1 336 ? 7.067 -23.044 -3.537 1.00 69.25 336 ASP A C 1
ATOM 2711 O O . ASP A 1 336 ? 7.152 -21.930 -4.061 1.00 69.25 336 ASP A O 1
ATOM 2715 N N . LYS A 1 337 ? 7.501 -23.283 -2.297 1.00 66.50 337 LYS A N 1
ATOM 2716 C CA . LYS A 1 337 ? 8.039 -22.249 -1.412 1.00 66.50 337 LYS A CA 1
ATOM 2717 C C . LYS A 1 337 ? 9.506 -21.910 -1.700 1.00 66.50 337 LYS A C 1
ATOM 2719 O O . LYS A 1 337 ? 9.977 -20.902 -1.168 1.00 66.50 337 LYS A O 1
ATOM 2724 N N . VAL A 1 338 ? 10.193 -22.713 -2.521 1.00 59.19 338 VAL A N 1
ATOM 2725 C CA . VAL A 1 338 ? 11.640 -22.638 -2.775 1.00 59.19 338 VAL A CA 1
ATOM 2726 C C . VAL A 1 338 ? 11.937 -22.336 -4.247 1.00 59.19 338 VAL A C 1
ATOM 2728 O O . VAL A 1 338 ? 12.609 -21.344 -4.513 1.00 59.19 338 VAL A O 1
ATOM 2731 N N . GLY A 1 339 ? 11.418 -23.123 -5.195 1.00 53.03 339 GLY A N 1
ATOM 2732 C CA . GLY A 1 339 ? 11.716 -22.994 -6.630 1.00 53.03 339 GLY A CA 1
ATOM 2733 C C . GLY A 1 339 ? 10.805 -22.027 -7.394 1.00 53.03 339 GLY A C 1
ATOM 2734 O O . GLY A 1 339 ? 11.243 -21.394 -8.346 1.00 53.03 339 GLY A O 1
ATOM 2735 N N . ARG A 1 340 ? 9.554 -21.826 -6.952 1.00 59.66 340 ARG A N 1
ATOM 2736 C CA . ARG A 1 340 ? 8.591 -20.878 -7.558 1.00 59.66 340 ARG A CA 1
ATOM 2737 C C . ARG A 1 340 ? 8.020 -19.899 -6.540 1.00 59.66 340 ARG A C 1
ATOM 2739 O O . ARG A 1 340 ? 6.811 -19.699 -6.446 1.00 59.66 340 ARG A O 1
ATOM 2746 N N . LYS A 1 341 ? 8.911 -19.226 -5.806 1.00 61.78 341 LYS A N 1
ATOM 2747 C CA . LYS A 1 341 ? 8.586 -18.297 -4.703 1.00 61.78 341 LYS A CA 1
ATOM 2748 C C . LYS A 1 341 ? 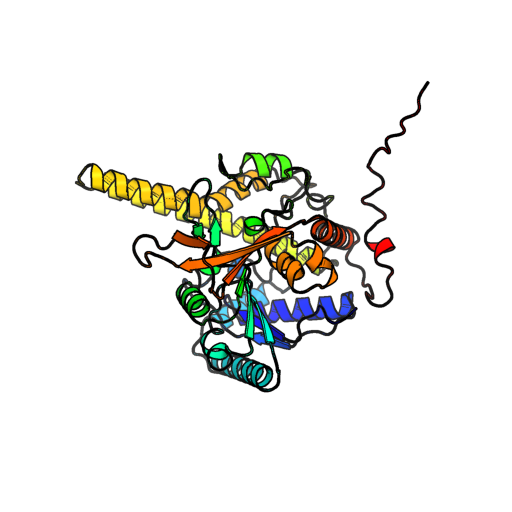7.567 -17.196 -5.065 1.00 61.78 341 LYS A C 1
ATOM 2750 O O . LYS A 1 341 ? 6.954 -16.603 -4.177 1.00 61.78 341 LYS A O 1
ATOM 2755 N N . TYR A 1 342 ? 7.402 -16.927 -6.357 1.00 61.72 342 TYR A N 1
ATOM 2756 C CA . TYR A 1 342 ? 6.583 -15.864 -6.934 1.00 61.72 342 TYR A CA 1
ATOM 2757 C C . TYR A 1 342 ? 5.188 -16.313 -7.398 1.00 61.72 342 TYR A C 1
ATOM 2759 O O . TYR A 1 342 ? 4.380 -15.458 -7.753 1.00 61.72 342 TYR A O 1
ATOM 2767 N N . GLN A 1 343 ? 4.896 -17.619 -7.393 1.00 73.62 343 GLN A N 1
ATOM 2768 C CA . GLN A 1 343 ? 3.630 -18.163 -7.887 1.00 73.62 343 GLN A CA 1
ATOM 2769 C C . GLN A 1 343 ? 2.700 -18.564 -6.743 1.00 73.62 343 GLN A C 1
ATOM 2771 O O . GLN A 1 343 ? 3.116 -19.194 -5.771 1.00 73.62 343 GLN A O 1
ATOM 2776 N N . VAL A 1 344 ? 1.423 -18.228 -6.892 1.00 77.56 344 VAL A N 1
ATOM 2777 C CA . VAL A 1 344 ? 0.340 -18.634 -5.999 1.00 77.56 344 VAL A CA 1
ATOM 2778 C C . VAL A 1 344 ? -0.787 -19.201 -6.848 1.00 77.56 344 VAL A C 1
ATOM 2780 O O . VAL A 1 344 ? -1.211 -18.595 -7.833 1.00 77.56 344 VAL A O 1
ATOM 2783 N N . ASP A 1 345 ? -1.301 -20.353 -6.448 1.00 83.44 345 ASP A N 1
ATOM 2784 C CA . ASP A 1 345 ? -2.455 -20.972 -7.075 1.00 83.44 345 ASP A CA 1
ATOM 2785 C C . ASP A 1 345 ? -3.730 -20.450 -6.425 1.00 83.44 345 ASP A C 1
ATOM 2787 O O . ASP A 1 345 ? -3.869 -20.441 -5.200 1.00 83.44 345 ASP A O 1
ATOM 2791 N N . VAL A 1 346 ? -4.681 -20.043 -7.262 1.00 86.69 346 VAL A N 1
ATOM 2792 C CA . VAL A 1 346 ? -6.024 -19.647 -6.838 1.00 86.69 346 VAL A CA 1
ATOM 2793 C C . VAL A 1 346 ? -7.020 -20.447 -7.656 1.00 86.69 346 VAL A C 1
ATOM 2795 O O . VAL A 1 346 ? -7.103 -20.291 -8.874 1.00 86.69 346 VAL A O 1
ATOM 2798 N N . THR A 1 347 ? -7.783 -21.302 -6.983 1.00 88.81 347 THR A N 1
ATOM 2799 C CA . THR A 1 347 ? -8.756 -22.191 -7.627 1.00 88.81 347 THR A CA 1
ATOM 2800 C C . THR A 1 347 ? -10.138 -21.964 -7.022 1.00 88.81 347 THR A C 1
ATOM 2802 O O . THR A 1 347 ? -10.242 -21.946 -5.796 1.00 88.81 347 THR A O 1
ATOM 2805 N N . PRO A 1 348 ? -11.203 -21.791 -7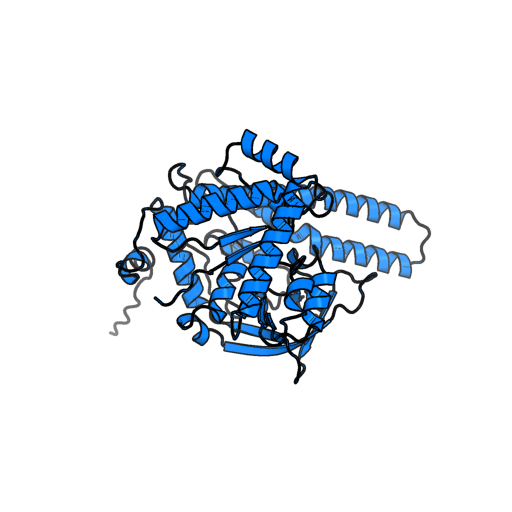.827 1.00 90.69 348 PRO A N 1
ATOM 2806 C CA . PRO A 1 348 ? -12.568 -21.779 -7.311 1.00 90.69 348 PRO A CA 1
ATOM 2807 C C . PRO A 1 348 ? -12.876 -23.092 -6.585 1.00 90.69 348 PRO A C 1
ATOM 2809 O O . PRO A 1 348 ? -12.769 -24.167 -7.171 1.00 90.69 348 PRO A O 1
ATOM 2812 N N . GLU A 1 349 ? -13.256 -23.008 -5.316 1.00 93.25 349 GLU A N 1
ATOM 2813 C CA . GLU A 1 349 ? -13.531 -24.172 -4.471 1.00 93.25 349 GLU A CA 1
ATOM 2814 C C . GLU A 1 349 ? -14.611 -23.789 -3.458 1.00 93.25 349 GLU A C 1
ATOM 2816 O O . GLU A 1 349 ? -14.563 -22.700 -2.895 1.00 93.25 349 GLU A O 1
ATOM 2821 N N . ARG A 1 350 ? -15.604 -24.661 -3.258 1.00 93.38 350 ARG A N 1
ATOM 2822 C CA . ARG A 1 350 ? -16.672 -24.450 -2.270 1.00 93.38 350 ARG A CA 1
ATOM 2823 C C . ARG A 1 350 ? -16.279 -25.032 -0.916 1.00 93.38 350 ARG A C 1
ATOM 2825 O O . ARG A 1 350 ? -15.629 -26.072 -0.869 1.00 93.38 350 ARG A O 1
ATOM 2832 N N . GLY A 1 351 ? -16.774 -24.440 0.165 1.00 92.44 351 GLY A N 1
ATOM 2833 C CA . GLY A 1 351 ? -16.486 -24.859 1.538 1.00 92.44 351 GLY A CA 1
ATOM 2834 C C . GLY A 1 351 ? -15.142 -24.356 2.075 1.00 92.44 351 GLY A C 1
ATOM 2835 O O . GLY A 1 351 ? -14.633 -24.907 3.052 1.00 92.44 351 GLY A O 1
ATOM 2836 N N . THR A 1 352 ? -14.554 -23.337 1.449 1.00 94.38 352 THR A N 1
ATOM 2837 C CA . THR A 1 352 ? -13.369 -22.644 1.953 1.00 94.38 352 THR A CA 1
ATOM 2838 C C . THR A 1 352 ? -13.763 -21.458 2.841 1.00 94.38 352 THR A C 1
ATOM 2840 O O . THR A 1 352 ? -14.928 -21.142 3.076 1.00 94.38 352 THR A O 1
ATOM 2843 N N . ASN A 1 353 ? -12.755 -20.795 3.398 1.00 94.56 353 ASN A N 1
ATOM 2844 C CA . ASN A 1 353 ? -12.900 -19.599 4.221 1.00 94.56 353 ASN A CA 1
ATOM 2845 C C . ASN A 1 353 ? -12.431 -18.326 3.495 1.00 94.56 353 ASN A C 1
ATOM 2847 O O . ASN A 1 353 ? -12.320 -17.278 4.130 1.00 94.56 353 ASN A O 1
ATOM 2851 N N . VAL A 1 354 ? -12.127 -18.404 2.194 1.00 95.81 354 VAL A N 1
ATOM 2852 C CA . VAL A 1 354 ? -11.500 -17.314 1.435 1.00 95.81 354 VAL A CA 1
ATOM 2853 C C . VAL A 1 354 ? -12.372 -16.911 0.253 1.00 95.81 354 VAL A C 1
ATOM 2855 O O . VAL A 1 354 ? -12.721 -17.721 -0.602 1.00 95.81 354 VAL A O 1
ATOM 2858 N N . TYR A 1 355 ? -12.677 -15.620 0.187 1.00 94.94 355 TYR A N 1
ATOM 2859 C CA . TYR A 1 355 ? -13.576 -15.026 -0.792 1.00 94.94 355 TYR A CA 1
ATOM 2860 C C . TYR A 1 355 ? -12.847 -13.922 -1.551 1.00 94.94 355 TYR A C 1
ATOM 2862 O O . TYR A 1 355 ? -12.355 -12.979 -0.939 1.00 94.94 355 TYR A O 1
ATOM 2870 N N . ILE A 1 356 ? -12.789 -13.992 -2.877 1.00 91.69 356 ILE A N 1
ATOM 2871 C CA . ILE A 1 356 ? -12.258 -12.918 -3.722 1.00 91.69 356 ILE A CA 1
ATOM 2872 C C . ILE A 1 356 ? -13.424 -12.114 -4.283 1.00 91.69 356 ILE A C 1
ATOM 2874 O O . ILE A 1 356 ? -14.306 -12.668 -4.936 1.00 91.69 356 ILE A O 1
ATOM 2878 N N . ILE A 1 357 ? -13.401 -10.793 -4.099 1.00 90.19 357 ILE A N 1
ATOM 2879 C CA . ILE A 1 357 ? -14.234 -9.905 -4.915 1.00 90.19 357 ILE A CA 1
ATOM 2880 C C . ILE A 1 357 ? -13.635 -9.902 -6.323 1.00 90.19 357 ILE A C 1
ATOM 2882 O O . ILE A 1 357 ? -12.552 -9.346 -6.519 1.00 90.19 357 ILE A O 1
ATOM 2886 N N . SER A 1 358 ? -14.316 -10.552 -7.271 1.00 85.94 358 SER A N 1
ATOM 2887 C CA . SER A 1 358 ? -13.879 -10.731 -8.665 1.00 85.94 358 SER A CA 1
ATOM 2888 C C . SER A 1 358 ? -14.450 -9.666 -9.606 1.00 85.94 358 SER A C 1
ATOM 2890 O O . SER A 1 358 ? -13.845 -9.376 -10.639 1.00 85.94 358 SER A O 1
ATOM 2892 N N . GLN A 1 359 ? -15.568 -9.029 -9.231 1.00 85.69 359 GLN A N 1
ATOM 2893 C CA . GLN A 1 359 ? -16.145 -7.892 -9.955 1.00 85.69 359 GLN A CA 1
ATOM 2894 C C . GLN A 1 359 ? -16.666 -6.808 -9.005 1.00 85.69 359 GLN A C 1
ATOM 2896 O O . GLN A 1 359 ? -17.440 -7.083 -8.081 1.00 85.69 359 GLN A O 1
ATOM 2901 N N . MET A 1 360 ? -16.300 -5.552 -9.267 1.00 87.38 360 MET A N 1
ATOM 2902 C CA . MET A 1 360 ? -16.815 -4.373 -8.567 1.00 87.38 360 MET A CA 1
ATOM 2903 C C . MET A 1 360 ? -17.001 -3.169 -9.505 1.00 87.38 360 MET A C 1
ATOM 2905 O O . MET A 1 360 ? -16.229 -2.958 -10.435 1.00 87.38 360 MET A O 1
ATOM 2909 N N . ASP A 1 361 ? -18.005 -2.335 -9.225 1.00 87.81 361 ASP A N 1
ATOM 2910 C CA . ASP A 1 361 ? -18.228 -1.052 -9.905 1.00 87.81 361 ASP A CA 1
ATOM 2911 C C . ASP A 1 361 ? -17.565 0.094 -9.122 1.00 87.81 361 ASP A C 1
ATOM 2913 O O . ASP A 1 361 ? -18.058 0.536 -8.082 1.00 87.81 361 ASP A O 1
ATOM 2917 N N . SER A 1 362 ? -16.443 0.608 -9.630 1.00 87.50 362 SER A N 1
ATOM 2918 C CA . SER A 1 362 ? -15.669 1.644 -8.940 1.00 87.50 362 SER A CA 1
ATOM 2919 C C . SER A 1 362 ? -16.192 3.071 -9.086 1.00 87.50 362 SER A C 1
ATOM 2921 O O . SER A 1 362 ? -15.588 3.969 -8.503 1.00 87.50 362 SER A O 1
ATOM 2923 N N . LYS A 1 363 ? -17.324 3.319 -9.763 1.00 86.44 363 LYS A N 1
ATOM 2924 C CA . LYS A 1 363 ? -17.847 4.682 -10.005 1.00 86.44 363 LYS A CA 1
ATOM 2925 C C . LYS A 1 363 ? -17.933 5.548 -8.749 1.00 86.44 363 LYS A C 1
ATOM 2927 O O . LYS A 1 363 ? -17.521 6.709 -8.762 1.00 86.44 363 LYS A O 1
ATOM 2932 N N . LEU A 1 364 ? -18.478 5.002 -7.659 1.00 86.50 364 LEU A N 1
ATOM 2933 C CA . LEU A 1 364 ? -18.598 5.752 -6.407 1.00 86.50 364 LEU A CA 1
ATOM 2934 C C . LEU A 1 364 ? -17.226 6.012 -5.776 1.00 86.50 364 LEU A C 1
ATOM 2936 O O . LEU A 1 364 ? -16.987 7.106 -5.266 1.00 86.50 364 LEU A O 1
ATOM 2940 N N . LEU A 1 365 ? -16.325 5.030 -5.830 1.00 87.69 365 LEU A N 1
ATOM 2941 C CA . LEU A 1 365 ? -14.978 5.183 -5.301 1.00 87.69 365 LEU A CA 1
ATOM 2942 C C . LEU A 1 365 ? -14.195 6.250 -6.083 1.00 87.69 365 LEU A C 1
ATOM 2944 O O . LEU A 1 365 ? -13.603 7.134 -5.475 1.00 87.69 365 LEU A O 1
ATOM 2948 N N . GLU A 1 366 ? -14.285 6.246 -7.411 1.00 89.69 366 GLU A N 1
ATOM 2949 C CA . GLU A 1 366 ? -13.695 7.276 -8.270 1.00 89.69 366 GLU A CA 1
ATOM 2950 C C . GLU A 1 366 ? -14.212 8.672 -7.931 1.00 89.69 366 GLU A C 1
ATOM 2952 O O . GLU A 1 366 ? -13.425 9.603 -7.795 1.00 89.69 366 GLU A O 1
ATOM 2957 N N . SER A 1 367 ? -15.524 8.832 -7.737 1.00 89.12 367 SER A N 1
ATOM 2958 C CA . SER A 1 367 ? -16.102 10.122 -7.343 1.00 89.12 367 SER A CA 1
ATOM 2959 C C . SER A 1 367 ? -15.554 10.608 -5.996 1.00 89.12 367 SER A C 1
ATOM 2961 O O . SER A 1 367 ? -15.182 11.781 -5.869 1.00 89.12 367 SER A O 1
ATOM 2963 N N . LYS A 1 368 ? -15.426 9.712 -5.006 1.00 88.25 368 LYS A N 1
ATOM 2964 C CA . LYS A 1 368 ? -14.812 10.042 -3.711 1.00 88.25 368 LYS A CA 1
ATOM 2965 C C . LYS A 1 368 ? -13.328 10.407 -3.858 1.00 88.25 368 LYS A C 1
ATOM 2967 O O . LYS A 1 368 ? -12.874 11.366 -3.237 1.00 88.25 368 LYS A O 1
ATOM 2972 N N . THR A 1 369 ? -12.575 9.699 -4.699 1.00 90.69 369 THR A N 1
ATOM 2973 C CA . THR A 1 369 ? -11.156 9.994 -4.948 1.00 90.69 369 THR A CA 1
ATOM 2974 C C . THR A 1 369 ? -10.966 11.315 -5.695 1.00 90.69 369 THR A C 1
ATOM 2976 O O . THR A 1 369 ? -10.158 12.136 -5.267 1.00 90.69 369 THR A O 1
ATOM 2979 N N . GLN A 1 370 ? -11.744 11.585 -6.749 1.00 92.12 370 GLN A N 1
ATOM 2980 C CA . GLN A 1 370 ? -11.700 12.864 -7.468 1.00 92.12 370 GLN A CA 1
ATOM 2981 C C . GLN A 1 370 ? -12.002 14.031 -6.529 1.00 92.12 370 GLN A C 1
ATOM 2983 O O . GLN A 1 370 ? -11.373 15.082 -6.618 1.00 92.12 370 GLN A O 1
ATOM 2988 N N . SER A 1 371 ? -12.930 13.829 -5.600 1.00 87.94 371 SER A N 1
ATOM 2989 C CA . SER A 1 371 ? -13.265 14.822 -4.590 1.00 87.94 371 SER A CA 1
ATOM 2990 C C . SER A 1 371 ? -12.113 15.125 -3.635 1.00 87.94 371 SER A C 1
ATOM 2992 O O . SER A 1 371 ? -11.867 16.289 -3.330 1.00 87.94 371 SER A O 1
ATOM 2994 N N . MET A 1 372 ? -11.376 14.098 -3.199 1.00 88.81 372 MET A N 1
ATOM 2995 C CA . MET A 1 372 ? -10.160 14.280 -2.401 1.00 88.81 372 MET A CA 1
ATOM 2996 C C . MET A 1 372 ? -9.102 15.070 -3.183 1.00 88.81 372 MET A C 1
ATOM 2998 O O . MET A 1 372 ? -8.507 16.004 -2.654 1.00 88.81 372 MET A O 1
ATOM 3002 N N . ILE A 1 373 ? -8.923 14.759 -4.469 1.00 90.75 373 ILE A N 1
ATOM 3003 C CA . ILE A 1 373 ? -8.014 15.496 -5.359 1.00 90.75 373 ILE A CA 1
ATOM 3004 C C . ILE A 1 373 ? -8.443 16.960 -5.497 1.00 90.75 373 ILE A C 1
ATOM 3006 O O . ILE A 1 373 ? -7.611 17.859 -5.393 1.00 90.75 373 ILE A O 1
ATOM 3010 N N . SER A 1 374 ? -9.739 17.229 -5.661 1.00 88.44 374 SER A N 1
ATOM 3011 C CA . SER A 1 374 ? -10.260 18.596 -5.702 1.00 88.44 374 SER A CA 1
ATOM 3012 C C . SER A 1 374 ? -10.057 19.337 -4.377 1.00 88.44 374 SER A C 1
ATOM 3014 O O . SER A 1 374 ? -9.672 20.504 -4.395 1.00 88.44 374 SER A O 1
ATOM 3016 N N . TRP A 1 375 ? -10.254 18.676 -3.234 1.00 87.50 375 TRP A N 1
ATOM 3017 C CA . TRP A 1 375 ? -9.980 19.262 -1.920 1.00 87.50 375 TRP A CA 1
ATOM 3018 C C . TRP A 1 375 ? -8.497 19.640 -1.767 1.00 87.50 375 TRP A C 1
ATOM 3020 O O . TRP A 1 375 ? -8.206 20.798 -1.443 1.00 87.50 375 TRP A O 1
ATOM 3030 N N . MET A 1 376 ? -7.573 18.736 -2.124 1.00 89.38 376 MET A N 1
ATOM 3031 C CA . MET A 1 376 ? -6.130 19.021 -2.163 1.00 89.38 376 MET A CA 1
ATOM 3032 C C . MET A 1 376 ? -5.821 20.224 -3.072 1.00 89.38 376 MET A C 1
ATOM 3034 O O . MET A 1 376 ? -5.148 21.168 -2.657 1.00 89.38 376 MET A O 1
ATOM 3038 N N . ALA A 1 377 ? -6.410 20.273 -4.273 1.00 85.62 377 ALA A N 1
ATOM 3039 C CA . ALA A 1 377 ? -6.213 21.371 -5.225 1.00 85.62 377 ALA A CA 1
ATOM 3040 C C . ALA A 1 377 ? -6.685 22.740 -4.691 1.00 85.62 377 ALA A C 1
ATOM 3042 O O . ALA A 1 377 ? -6.157 23.786 -5.077 1.00 85.62 377 ALA A O 1
ATOM 3043 N N . THR A 1 378 ? -7.680 22.755 -3.799 1.00 83.81 378 THR A N 1
ATOM 3044 C CA . THR A 1 378 ? -8.209 23.986 -3.183 1.00 83.81 378 THR A CA 1
ATOM 3045 C C . THR A 1 378 ? -7.453 24.441 -1.932 1.00 83.81 378 THR A C 1
ATOM 3047 O O . THR A 1 378 ? -7.805 25.471 -1.350 1.00 83.81 378 THR A O 1
ATOM 3050 N N . GLY A 1 379 ? -6.382 23.738 -1.556 1.00 80.62 379 GLY A N 1
ATOM 3051 C CA . GLY A 1 379 ? -5.497 24.119 -0.457 1.00 80.62 379 GLY A CA 1
ATOM 3052 C C . GLY A 1 379 ? -5.878 23.548 0.906 1.00 80.62 379 GLY A C 1
ATOM 3053 O O . GLY A 1 379 ? -5.465 24.120 1.906 1.00 80.62 379 GLY A O 1
ATOM 3054 N N . GLU A 1 380 ? -6.634 22.447 0.948 1.00 86.94 380 GLU A N 1
ATOM 3055 C CA . GLU A 1 380 ? -6.836 21.636 2.162 1.00 86.94 380 GLU A CA 1
ATOM 3056 C C . GLU A 1 380 ? -7.455 22.365 3.353 1.00 86.94 380 GLU A C 1
ATOM 3058 O O . GLU A 1 380 ? -7.033 22.237 4.501 1.00 86.94 380 GLU A O 1
ATOM 3063 N N . LYS A 1 381 ? -8.483 23.164 3.084 1.00 78.25 381 LYS A N 1
ATOM 3064 C CA . LYS A 1 381 ? -9.189 23.872 4.151 1.00 78.25 381 LYS A CA 1
ATOM 3065 C C . LYS A 1 381 ? -9.913 22.874 5.060 1.00 78.25 381 LYS A C 1
ATOM 3067 O O . LYS A 1 381 ? -10.474 21.890 4.565 1.00 78.25 381 LYS A O 1
ATOM 3072 N N . SER A 1 382 ? -9.922 23.164 6.363 1.00 71.38 382 SER A N 1
ATOM 3073 C CA . SER A 1 382 ? -10.666 22.399 7.367 1.00 71.38 382 SER A CA 1
ATOM 3074 C C . SER A 1 382 ? -12.138 22.287 6.977 1.00 71.38 382 SER A C 1
ATOM 3076 O O . SER A 1 382 ? -12.738 23.255 6.501 1.00 71.38 382 SER A O 1
ATOM 3078 N N . PHE A 1 383 ? -12.737 21.123 7.208 1.00 67.94 383 PHE A N 1
ATOM 3079 C CA . PHE A 1 383 ? -14.165 20.918 7.025 1.00 67.94 383 PHE A CA 1
ATOM 3080 C C . PHE A 1 383 ? -14.736 20.015 8.111 1.00 67.94 383 PHE A C 1
ATOM 3082 O O . PHE A 1 383 ? -14.087 19.090 8.579 1.00 67.94 38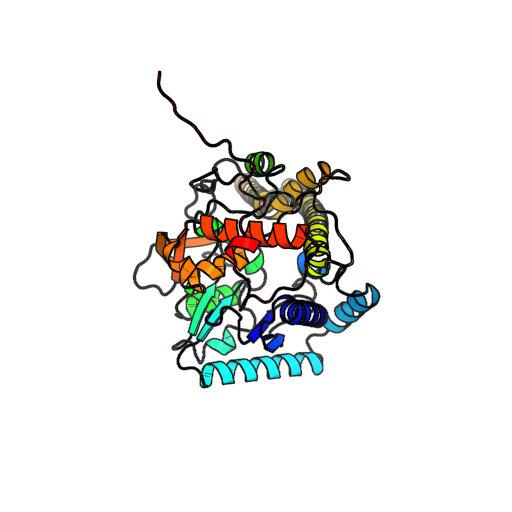3 PHE A O 1
ATOM 3089 N N . ASN A 1 384 ? -15.989 20.256 8.492 1.00 64.69 384 ASN A N 1
ATOM 3090 C CA . ASN A 1 384 ? -16.696 19.375 9.411 1.00 64.69 384 ASN A CA 1
ATOM 3091 C C . ASN A 1 384 ? -17.606 18.423 8.612 1.00 64.69 384 ASN A C 1
ATOM 3093 O O . ASN A 1 384 ? -18.652 18.850 8.115 1.00 64.69 384 ASN A O 1
ATOM 3097 N N . PRO A 1 385 ? -17.262 17.133 8.484 1.00 58.16 385 PRO A N 1
ATOM 3098 C CA . PRO A 1 385 ? -18.033 16.176 7.708 1.00 58.16 385 PRO A CA 1
ATOM 3099 C C . PRO A 1 385 ? -19.428 15.907 8.285 1.00 58.16 385 PRO A C 1
ATOM 3101 O O . PRO A 1 385 ? -20.301 15.452 7.546 1.00 58.16 385 PRO A O 1
ATOM 3104 N N . ALA A 1 386 ? -19.669 16.197 9.570 1.00 55.16 386 ALA A N 1
ATOM 3105 C CA . ALA A 1 386 ? -20.975 16.021 10.204 1.00 55.16 386 ALA A CA 1
ATOM 3106 C C . ALA A 1 386 ? -21.996 17.096 9.794 1.00 55.16 386 ALA A C 1
ATOM 3108 O O . ALA A 1 386 ? -23.193 16.821 9.788 1.00 55.16 386 ALA A O 1
ATOM 3109 N N . THR A 1 387 ? -21.540 18.298 9.430 1.00 55.00 387 THR A N 1
ATOM 3110 C CA . THR A 1 387 ? -22.408 19.444 9.097 1.00 55.00 387 THR A CA 1
ATOM 3111 C C . THR A 1 387 ? -22.309 19.882 7.637 1.00 55.00 387 THR A C 1
ATOM 3113 O O . THR A 1 387 ? -23.093 20.713 7.182 1.00 55.00 387 THR A O 1
ATOM 3116 N N . THR A 1 388 ? -21.369 19.321 6.875 1.00 53.28 388 THR A N 1
ATOM 3117 C CA . THR A 1 388 ? -21.122 19.721 5.488 1.00 53.28 388 THR A CA 1
ATOM 3118 C C . THR A 1 388 ? -21.988 18.916 4.520 1.00 53.28 388 THR A C 1
ATOM 3120 O O . THR A 1 388 ? -21.931 17.686 4.487 1.00 53.28 388 THR A O 1
ATOM 3123 N N . ASN A 1 389 ? -22.770 19.608 3.680 1.00 50.41 389 ASN A N 1
ATOM 3124 C CA . ASN A 1 389 ? -23.466 18.967 2.568 1.00 50.41 389 ASN A CA 1
ATOM 3125 C C . ASN A 1 389 ? -22.444 18.520 1.515 1.00 50.41 389 ASN A C 1
ATOM 3127 O O . ASN A 1 389 ? -21.933 19.304 0.713 1.00 50.41 389 ASN A O 1
ATOM 3131 N N . TRP A 1 390 ? -22.179 17.223 1.523 1.00 48.28 390 TRP A N 1
ATOM 3132 C CA . TRP A 1 390 ? -21.225 16.549 0.660 1.00 48.28 390 TRP A CA 1
ATOM 3133 C C . TRP A 1 390 ? -21.463 16.775 -0.841 1.00 48.28 390 TRP A C 1
ATOM 3135 O O . TRP A 1 390 ? -20.503 16.801 -1.601 1.00 48.28 390 TRP A O 1
ATOM 3145 N N . GLN A 1 391 ? -22.695 17.043 -1.292 1.00 45.66 391 GLN A N 1
ATOM 3146 C CA . GLN A 1 391 ? -22.962 17.358 -2.706 1.00 45.66 391 GLN A CA 1
ATOM 3147 C C . GLN A 1 391 ? -22.301 18.673 -3.168 1.00 45.66 391 GLN A C 1
ATOM 3149 O O . GLN A 1 391 ? -21.893 18.778 -4.324 1.00 45.66 391 GLN A O 1
ATOM 3154 N N . GLY A 1 392 ? -22.141 19.654 -2.270 1.00 43.50 392 GLY A N 1
ATOM 3155 C CA . GLY A 1 392 ? -21.498 20.939 -2.573 1.00 43.50 392 GLY A CA 1
ATOM 3156 C C . GLY A 1 392 ? -19.969 20.867 -2.632 1.00 43.50 392 GLY A C 1
ATOM 3157 O O . GLY A 1 392 ? -19.353 21.616 -3.386 1.00 43.50 392 GLY A O 1
ATOM 3158 N N . VAL A 1 393 ? -19.365 19.937 -1.885 1.00 46.94 393 VAL A N 1
ATOM 3159 C CA . VAL A 1 393 ? -17.909 19.693 -1.857 1.00 46.94 393 VAL A CA 1
ATOM 3160 C C . VAL A 1 393 ? -17.475 18.740 -2.978 1.00 46.94 393 VAL A C 1
ATOM 3162 O O . VAL A 1 393 ? -16.376 18.868 -3.509 1.00 46.94 393 VAL A O 1
ATOM 3165 N N . TYR A 1 394 ? -18.353 17.816 -3.380 1.00 46.69 394 TYR A N 1
ATOM 3166 C CA . TYR A 1 394 ? -18.064 16.761 -4.357 1.00 46.69 394 TYR A CA 1
ATOM 3167 C C . TYR A 1 394 ? -18.450 17.089 -5.814 1.00 46.69 394 TYR A C 1
ATOM 3169 O O . TYR A 1 394 ? -18.079 16.343 -6.718 1.00 46.69 394 TYR A O 1
ATOM 3177 N N . GLY A 1 395 ? -19.200 18.171 -6.076 1.00 41.59 395 GLY A N 1
ATOM 3178 C CA . GLY A 1 395 ? -19.980 18.282 -7.323 1.00 41.59 395 GLY A CA 1
ATOM 3179 C C . GLY A 1 395 ? -19.715 19.451 -8.281 1.00 41.59 395 GLY A C 1
ATOM 3180 O O . GLY A 1 395 ? -20.061 19.339 -9.454 1.00 41.59 395 GLY A O 1
ATOM 3181 N N . THR A 1 396 ? -19.133 20.581 -7.871 1.00 39.31 396 THR A N 1
ATOM 3182 C CA . THR A 1 396 ? -19.299 21.828 -8.663 1.00 39.31 396 THR A CA 1
ATOM 3183 C C . THR A 1 396 ? -18.161 22.211 -9.610 1.00 39.31 396 THR A C 1
ATOM 3185 O O . THR A 1 396 ? -18.363 23.095 -10.443 1.00 39.31 396 THR A O 1
ATOM 3188 N N . ARG A 1 397 ? -17.005 21.529 -9.589 1.00 40.50 397 ARG A N 1
ATOM 3189 C CA . ARG A 1 397 ? -15.970 21.696 -10.638 1.00 40.50 397 ARG A CA 1
ATOM 3190 C C . ARG A 1 397 ? -15.926 20.573 -11.676 1.00 40.50 397 ARG A C 1
ATOM 3192 O O . ARG A 1 397 ? -15.589 20.849 -12.821 1.00 40.50 397 ARG A O 1
ATOM 3199 N N . ALA A 1 398 ? -16.323 19.348 -11.325 1.00 40.38 398 ALA A N 1
ATOM 3200 C CA . ALA A 1 398 ? -16.176 18.186 -12.209 1.00 40.38 398 ALA A CA 1
ATOM 3201 C C . ALA A 1 398 ? -17.249 18.073 -13.317 1.00 40.38 398 ALA A C 1
ATOM 3203 O O . ALA A 1 398 ? -17.035 17.358 -14.289 1.00 40.38 398 ALA A O 1
ATOM 3204 N N . LEU A 1 399 ? -18.383 18.782 -13.215 1.00 35.31 399 LEU A N 1
ATOM 3205 C CA . LEU A 1 399 ? -19.514 18.624 -14.148 1.00 35.31 399 LEU A CA 1
ATOM 3206 C C . LEU A 1 399 ? -19.744 19.791 -15.124 1.00 35.31 399 LEU A C 1
ATOM 3208 O O . LEU A 1 399 ? -20.635 19.702 -15.960 1.00 35.31 399 LEU A O 1
ATOM 3212 N N . LYS A 1 400 ? -18.934 20.859 -15.101 1.00 35.47 400 LYS A N 1
ATOM 3213 C CA . LYS A 1 400 ? -19.066 21.971 -16.070 1.00 35.47 400 LYS A CA 1
ATOM 3214 C C . LYS A 1 400 ? -18.375 21.733 -17.427 1.00 35.47 400 LYS A C 1
ATOM 3216 O O . LYS A 1 400 ? -18.290 22.658 -18.224 1.00 35.47 400 LYS A O 1
ATOM 3221 N N . GLY A 1 401 ? -17.888 20.519 -17.698 1.00 33.34 401 GLY A N 1
ATOM 3222 C CA . GLY A 1 401 ? -17.118 20.195 -18.910 1.00 33.34 401 GLY A CA 1
ATOM 3223 C C . GLY A 1 401 ? -17.704 19.117 -19.825 1.00 33.34 401 GLY A C 1
ATOM 3224 O O . GLY A 1 401 ? -17.049 18.756 -20.796 1.00 33.34 401 GLY A O 1
ATOM 3225 N N . LEU A 1 402 ? -18.896 18.584 -19.544 1.00 31.70 402 LEU A N 1
ATOM 3226 C CA . LEU A 1 402 ? -19.565 17.660 -20.464 1.00 31.70 402 LEU A CA 1
ATOM 3227 C C . LEU A 1 402 ? -20.576 18.455 -21.300 1.00 31.70 402 LEU A C 1
ATOM 3229 O O . LEU A 1 402 ? -21.479 19.050 -20.709 1.00 31.70 402 LEU A O 1
ATOM 3233 N N . PRO A 1 403 ? -20.461 18.498 -22.642 1.00 32.72 403 PRO A N 1
ATOM 3234 C CA . PRO A 1 403 ? -21.531 19.041 -23.459 1.00 32.72 403 PRO A CA 1
ATOM 3235 C C . PRO A 1 403 ? -22.772 18.179 -23.228 1.00 32.72 403 PRO A C 1
ATOM 3237 O O . PRO A 1 403 ? -22.772 16.973 -23.479 1.00 32.72 403 PRO A O 1
ATOM 3240 N N . SER A 1 404 ? -23.829 18.800 -22.709 1.00 32.47 404 SER A N 1
ATOM 3241 C CA . SER A 1 404 ? -25.153 18.202 -22.692 1.00 32.47 404 SER A CA 1
ATOM 3242 C C . SER A 1 404 ? -25.567 17.961 -24.139 1.00 32.47 404 SER A C 1
ATOM 3244 O O . SER A 1 404 ? -25.705 18.907 -24.913 1.00 32.47 404 SER A O 1
ATOM 3246 N N . SER A 1 405 ? -25.767 16.702 -24.508 1.00 36.34 405 SER A N 1
ATOM 3247 C CA . SER A 1 405 ? -26.474 16.343 -25.728 1.00 36.34 405 SER A CA 1
ATOM 3248 C C . SER A 1 405 ? -27.880 16.945 -25.688 1.00 36.34 405 SER A C 1
ATOM 3250 O O . SER A 1 405 ? -28.746 16.451 -24.966 1.00 36.34 405 SER A O 1
ATOM 3252 N N . SER A 1 406 ? -28.122 17.991 -26.471 1.00 31.59 406 SER A N 1
ATOM 3253 C CA . SER A 1 406 ? -29.468 18.347 -26.900 1.00 31.59 406 SER A CA 1
ATOM 3254 C C . SER A 1 406 ? -29.698 17.744 -28.278 1.00 31.59 406 SER A C 1
ATOM 3256 O O . SER A 1 406 ? -29.301 18.294 -29.303 1.00 31.59 406 SER A O 1
ATOM 3258 N N . SER A 1 407 ? -30.357 16.591 -28.286 1.00 30.83 407 SER A N 1
ATOM 3259 C CA . SER A 1 407 ? -31.230 16.215 -29.385 1.00 30.83 407 SER A CA 1
ATOM 3260 C C . SER A 1 407 ? -32.329 17.273 -29.511 1.00 30.83 407 SER A C 1
ATOM 3262 O O . SER A 1 407 ? -33.144 17.422 -28.600 1.00 30.83 407 SER A O 1
ATOM 3264 N N . SER A 1 408 ? -32.397 17.955 -30.644 1.00 32.09 408 SER A N 1
ATOM 3265 C CA . SER A 1 408 ? -33.637 18.558 -31.125 1.00 32.09 408 SER A CA 1
ATOM 3266 C C . SER A 1 408 ? -33.803 18.185 -32.589 1.00 32.09 408 SER A C 1
ATOM 3268 O O . SER A 1 408 ? -32.978 18.538 -33.429 1.00 32.09 408 SER A O 1
ATOM 3270 N N . ARG A 1 409 ? -34.872 17.431 -32.845 1.00 35.81 409 ARG A N 1
ATOM 3271 C CA . ARG A 1 409 ? -35.483 17.258 -34.160 1.00 35.81 409 ARG A CA 1
ATOM 3272 C C . ARG A 1 409 ? -35.771 18.636 -34.765 1.00 35.81 409 ARG A C 1
ATOM 3274 O O . ARG A 1 409 ? -36.308 19.490 -34.062 1.00 35.81 409 ARG A O 1
ATOM 3281 N N . ASN A 1 410 ? -35.454 18.793 -36.042 1.00 35.47 410 ASN A N 1
ATOM 3282 C CA . ASN A 1 410 ? -36.418 19.124 -37.089 1.00 35.47 410 ASN A CA 1
ATOM 3283 C C . ASN A 1 410 ? -35.974 18.419 -38.365 1.00 35.47 410 ASN A C 1
ATOM 3285 O O . ASN A 1 410 ? -34.764 18.511 -38.673 1.00 35.47 410 ASN A O 1
#